Protein AF-A0A0G4J3S8-F1 (afdb_monomer)

Solvent-accessible surface area (backbone atoms only — not comparable to full-atom values): 38611 Å² total; per-residue (Å²): 144,87,77,92,80,89,88,80,72,86,73,74,69,75,92,44,87,45,64,67,56,44,37,72,40,45,43,67,58,49,56,58,24,49,55,41,47,50,54,51,49,28,61,76,70,69,51,82,86,63,86,83,49,73,65,61,55,50,50,51,39,49,56,49,24,50,48,30,34,52,39,9,72,68,69,44,64,47,72,60,50,30,55,37,50,62,43,95,58,62,60,55,44,52,52,47,56,52,59,64,32,68,69,50,48,46,51,53,50,50,42,51,50,49,52,54,54,50,60,60,74,46,60,51,40,69,67,48,20,57,75,72,42,70,56,65,69,56,57,52,51,47,52,54,38,49,53,56,49,48,54,52,53,48,53,51,49,36,46,70,50,61,71,38,44,71,59,56,77,74,49,95,68,81,62,62,90,63,89,52,88,45,71,62,57,52,48,38,53,52,43,50,50,51,55,52,51,29,53,51,35,37,77,74,66,33,39,60,54,56,85,79,51,69,49,64,60,54,47,50,32,56,71,37,69,60,34,40,46,42,54,52,49,51,55,50,26,54,60,78,35,40,68,50,50,48,51,47,55,49,48,31,47,52,51,4,56,51,43,23,74,72,28,29,83,52,18,36,57,94,46,84,59,57,15,15,70,43,63,70,44,11,26,52,38,35,40,44,27,24,69,69,41,76,53,47,62,65,47,42,70,65,39,83,40,76,65,51,52,52,50,53,51,44,41,35,50,49,32,36,58,47,47,46,42,50,35,45,52,52,37,45,55,47,37,52,57,54,48,53,57,49,54,53,39,50,55,45,58,51,40,43,7,46,46,53,20,47,59,57,67,32,82,81,72,80,67,47,35,50,52,66,60,52,50,52,49,53,43,67,74,42,76,87,57,60,69,64,63,56,49,50,48,50,49,56,53,49,55,56,54,52,69,68,49,78,80,65,73,98,60,84,81,77,59,62,36,40,72,68,55,48,46,55,40,51,51,49,68,65,64,68,60,64,59,82,68,79,80,89,46,68,68,35,55,50,51,35,56,69,44,75,68,28,70,64,48,57,53,52,54,48,52,53,36,53,49,48,47,54,55,59,68,43,65,92,77,52,54,72,76,53,46,37,51,45,39,35,50,33,46,51,50,35,53,54,48,40,52,51,51,51,51,49,36,64,47,55,32,62,73,43,42,72,40,27,50,48,62,45,90,54,98,55,24,60,54,52,22,47,36,51,53,49,47,49,51,41,35,48,49,16,41,53,42,30,49,52,40,30,63,76,63,71,64,69,61,50,67,56,91,91,34,54,76,38,51,49,23,31,53,40,56,46,64,48,61,46,52,72,37,73,70,49,28,51,54,50,50,46,52,59,64,37,49,81,76,42,45,37,54,54,50,48,51,54,46,53,49,49,53,51,15,57,54,43,17,68,75,35,42,75,38,51,75,78,47,60,92,89,69,54,58,97,50,51,17,54,28,50,60,41,18,42,52,34,51,51,42,41,58,73,61,57,72,41,64,59,55,40,45,53,51,28,76,67,67,40,74,73,56,44,56,60,53,52,50,43,44,47,53,46,38,54,47,48,46,49,42,50,53,50,51,49,49,56,50,42,52,50,55,60,47,57,55,50,60,53,62,74,73,111

Secondary structure (DSSP, 8-state):
---S-SS-------S--SHHHHHHHHHHHHHHHHHHHHHHHHHHHT-TTS---HHHHHHHHHHHHHHHHHHHHTT--HHHHHHHHTSS-SHHHHHHHHHHSHHHHHHHHHHHHHHHHGGGGS-SSHHHHHHH---HHHHHHHHHHHHHHHHHHHHHHIIIIITTHHHHHH---SS-S-SS--HHHHHHHHHHHHHHHHHHHHHHHS--GGGT---HHHHHHHH-HHHHHHHHHHHHHHHHTHHHHHHHHHHHHHHHHHHHHHHTTTSSSS-STT--SSHHHHHHHHHHHHHH-TTHHHHHTTT--HHHHHHHHHIIIIIIIIIHHHHHHHHHHHHHHHHHHHHHHHHHHHTHHHHHHHHHH-SS-SS-EEHHHHHHHHHHH-TTS-HHHHHHHHHHHHHHHHHHHTTS--S----EE-HHHHHHHHHHHHH----------HHHHHHIIIIISSHHHHHHHHHHHHHHHHHHTTTTTS-HHHHHHHHHHHHHHHHHHHHHHHHHHHHH-HHHHHTHHHH--STTHHHHHHHHHHHHHHHHHHHHHHHHHHHHTTS-SS--TT-HHHHHHHHGGGGGHHHHSHHHHHHHHHHHHHHHHHHHHHHHHHHHHHHHHHHHHHHHTTTGGGSPTT-S-S---SSHHHHHHHHHHHHTTTTHHHHHHHHHHHS-GGGHHHHHHHIIIIIIIIIHHHHHHHHHHHHHHHHHHHHHHT--

Foldseek 3Di:
DPDPDPPDDPPPDLQDQDLVSLLVQLLVLLVVLLVLLVVLVCVVVVPNPDDDDPVVSLVSLLVLLLVLLVCLLLVHQSSLLSLCSNAPDCVLVVLSVVLSHPVNLVVLLVLLVVLLVLQQQAALALVCLQVPAGDPVSLVSNVVSLVSNCVSLVSVCCSLDVSSPVVLVVDPRSNDPVPDDDPLNVLLVVLSVLSVVQSVCSVPRSGGPCLVPVSSLSNSLSSDPLLVVLVVLQVVLCVVLVVLVVVLLVVLLVLLVVCLVVPLVQAQVVHLFLHSVDSLSSSLSLLLCLAPNQCV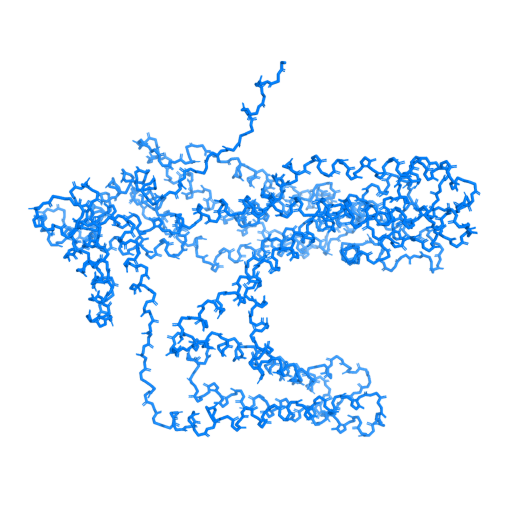CSQCVRHPDPVSVVSSVCSNCCRNCNSLVCSLVSSLVSSVVVVVSVVSSVVSSSCSSLSSSVSSQPPVPPQWHALVSLLVSLCVSPVPDDSVQSCVLSVVLQVVVVVVDVPDDPDDDRDIAGSVSSSSSSVSSVVPQAPADPPPDPVLVVCCVVAVVDVVNLVVVLVVLVVLVVLVVCPPVDDPVSQQVSLLVLQVVLVVLQVVLVVVCVSCPVVCLQVVVNHDDDPCRVLSNVLNVVSCVLSVQLNVLLVVLCVVVVNPSGDDPVSVVSSVSSSSNSVSNQSSDPVSSLLVVLLVVCCVVCVSLVSSLVSVLLSLLSNLSHLFAPQLVPDDPPLRDQQRSNGSVSSSVLLVCVLVVPPLSSVQSSSCVSPHSVSSCSSSVSCVSNNSNSVSSSVSSSVVSSVVSVVVVVVVVVVD

Organism: Plasmodiophora brassicae (NCBI:txid37360)

pLDDT: mean 84.1, std 13.4, range [28.44, 97.12]

Sequence (712 aa):
MTSIRHRRSGQKRVKYRTASDLKVAIQTTIQEARAADWEYQQQVLRQVDHPISSQLFRRHAWDRARRHIVDGAAGLNVPHICLLEKLPTRVPLRVYRLIQRPVVKWALTVTITVHICLSFAKPATLGDLLAGGATTSVVVAEAVCLVIEALFIGARLATKYIAVRSVRLQADLKWDDHRTIQVKDIGLIVVFAVVVVDWIAIVAGNVSIEYYVPCRPFLYVLSNAGTRESVRLFARTVYDTLDASLLYLLMVVVCGCISLAVFRADVNADQLNSSFTNVVRAISSCFVVMSTAENYHEMQYPAVNAFNVVWIAFMVGAGMFIILGIVIGTFQAAFERQRAAVDIHKRVLARAGMVAAFVLLDYDEDGHMSMGDFHHFLRFMRPAIASEDVDAAVGDLDKKSSLSNEAGSGRPPKRFVDVDGFISGAERVLASTIVQQPVRSAWRANARGLFFENPFYLHVWRLLTIGLIGVVALYGVSDEATTRNLDRTCLAFVVVSALEMLVKVAVYAPSQFWNYSRYNIGRWAAEIQFANRYDTIVVGAAFIGSLAGQAMTGFRFHYTDNENNERFYAVLPVVRIVTQTVATRHLIFGTFRVVPVIKDLVVLLLLVMYIYAMVGVQMLAHRFERMLVGAVPPSNFDNLANAFLGLTQLLVSDNWHATMYAAIQVTSWNIALYFMSYMIIVYILLSNLASGVITTVALKYTRGDAHAKTAD

Mean predicted aligned error: 9.93 Å

Radius of gyration: 31.98 Å; Cα contacts (8 Å, |Δi|>4): 719; chains: 1; bounding box: 85×88×86 Å

Structure (mmCIF, N/CA/C/O backbone):
data_AF-A0A0G4J3S8-F1
#
_entry.id   AF-A0A0G4J3S8-F1
#
loop_
_atom_site.group_PDB
_atom_site.id
_atom_site.type_symbol
_atom_site.label_atom_id
_atom_site.label_alt_id
_atom_site.label_comp_id
_atom_site.label_asym_id
_atom_site.label_entity_id
_atom_site.label_seq_id
_atom_site.pdbx_PDB_ins_code
_atom_site.Cartn_x
_atom_site.Cartn_y
_atom_site.Cartn_z
_atom_site.occupancy
_atom_site.B_iso_or_equiv
_atom_site.auth_seq_id
_atom_site.auth_comp_id
_atom_site.auth_asym_id
_atom_site.auth_atom_id
_atom_site.pdbx_PDB_model_num
ATOM 1 N N . MET A 1 1 ? 7.994 48.276 -1.247 1.00 34.81 1 MET A N 1
ATOM 2 C CA . MET A 1 1 ? 6.582 47.847 -1.406 1.00 34.81 1 MET A CA 1
ATOM 3 C C . MET A 1 1 ? 6.483 46.325 -1.279 1.00 34.81 1 MET A C 1
ATOM 5 O O . MET A 1 1 ? 6.103 45.628 -2.207 1.00 34.81 1 MET A O 1
ATOM 9 N N . THR A 1 2 ? 6.867 45.803 -0.117 1.00 31.81 2 THR A N 1
ATOM 10 C CA . THR A 1 2 ? 7.043 44.367 0.164 1.00 31.81 2 THR A CA 1
ATOM 11 C C . T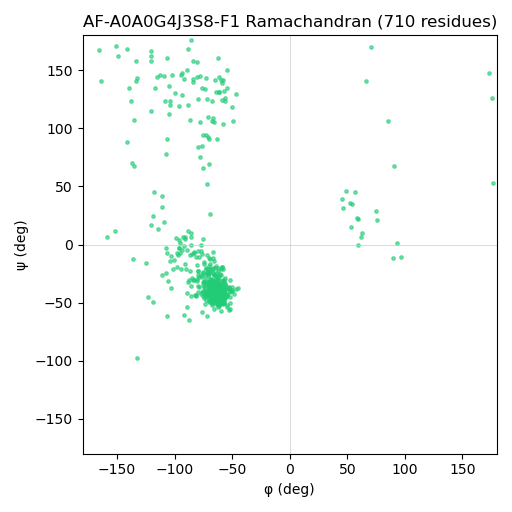HR A 1 2 ? 6.442 44.077 1.533 1.00 31.81 2 THR A C 1
ATOM 13 O O . THR A 1 2 ? 7.112 43.887 2.536 1.00 31.81 2 THR A O 1
ATOM 16 N N . SER A 1 3 ? 5.123 44.150 1.581 1.00 32.78 3 SER A N 1
ATOM 17 C CA . SER A 1 3 ? 4.270 43.694 2.671 1.00 32.78 3 SER A CA 1
ATOM 18 C C . SER A 1 3 ? 2.881 43.636 2.054 1.00 32.78 3 SER A C 1
ATOM 20 O O . SER A 1 3 ? 2.551 44.516 1.268 1.00 32.78 3 SER A O 1
ATOM 22 N N . ILE A 1 4 ? 2.081 42.621 2.381 1.00 36.94 4 ILE A N 1
ATOM 23 C CA . ILE A 1 4 ? 0.780 42.287 1.761 1.00 36.94 4 ILE A CA 1
ATOM 24 C C . ILE A 1 4 ? 0.900 41.309 0.572 1.00 36.94 4 ILE A C 1
ATOM 26 O O . ILE A 1 4 ? 0.577 41.636 -0.563 1.00 36.94 4 ILE A O 1
ATOM 30 N N . ARG A 1 5 ? 1.295 40.052 0.839 1.00 31.38 5 ARG A N 1
ATOM 31 C CA . ARG A 1 5 ? 0.770 38.889 0.073 1.00 31.38 5 ARG A CA 1
ATOM 32 C C . ARG A 1 5 ? 0.864 37.510 0.747 1.00 31.38 5 ARG A C 1
ATOM 34 O O . ARG A 1 5 ? 0.442 36.534 0.144 1.00 31.38 5 ARG A O 1
ATOM 41 N N . HIS A 1 6 ? 1.275 37.407 2.017 1.00 33.06 6 HIS A N 1
ATOM 42 C CA . HIS A 1 6 ? 1.302 36.115 2.735 1.00 33.06 6 HIS A CA 1
ATOM 43 C C . HIS A 1 6 ? 0.030 35.737 3.518 1.00 33.06 6 HIS A C 1
ATOM 45 O O . HIS A 1 6 ? -0.008 34.705 4.180 1.00 33.06 6 HIS A O 1
ATOM 51 N N . ARG A 1 7 ? -1.062 36.505 3.416 1.00 33.84 7 ARG A N 1
ATOM 52 C CA . ARG A 1 7 ? -2.370 36.123 3.983 1.00 33.84 7 ARG A CA 1
ATOM 53 C C . ARG A 1 7 ? -3.339 35.727 2.873 1.00 33.84 7 ARG A C 1
ATOM 55 O O . ARG A 1 7 ? -4.174 36.544 2.510 1.00 33.84 7 ARG A O 1
ATOM 62 N N . ARG A 1 8 ? -3.212 34.508 2.333 1.00 33.56 8 ARG A N 1
ATOM 63 C CA . ARG A 1 8 ? -4.273 33.745 1.622 1.00 33.56 8 ARG A CA 1
ATOM 64 C C . ARG A 1 8 ? -3.721 32.420 1.058 1.00 33.56 8 ARG A C 1
ATOM 66 O O . ARG A 1 8 ? -3.905 32.113 -0.109 1.00 33.56 8 ARG A O 1
ATOM 73 N N . SER A 1 9 ? -3.075 31.592 1.881 1.00 35.28 9 SER A N 1
ATOM 74 C CA . SER A 1 9 ? -3.094 30.144 1.630 1.00 35.28 9 SER A CA 1
ATOM 75 C C . SER A 1 9 ? -4.062 29.531 2.636 1.00 35.28 9 SER A C 1
ATOM 77 O O . SER A 1 9 ? -3.964 29.732 3.847 1.00 35.28 9 SER A O 1
ATOM 79 N N . GLY A 1 10 ? -5.104 28.889 2.1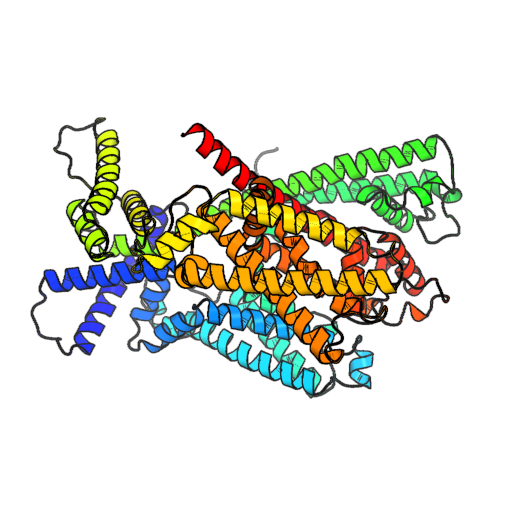18 1.00 34.41 10 GLY A N 1
ATOM 80 C CA . GLY A 1 10 ? -6.197 28.321 2.893 1.00 34.41 10 GLY A CA 1
ATOM 81 C C . GLY A 1 10 ? -5.767 27.095 3.695 1.00 34.41 10 GLY A C 1
ATOM 82 O O . GLY A 1 10 ? -6.242 25.991 3.431 1.00 34.41 10 GLY A O 1
ATOM 83 N N . GLN A 1 11 ? -4.935 27.275 4.724 1.00 36.88 11 GLN A N 1
ATOM 84 C CA . GLN A 1 11 ? -4.936 26.362 5.860 1.00 36.88 11 GLN A CA 1
ATOM 85 C C . GLN A 1 11 ? -6.317 26.482 6.508 1.00 36.88 11 GLN A C 1
ATOM 87 O O . GLN A 1 11 ? -6.548 27.323 7.375 1.00 36.88 11 GLN A O 1
ATOM 92 N N . LYS A 1 12 ? -7.270 25.648 6.070 1.00 41.94 12 LYS A N 1
ATOM 93 C CA . LYS A 1 12 ? -8.452 25.340 6.879 1.00 41.94 12 LYS A CA 1
ATOM 94 C C . LYS A 1 12 ? -7.919 24.974 8.263 1.00 41.94 12 LYS A C 1
ATOM 96 O O . LYS A 1 12 ? -7.288 23.926 8.406 1.00 41.94 12 LYS A O 1
ATOM 101 N N . ARG A 1 13 ? -8.098 25.876 9.237 1.00 46.22 13 ARG A N 1
ATOM 102 C CA . ARG A 1 13 ? -7.726 25.655 10.637 1.00 46.22 13 ARG A CA 1
ATOM 103 C C . ARG A 1 13 ? -8.248 24.276 11.025 1.00 46.22 13 ARG A C 1
ATOM 105 O O . ARG A 1 13 ? -9.406 23.961 10.753 1.00 46.22 13 ARG A O 1
ATOM 112 N N . VAL A 1 14 ? -7.378 23.445 11.598 1.00 53.12 14 VAL A N 1
ATOM 113 C CA . VAL A 1 14 ? -7.788 22.170 12.196 1.00 53.12 14 VAL A CA 1
ATOM 114 C C . VAL A 1 14 ? -8.968 22.474 13.122 1.00 53.12 14 VAL A C 1
ATOM 116 O O . VAL A 1 14 ? -8.823 23.299 14.020 1.00 53.12 14 VAL A O 1
ATOM 119 N N . LYS A 1 15 ? -10.135 21.879 12.832 1.00 63.31 15 LYS A N 1
ATOM 120 C CA . LYS A 1 15 ? -11.436 22.305 13.383 1.00 63.31 15 LYS A CA 1
ATOM 121 C C . LYS A 1 15 ? -11.495 22.191 14.914 1.00 63.31 15 LYS A C 1
ATOM 123 O O . LYS A 1 15 ? -12.150 23.009 15.540 1.00 63.31 15 LYS A O 1
ATOM 128 N N . TYR A 1 16 ? -10.769 21.222 15.483 1.00 73.38 16 TYR A N 1
ATOM 129 C CA . TYR A 1 16 ? -10.660 20.967 16.926 1.00 73.38 16 TYR A CA 1
ATOM 130 C C . TYR A 1 16 ? -9.202 20.658 17.278 1.00 73.38 16 TYR A C 1
ATOM 132 O O . TYR A 1 16 ? -8.624 19.746 16.669 1.00 73.38 16 TYR A O 1
ATOM 140 N N . ARG A 1 17 ? -8.606 21.412 18.212 1.00 75.25 17 ARG A N 1
ATOM 141 C CA . ARG A 1 17 ? -7.221 21.206 18.674 1.00 75.25 17 ARG A CA 1
ATOM 142 C C . ARG A 1 17 ? -7.158 20.574 20.060 1.00 75.25 17 ARG A C 1
ATOM 144 O O . ARG A 1 17 ? -6.226 19.814 20.310 1.00 75.25 17 ARG A O 1
ATOM 151 N N . THR A 1 18 ? -8.135 20.852 20.916 1.00 83.00 18 THR A N 1
ATOM 152 C CA . THR A 1 18 ? -8.210 20.336 22.290 1.00 83.00 18 THR A CA 1
ATOM 153 C C . THR A 1 18 ? -9.481 19.515 22.525 1.00 83.00 18 THR A C 1
ATOM 155 O O . THR A 1 18 ? -10.420 19.535 21.723 1.00 83.00 18 THR A O 1
ATOM 158 N N . ALA A 1 19 ? -9.522 18.772 23.636 1.00 81.19 19 ALA A N 1
ATOM 159 C CA . ALA A 1 19 ? -10.730 18.069 24.065 1.00 81.19 19 ALA A CA 1
ATOM 160 C C . ALA A 1 19 ? -11.847 19.048 24.470 1.00 81.19 19 ALA A C 1
ATOM 162 O O . ALA A 1 19 ? -13.019 18.777 24.211 1.00 81.19 19 ALA A O 1
ATOM 163 N N . SER A 1 20 ? -11.487 20.209 25.026 1.00 83.38 20 SER A N 1
ATOM 164 C CA . SER A 1 20 ? -12.423 21.288 25.354 1.00 83.38 20 SER A CA 1
ATOM 165 C C . SER A 1 20 ? -13.099 21.881 24.111 1.00 83.38 20 SER A C 1
ATOM 167 O O . SER A 1 20 ? -14.324 22.001 24.100 1.00 83.38 20 SER A O 1
ATOM 169 N N . ASP A 1 21 ? -12.348 22.141 23.030 1.00 81.25 21 ASP A N 1
ATOM 170 C CA . ASP A 1 21 ? -12.911 22.583 21.741 1.00 81.25 21 ASP A CA 1
ATOM 171 C C . ASP A 1 21 ? -13.964 21.587 21.230 1.00 81.25 21 ASP A C 1
ATOM 173 O O . ASP A 1 21 ? -15.014 21.964 20.702 1.00 81.25 21 ASP A O 1
ATOM 177 N N . LEU A 1 22 ? -13.668 20.291 21.378 1.00 82.88 22 LEU A N 1
ATOM 178 C CA . LEU A 1 22 ? -14.563 19.223 20.958 1.00 82.88 22 LEU A CA 1
ATOM 179 C C . LEU A 1 22 ? -15.805 19.140 21.856 1.00 82.88 22 LEU A C 1
ATOM 181 O O . LEU A 1 22 ? -16.894 18.977 21.308 1.00 82.88 22 LEU A O 1
ATOM 185 N N . LYS A 1 23 ? -15.663 19.289 23.187 1.00 86.56 23 LYS A N 1
ATOM 186 C CA . LYS A 1 23 ? -16.779 19.308 24.156 1.00 86.56 23 LYS A CA 1
ATOM 187 C C . LYS A 1 23 ? -17.822 20.338 23.736 1.00 86.56 23 LYS A C 1
ATOM 189 O O . LYS A 1 23 ? -18.970 19.971 23.497 1.00 86.56 23 LYS A O 1
ATOM 194 N N . VAL A 1 24 ? -17.397 21.592 23.568 1.00 83.62 24 VAL A N 1
ATOM 195 C CA . VAL A 1 24 ? -18.279 22.716 23.210 1.00 83.62 24 VAL A CA 1
ATOM 196 C C . VAL A 1 24 ? -19.028 22.441 21.908 1.00 83.62 24 VAL A C 1
ATOM 198 O O . VAL A 1 24 ? -20.200 22.785 21.770 1.00 83.62 24 VAL A O 1
ATOM 201 N N . ALA A 1 25 ? -18.372 21.791 20.946 1.00 78.56 25 ALA A N 1
ATOM 202 C CA . ALA A 1 25 ? -18.998 21.477 19.674 1.00 78.56 25 ALA A CA 1
ATOM 203 C C . ALA A 1 25 ? -20.091 20.401 19.801 1.00 78.56 25 ALA A C 1
ATOM 205 O O . ALA A 1 25 ? -21.143 20.555 19.186 1.00 78.56 25 ALA A O 1
ATOM 206 N N . ILE A 1 26 ? -19.862 19.327 20.567 1.00 83.00 26 ILE A N 1
ATOM 207 C CA . ILE A 1 26 ? -20.761 18.155 20.621 1.00 83.00 26 ILE A CA 1
ATOM 208 C C . ILE A 1 26 ? -21.840 18.227 21.707 1.00 83.00 26 ILE A C 1
ATOM 210 O O . ILE A 1 26 ? -22.798 17.454 21.639 1.00 83.00 26 ILE A O 1
ATOM 214 N N . GLN A 1 27 ? -21.691 19.117 22.692 1.00 86.31 27 GLN A N 1
ATOM 215 C CA . GLN A 1 27 ? -22.489 19.147 23.923 1.00 86.31 27 GLN A CA 1
ATOM 216 C C . GLN A 1 27 ? -24.000 19.127 23.667 1.00 86.31 27 GLN A C 1
ATOM 218 O O . GLN A 1 27 ? -24.680 18.193 24.093 1.00 86.31 27 GLN A O 1
ATOM 223 N N . THR A 1 28 ? -24.504 20.074 22.872 1.00 81.75 28 THR A N 1
ATOM 224 C CA . THR A 1 28 ? -25.943 20.200 22.583 1.00 81.75 28 THR A CA 1
ATOM 225 C C . THR A 1 28 ? -26.513 18.951 21.911 1.00 81.75 28 THR A C 1
ATOM 227 O O . THR A 1 28 ? -27.574 18.450 22.273 1.00 81.75 28 THR A O 1
ATOM 230 N N . THR A 1 29 ? -25.766 18.371 20.967 1.00 81.81 29 THR A N 1
ATOM 231 C CA . THR A 1 29 ? -26.203 17.183 20.217 1.00 81.81 29 THR A CA 1
ATOM 232 C C . THR A 1 29 ? -26.341 15.960 21.124 1.00 81.81 29 THR A C 1
ATOM 234 O O . THR A 1 29 ? -27.234 15.135 20.924 1.00 81.81 29 THR A O 1
ATOM 237 N N . ILE A 1 30 ? -25.452 15.826 22.109 1.00 85.50 30 ILE A N 1
ATOM 238 C CA . ILE A 1 30 ? -25.457 14.708 23.058 1.00 85.50 30 ILE A CA 1
ATOM 239 C C . ILE A 1 30 ? -26.580 14.872 24.078 1.00 85.50 30 ILE A C 1
ATOM 241 O O . ILE A 1 30 ? -27.290 13.903 24.345 1.00 85.50 30 ILE A O 1
ATOM 245 N N . GLN A 1 31 ? -26.762 16.081 24.610 1.00 84.00 31 GLN A N 1
ATOM 246 C CA . GLN A 1 31 ? -27.818 16.391 25.574 1.00 84.00 31 GLN A CA 1
ATOM 247 C C . GLN A 1 31 ? -29.208 16.123 24.985 1.00 84.00 31 GLN A C 1
ATOM 249 O O . GLN A 1 31 ? -29.997 15.391 25.576 1.00 84.00 31 GLN A O 1
ATOM 254 N N . GLU A 1 32 ? -29.486 16.600 23.772 1.00 80.88 32 GLU A N 1
ATOM 255 C CA . GLU A 1 32 ? -30.772 16.347 23.110 1.00 80.88 32 GLU A CA 1
ATOM 256 C C . GLU A 1 32 ? -30.997 14.853 22.819 1.00 80.88 32 GLU A C 1
ATOM 258 O O . GLU A 1 32 ? -32.111 14.343 22.918 1.00 80.88 32 GLU A O 1
ATOM 263 N N . ALA A 1 33 ? -29.942 14.116 22.459 1.00 83.62 33 ALA A N 1
ATOM 264 C CA . ALA A 1 33 ? -30.053 12.681 22.208 1.00 83.62 33 ALA A CA 1
ATOM 265 C C . ALA A 1 33 ? -30.262 11.865 23.495 1.00 83.62 33 ALA A C 1
ATOM 267 O O . ALA A 1 33 ? -30.820 10.765 23.432 1.00 83.62 33 ALA A O 1
ATOM 268 N N . ARG A 1 34 ? -29.841 12.386 24.659 1.00 84.38 34 ARG A N 1
ATOM 269 C CA . ARG A 1 34 ? -30.086 11.790 25.984 1.00 84.38 34 ARG A CA 1
ATOM 270 C C . ARG A 1 34 ? -31.576 11.630 26.254 1.00 84.38 34 ARG A C 1
ATOM 272 O O . ARG A 1 34 ? -31.995 10.529 26.600 1.00 84.38 34 ARG A O 1
ATOM 279 N N . ALA A 1 35 ? -32.349 12.695 26.048 1.00 80.31 35 ALA A N 1
ATOM 280 C CA . ALA A 1 35 ? -33.796 12.686 26.250 1.00 80.31 35 ALA A CA 1
ATOM 281 C C . ALA A 1 35 ? -34.488 11.663 25.331 1.00 80.31 35 ALA A C 1
ATOM 283 O O . ALA A 1 35 ? -35.218 10.798 25.809 1.00 80.31 35 ALA A O 1
ATOM 284 N N . ALA A 1 36 ? -34.152 11.670 24.037 1.00 81.19 36 ALA A N 1
ATOM 285 C CA . ALA A 1 36 ? -34.745 10.753 23.060 1.00 81.19 36 ALA A CA 1
ATOM 286 C C . ALA A 1 36 ? -34.455 9.263 23.350 1.00 81.19 36 ALA A C 1
ATOM 288 O O . ALA A 1 36 ? -35.310 8.399 23.146 1.00 81.19 36 ALA A O 1
ATOM 289 N N . ASP A 1 37 ? -33.252 8.922 23.832 1.00 83.50 37 ASP A N 1
ATOM 290 C CA . ASP A 1 37 ? -32.935 7.528 24.191 1.00 83.50 37 ASP A CA 1
ATOM 291 C C . ASP A 1 37 ? -33.659 7.074 25.455 1.00 83.50 37 ASP A C 1
ATOM 293 O O . ASP A 1 37 ? -34.059 5.912 25.537 1.00 83.50 37 ASP A O 1
ATOM 297 N N . TRP A 1 38 ? -33.843 7.983 26.414 1.00 82.94 38 TRP A N 1
ATOM 298 C CA . TRP A 1 38 ? -34.612 7.716 27.621 1.00 82.94 38 TRP A CA 1
ATOM 299 C C . TRP A 1 38 ? -36.080 7.433 27.293 1.00 82.94 38 TRP A C 1
ATOM 301 O O . TRP A 1 38 ? -36.591 6.384 27.678 1.00 82.94 38 TRP A O 1
ATOM 311 N N . GLU A 1 39 ? -36.730 8.308 26.520 1.00 81.69 39 GLU A N 1
ATOM 312 C CA . GLU A 1 39 ? -38.122 8.129 26.080 1.00 81.69 39 GLU A CA 1
ATOM 313 C C . GLU A 1 39 ? -38.323 6.792 25.361 1.00 81.69 39 GLU A C 1
ATOM 315 O O . GLU A 1 39 ? -39.239 6.034 25.679 1.00 81.69 39 GLU A O 1
ATOM 320 N N . TYR A 1 40 ? -37.412 6.448 24.448 1.00 81.31 40 TYR A N 1
ATOM 321 C CA . TYR A 1 40 ? -37.445 5.166 23.751 1.00 81.31 40 TYR A CA 1
ATOM 322 C C . TYR A 1 40 ? -37.319 3.971 24.711 1.00 81.31 40 TYR A C 1
ATOM 324 O O . TYR A 1 40 ? -38.032 2.980 24.557 1.00 81.31 40 TYR A O 1
ATOM 332 N N . GLN A 1 41 ? -36.424 4.029 25.704 1.00 78.62 41 GLN A N 1
ATOM 333 C CA . GLN A 1 41 ? -36.302 2.947 26.685 1.00 78.62 41 GLN A CA 1
ATOM 334 C C . GLN A 1 41 ? -37.566 2.797 27.530 1.00 78.62 41 GLN A C 1
ATOM 336 O O . GLN A 1 41 ? -37.992 1.667 27.761 1.00 78.62 41 GLN A O 1
ATOM 341 N N . GLN A 1 42 ? -38.191 3.904 27.929 1.00 79.81 42 GLN A N 1
ATOM 342 C CA . GLN A 1 42 ? -39.446 3.874 28.680 1.00 79.81 42 GLN A CA 1
ATOM 343 C C . GLN A 1 42 ? -40.596 3.284 27.853 1.00 79.81 42 GLN A C 1
ATOM 345 O O . GLN A 1 42 ? -41.356 2.457 28.358 1.00 79.81 42 GLN A O 1
ATOM 350 N N . GLN A 1 43 ? -40.671 3.615 26.559 1.00 80.00 43 GLN A N 1
ATOM 351 C CA . GLN A 1 43 ? -41.631 3.015 25.625 1.00 80.00 43 GLN A CA 1
ATOM 352 C C . GLN A 1 43 ? -41.411 1.504 25.456 1.00 80.00 43 GLN A C 1
ATOM 354 O O . GLN A 1 43 ? -42.366 0.731 25.507 1.00 80.00 43 GLN A O 1
ATOM 359 N N . VAL A 1 44 ? -40.158 1.061 25.296 1.00 78.62 44 VAL A N 1
ATOM 360 C CA . VAL A 1 44 ? -39.817 -0.369 25.168 1.00 78.62 44 VAL A CA 1
ATOM 361 C C . VAL A 1 44 ? -40.129 -1.142 26.450 1.00 78.62 44 VAL A C 1
ATOM 363 O O . VAL A 1 44 ? -40.626 -2.264 26.380 1.00 78.62 44 VAL A O 1
ATOM 366 N N . LEU A 1 45 ? -39.856 -0.549 27.614 1.00 77.62 45 LEU A N 1
ATOM 367 C CA . LEU A 1 45 ? -40.126 -1.149 28.923 1.00 77.62 45 LEU A CA 1
ATOM 368 C C . LEU A 1 45 ? -41.601 -1.028 29.351 1.00 77.62 45 LEU A C 1
ATOM 370 O O . LEU A 1 45 ? -41.969 -1.614 30.364 1.00 77.62 45 LEU A O 1
ATOM 374 N N . ARG A 1 46 ? -42.446 -0.321 28.581 1.00 72.88 46 ARG A N 1
ATOM 375 C CA . ARG A 1 46 ? -43.853 0.001 28.902 1.00 72.88 46 ARG A CA 1
ATOM 376 C C . ARG A 1 46 ? -44.026 0.691 30.267 1.00 72.88 46 ARG A C 1
ATOM 378 O O . ARG A 1 46 ? -45.016 0.462 30.952 1.00 72.88 46 ARG A O 1
ATOM 385 N N . GLN A 1 47 ? -43.070 1.532 30.663 1.00 67.38 47 GLN A N 1
ATOM 386 C CA . GLN A 1 47 ? -43.020 2.209 31.970 1.00 67.38 47 GLN A CA 1
ATOM 387 C C . GLN A 1 47 ? -43.259 3.727 31.854 1.00 67.38 47 GLN A C 1
ATOM 389 O O . GLN A 1 47 ? -42.583 4.524 32.495 1.00 67.38 47 GLN A O 1
ATOM 394 N N . VAL A 1 48 ? -44.213 4.145 31.018 1.00 60.84 48 VAL A N 1
ATOM 395 C CA . VAL A 1 48 ? -44.413 5.568 30.669 1.00 60.84 48 VAL A CA 1
ATOM 396 C C . VAL A 1 48 ? -44.893 6.422 31.862 1.00 60.84 48 VAL A C 1
ATOM 398 O O . VAL A 1 48 ? -44.575 7.606 31.904 1.00 60.84 48 VAL A O 1
ATOM 401 N N . ASP A 1 49 ? -45.532 5.819 32.875 1.00 61.38 49 ASP A N 1
ATOM 402 C CA . ASP A 1 49 ? -46.237 6.546 33.951 1.00 61.38 49 ASP A CA 1
ATOM 403 C C . ASP A 1 49 ? -45.631 6.392 35.368 1.00 61.38 49 ASP A C 1
ATOM 405 O O . ASP A 1 49 ? -46.268 6.739 36.364 1.00 61.38 49 ASP A O 1
ATOM 409 N N . HIS A 1 50 ? -44.404 5.871 35.512 1.00 64.12 50 HIS A N 1
ATOM 410 C CA . HIS A 1 50 ? -43.764 5.723 36.831 1.00 64.12 50 HIS A CA 1
ATOM 411 C C . HIS A 1 50 ? -42.900 6.939 37.225 1.00 64.12 50 HIS A C 1
ATOM 413 O O . HIS A 1 50 ? -42.179 7.481 36.385 1.00 64.12 50 HIS A O 1
ATOM 419 N N . PRO A 1 51 ? -42.892 7.349 38.513 1.00 67.00 51 PRO A N 1
ATOM 420 C CA . PRO A 1 51 ? -42.042 8.439 38.984 1.00 67.00 51 PRO A CA 1
ATOM 421 C C . PRO A 1 51 ? -40.554 8.112 38.786 1.00 67.00 51 PRO A C 1
ATOM 423 O O . PRO A 1 51 ? -40.067 7.041 39.157 1.00 67.00 51 PRO A O 1
ATOM 426 N N . ILE A 1 52 ? -39.822 9.060 38.196 1.00 68.44 52 ILE A N 1
ATOM 427 C CA . ILE A 1 52 ? -38.415 8.899 37.820 1.00 68.44 52 ILE A CA 1
ATOM 428 C C . ILE A 1 52 ? -37.551 8.875 39.084 1.00 68.44 52 ILE A C 1
ATOM 430 O O . ILE A 1 52 ? -37.347 9.900 39.735 1.00 68.44 52 ILE A O 1
ATOM 434 N N . SER A 1 53 ? -36.985 7.714 39.423 1.00 78.25 53 SER A N 1
ATOM 435 C CA . SER A 1 53 ? -36.000 7.646 40.503 1.00 78.25 53 SER A CA 1
ATOM 436 C C . SER A 1 53 ? -34.647 8.196 40.036 1.00 78.25 53 SER A C 1
ATOM 438 O O . SER A 1 53 ? -34.135 7.858 38.963 1.00 78.25 53 SER A O 1
ATOM 440 N N . SER A 1 54 ? -34.020 9.029 40.873 1.00 78.06 54 SER A N 1
ATOM 441 C CA . SER A 1 54 ? -32.705 9.627 40.586 1.00 78.06 54 SER A CA 1
ATOM 442 C C . SER A 1 54 ? -31.607 8.574 40.381 1.00 78.06 54 SER A C 1
ATOM 444 O O . SER A 1 54 ? -30.624 8.810 39.679 1.00 78.06 54 SER A O 1
ATOM 446 N N . GLN A 1 55 ? -31.769 7.388 40.972 1.00 80.69 55 GLN A N 1
ATOM 447 C CA . GLN A 1 55 ? -30.865 6.255 40.783 1.00 80.69 55 GLN A CA 1
ATOM 448 C C . GLN A 1 55 ? -31.011 5.622 39.394 1.00 80.69 55 GLN A C 1
ATOM 450 O O . GLN A 1 55 ? -30.002 5.319 38.759 1.00 80.69 55 GLN A O 1
ATOM 455 N N . LEU A 1 56 ? -32.240 5.451 38.895 1.00 81.25 56 LEU A N 1
ATOM 456 C CA . LEU A 1 56 ? -32.488 4.835 37.589 1.00 81.25 56 LEU A CA 1
ATOM 457 C C . LEU A 1 56 ? -32.039 5.761 36.451 1.00 81.25 56 LEU A C 1
ATOM 459 O O . LEU A 1 56 ? -31.409 5.303 35.497 1.00 81.25 56 LEU A O 1
ATOM 463 N N . PHE A 1 57 ? -32.236 7.074 36.610 1.00 81.25 57 PHE A N 1
ATOM 464 C CA . PHE A 1 57 ? -31.700 8.077 35.687 1.00 81.25 57 PHE A CA 1
ATOM 465 C C . PHE A 1 57 ? -30.162 8.090 35.646 1.00 81.25 57 PHE A C 1
ATOM 467 O O . PHE A 1 57 ? -29.574 8.064 34.561 1.00 81.25 57 PHE A O 1
ATOM 474 N N . ARG A 1 58 ? -29.494 8.060 36.812 1.00 82.75 58 ARG A N 1
ATOM 475 C CA . ARG A 1 58 ? -28.022 7.967 36.889 1.00 82.75 58 ARG A CA 1
ATOM 476 C C . ARG A 1 58 ? -27.495 6.687 36.252 1.00 82.75 58 ARG A C 1
ATOM 478 O O . ARG A 1 58 ? -26.553 6.738 35.465 1.00 82.75 58 ARG A O 1
ATOM 485 N N . ARG A 1 59 ? -28.137 5.546 36.517 1.00 84.56 59 ARG A N 1
ATOM 486 C CA . ARG A 1 59 ? -27.758 4.258 35.923 1.00 84.56 59 ARG A CA 1
ATOM 487 C C . ARG A 1 59 ? -27.860 4.280 34.398 1.00 84.56 59 ARG A C 1
ATOM 489 O O . ARG A 1 59 ? -26.934 3.836 33.726 1.00 84.56 59 ARG A O 1
ATOM 496 N N . HIS A 1 60 ? -28.930 4.854 33.850 1.00 85.25 60 HIS A N 1
ATOM 497 C CA . HIS A 1 60 ? -29.074 5.024 32.403 1.00 85.25 60 HIS A CA 1
ATOM 498 C C . HIS A 1 60 ? -27.976 5.920 31.809 1.00 85.25 60 HIS A C 1
ATOM 500 O O . HIS A 1 60 ? -27.379 5.571 30.787 1.00 85.25 60 HIS A O 1
ATOM 506 N N . ALA A 1 61 ? -27.673 7.050 32.457 1.00 86.19 61 ALA A N 1
ATOM 507 C CA . ALA A 1 61 ? -26.604 7.950 32.027 1.00 86.19 61 ALA A CA 1
ATOM 508 C C . ALA A 1 61 ? -25.236 7.249 32.024 1.00 86.19 61 ALA A C 1
ATOM 510 O O . ALA A 1 61 ? -24.497 7.351 31.046 1.00 86.19 61 ALA A O 1
ATOM 511 N N . TRP A 1 62 ? -24.933 6.464 33.061 1.00 89.25 62 TRP A N 1
ATOM 512 C CA . TRP A 1 62 ? -23.702 5.676 33.153 1.00 89.25 62 TRP A CA 1
ATOM 513 C C . TRP A 1 62 ? -23.620 4.587 32.080 1.00 89.25 62 TRP A C 1
ATOM 515 O O . TRP A 1 62 ? -22.585 4.434 31.427 1.00 89.25 62 TRP A O 1
ATOM 525 N N . ASP A 1 63 ? -24.711 3.858 31.834 1.00 87.69 63 ASP A N 1
ATOM 526 C CA . ASP A 1 63 ? -24.775 2.850 30.773 1.00 87.69 63 ASP A CA 1
ATOM 527 C C . ASP A 1 63 ? -24.558 3.462 29.386 1.00 87.69 63 ASP A C 1
ATOM 529 O O . ASP A 1 63 ? -23.866 2.892 28.535 1.00 87.69 63 ASP A O 1
ATOM 533 N N . ARG A 1 64 ? -25.122 4.647 29.146 1.00 89.31 64 ARG A N 1
ATOM 534 C CA . ARG A 1 64 ? -24.928 5.396 27.905 1.00 89.31 64 ARG A CA 1
ATOM 535 C C . ARG A 1 64 ? -23.505 5.944 27.771 1.00 89.31 64 ARG A C 1
ATOM 537 O O . ARG A 1 64 ? -22.900 5.772 26.714 1.00 89.31 64 ARG A O 1
ATOM 544 N N . ALA A 1 65 ? -22.944 6.525 28.828 1.00 89.81 65 ALA A N 1
ATOM 545 C CA . ALA A 1 65 ? -21.562 6.998 28.862 1.00 89.81 65 ALA A CA 1
ATOM 546 C C . ALA A 1 65 ? -20.576 5.856 28.560 1.00 89.81 65 ALA A C 1
ATOM 548 O O . ALA A 1 65 ? -19.716 5.985 27.687 1.00 89.81 65 ALA A O 1
ATOM 549 N N . ARG A 1 66 ? -20.778 4.680 29.171 1.00 88.94 66 ARG A N 1
ATOM 550 C CA . ARG A 1 66 ? -20.018 3.461 28.860 1.00 88.94 66 ARG A CA 1
ATOM 551 C C . ARG A 1 66 ? -20.140 3.068 27.385 1.00 88.94 66 ARG A C 1
ATOM 553 O O . ARG A 1 66 ? -19.126 2.770 26.756 1.00 88.94 66 ARG A O 1
ATOM 560 N N . ARG A 1 67 ? -21.352 3.090 26.810 1.00 87.62 67 ARG A N 1
ATOM 561 C CA . ARG A 1 67 ? -21.569 2.813 25.375 1.00 87.62 67 ARG A CA 1
ATOM 562 C C . ARG A 1 67 ? -20.801 3.791 24.485 1.00 87.62 67 ARG A C 1
ATOM 564 O O . ARG A 1 67 ? -20.162 3.338 23.546 1.00 87.62 67 ARG A O 1
ATOM 571 N N . HIS A 1 68 ? -20.802 5.091 24.781 1.00 88.88 68 HIS A N 1
ATOM 572 C CA . HIS A 1 68 ? -20.055 6.082 23.997 1.00 88.88 68 HIS A CA 1
ATOM 573 C C . HIS A 1 68 ? -18.537 5.909 24.095 1.00 88.88 68 HIS A C 1
ATOM 575 O O . HIS A 1 68 ? -17.855 6.070 23.084 1.00 88.88 68 HIS A O 1
ATOM 581 N N . ILE A 1 69 ? -18.005 5.513 25.256 1.00 87.56 69 ILE A N 1
ATOM 582 C CA . ILE A 1 69 ? -16.581 5.168 25.397 1.00 87.56 69 ILE A CA 1
ATOM 583 C C . ILE A 1 69 ? -16.237 3.951 24.532 1.00 87.56 69 ILE A C 1
ATOM 585 O O . ILE A 1 69 ? -15.249 3.983 23.803 1.00 87.56 69 ILE A O 1
ATOM 589 N N . VAL A 1 70 ? -17.064 2.901 24.562 1.00 85.50 70 VAL A N 1
ATOM 590 C CA . VAL A 1 70 ? -16.863 1.693 23.742 1.00 85.50 70 VAL A CA 1
ATOM 591 C C . VAL A 1 70 ? -17.004 1.998 22.247 1.00 85.50 70 VAL A C 1
ATOM 593 O O . VAL A 1 70 ? -16.156 1.588 21.457 1.00 85.50 70 VAL A O 1
ATOM 596 N N . ASP A 1 71 ? -18.034 2.749 21.855 1.00 86.50 71 ASP A N 1
ATOM 597 C CA . ASP A 1 71 ? -18.277 3.157 20.470 1.00 86.50 71 ASP A CA 1
ATOM 598 C C . ASP A 1 71 ? -17.125 4.050 19.960 1.00 86.50 71 ASP A C 1
ATOM 600 O O . ASP A 1 71 ? -16.633 3.855 18.846 1.00 86.50 71 ASP A O 1
ATOM 604 N N . GLY A 1 72 ? -16.625 4.971 20.790 1.00 84.12 72 GLY A N 1
ATOM 605 C CA . GLY A 1 72 ? -15.452 5.797 20.492 1.00 84.12 72 GLY A CA 1
ATOM 606 C C . GLY A 1 72 ? -14.164 4.981 20.360 1.00 84.12 72 GLY A C 1
ATOM 607 O O . GLY A 1 72 ? -13.428 5.159 19.390 1.00 84.12 72 GLY A O 1
ATOM 608 N N . ALA A 1 73 ? -13.928 4.020 21.259 1.00 80.88 73 ALA A N 1
ATOM 609 C CA . ALA A 1 73 ? -12.791 3.099 21.183 1.00 80.88 73 ALA A CA 1
ATOM 610 C C . ALA A 1 73 ? -12.844 2.199 19.934 1.00 80.88 73 ALA A C 1
ATOM 612 O O . ALA A 1 73 ? -11.808 1.848 19.373 1.00 80.88 73 ALA A O 1
ATOM 613 N N . ALA A 1 74 ? -14.047 1.870 19.451 1.00 78.25 74 ALA A N 1
ATOM 614 C CA . ALA A 1 74 ? -14.263 1.176 18.182 1.00 78.25 74 ALA A CA 1
ATOM 615 C C . ALA A 1 74 ? -14.104 2.086 16.941 1.00 78.25 74 ALA A C 1
ATOM 617 O O . ALA A 1 74 ? -14.257 1.621 15.808 1.00 78.25 74 ALA A O 1
ATOM 618 N N . GLY A 1 75 ? -13.802 3.377 17.127 1.00 78.75 75 GLY A N 1
ATOM 619 C CA . GLY A 1 75 ? -13.629 4.357 16.054 1.00 78.75 75 GLY A CA 1
ATOM 620 C C . GLY A 1 75 ? -14.941 4.825 15.419 1.00 78.75 75 GLY A C 1
ATOM 621 O O . GLY A 1 75 ? -14.938 5.279 14.271 1.00 78.75 75 GLY A O 1
ATOM 622 N N . LEU A 1 76 ? -16.071 4.686 16.119 1.00 84.19 76 LEU A N 1
ATOM 623 C CA . LEU A 1 76 ? -17.367 5.167 15.650 1.00 84.19 76 LEU A CA 1
ATOM 624 C C . LEU A 1 76 ? -17.517 6.664 15.905 1.00 84.19 76 LEU A C 1
ATOM 626 O O . LEU A 1 76 ? -17.106 7.196 16.934 1.00 84.19 76 LEU A O 1
ATOM 630 N N . ASN A 1 77 ? -18.177 7.346 14.971 1.00 85.44 77 ASN A N 1
ATOM 631 C CA . ASN A 1 77 ? -18.495 8.755 15.139 1.00 85.44 77 ASN A CA 1
ATOM 632 C C . ASN A 1 77 ? -19.663 8.933 16.129 1.00 85.44 77 ASN A C 1
ATOM 634 O O . ASN A 1 77 ? -20.828 8.827 15.741 1.00 85.44 77 ASN A O 1
ATOM 638 N N . VAL A 1 78 ? -19.340 9.161 17.405 1.00 85.50 78 VAL A N 1
ATOM 639 C CA . VAL A 1 78 ? -20.306 9.188 18.518 1.00 85.50 78 VAL A CA 1
ATOM 640 C C . VAL A 1 78 ? -21.426 10.214 18.330 1.00 85.50 78 VAL A C 1
ATOM 642 O O . VAL A 1 78 ? -22.586 9.833 18.467 1.00 85.50 78 VAL A O 1
ATOM 645 N N . PRO A 1 79 ? -21.174 11.468 17.925 1.00 83.56 79 PRO A N 1
ATOM 646 C CA . PRO A 1 79 ? -22.285 12.404 17.792 1.00 83.56 79 PRO A CA 1
ATOM 647 C C . PRO A 1 79 ? -23.168 12.100 16.565 1.00 83.56 79 PRO A C 1
ATOM 649 O O . PRO A 1 79 ? -24.351 12.424 16.567 1.00 83.56 79 PRO A O 1
ATOM 652 N N . HIS A 1 80 ? -22.669 11.363 15.560 1.00 84.75 80 HIS A N 1
ATOM 653 C CA . HIS A 1 80 ? -23.533 10.812 14.505 1.00 84.75 80 HIS A CA 1
ATOM 654 C C . HIS A 1 80 ? -24.428 9.673 15.017 1.00 84.75 80 HIS A C 1
ATOM 656 O O . HIS A 1 80 ? -25.571 9.557 14.583 1.00 84.75 80 HIS A O 1
ATOM 662 N N . ILE A 1 81 ? -23.944 8.863 15.965 1.00 87.38 81 ILE A N 1
ATOM 663 C CA . ILE A 1 81 ? -24.783 7.879 16.663 1.00 87.38 81 ILE A CA 1
ATOM 664 C C . ILE A 1 81 ? -25.913 8.602 17.394 1.00 87.38 81 ILE A C 1
ATOM 666 O O . ILE A 1 81 ? -27.066 8.255 17.172 1.00 87.38 81 ILE A O 1
ATOM 670 N N . CYS A 1 82 ? -25.607 9.656 18.155 1.00 87.00 82 CYS A N 1
ATOM 671 C CA . CYS A 1 82 ? -26.613 10.466 18.849 1.00 87.00 82 CYS A CA 1
ATOM 672 C C . CYS A 1 82 ? -27.708 10.990 17.903 1.00 87.00 82 CYS A C 1
ATOM 674 O O . CYS A 1 82 ? -28.883 10.979 18.252 1.00 87.00 82 CYS A O 1
ATOM 676 N N . LEU A 1 83 ? -27.351 11.385 16.676 1.00 84.94 83 LEU A N 1
ATOM 677 C CA . LEU A 1 83 ? -28.332 11.794 15.667 1.00 84.94 83 LEU A CA 1
ATOM 678 C C . LEU A 1 83 ? -29.238 10.646 15.195 1.00 84.94 83 LEU A C 1
ATOM 680 O O . LEU A 1 83 ? -30.434 10.847 15.011 1.00 84.94 83 LEU A O 1
ATOM 684 N N . LEU A 1 84 ? -28.682 9.448 14.999 1.00 86.81 84 LEU A N 1
ATOM 685 C CA . LEU A 1 84 ? -29.448 8.258 14.610 1.00 86.81 84 LEU A CA 1
ATOM 686 C C . LEU A 1 84 ? -30.343 7.740 15.745 1.00 86.81 84 LEU A C 1
ATOM 688 O O . LEU A 1 84 ? -31.340 7.074 15.479 1.00 86.81 84 LEU A O 1
ATOM 692 N N . GLU A 1 85 ? -29.995 8.021 17.001 1.00 87.19 85 GLU A N 1
ATOM 693 C CA . GLU A 1 85 ? -30.788 7.638 18.173 1.00 87.19 85 GLU A CA 1
ATOM 694 C C . GLU A 1 85 ? -32.074 8.453 18.327 1.00 87.19 85 GLU A C 1
ATOM 696 O O . GLU A 1 85 ? -33.033 7.937 18.889 1.00 87.19 85 GLU A O 1
ATOM 701 N N . LYS A 1 86 ? -32.118 9.672 17.775 1.00 84.62 86 LYS A N 1
ATOM 702 C CA . LYS A 1 86 ? -33.322 10.518 17.745 1.00 84.62 86 LYS A CA 1
ATOM 703 C C . LYS A 1 86 ? -34.404 10.019 16.780 1.00 84.62 86 LYS A C 1
ATOM 705 O O . LYS A 1 86 ? -35.499 10.567 16.751 1.00 84.62 86 LYS A O 1
ATOM 710 N N . LEU A 1 87 ? -34.102 9.023 15.944 1.00 84.38 87 LEU A N 1
ATOM 711 C CA . LEU A 1 87 ? -35.065 8.469 14.995 1.00 84.38 87 LEU A CA 1
ATOM 712 C C . LEU A 1 87 ? -36.048 7.519 15.696 1.00 84.38 87 LEU A C 1
ATOM 714 O O . LEU A 1 87 ? -35.631 6.751 16.564 1.00 84.38 87 LEU A O 1
ATOM 718 N N . PRO A 1 88 ? -37.322 7.474 15.257 1.00 80.00 88 PRO A N 1
ATOM 719 C CA . PRO A 1 88 ? -38.334 6.607 15.865 1.00 80.00 88 PRO A CA 1
ATOM 720 C C . PRO A 1 88 ? -37.982 5.117 15.727 1.00 80.00 88 PRO A C 1
ATOM 722 O O . PRO A 1 88 ? -38.248 4.314 16.617 1.00 80.00 88 PRO A O 1
ATOM 725 N N . THR A 1 89 ? -37.323 4.730 14.629 1.00 85.12 89 THR A N 1
ATOM 726 C CA . THR A 1 89 ? -36.846 3.357 14.408 1.00 85.12 89 THR A CA 1
ATOM 727 C C . THR A 1 89 ? -35.337 3.252 14.613 1.00 85.12 89 THR A C 1
ATOM 729 O O . THR A 1 89 ? -34.577 4.037 14.047 1.00 85.12 89 THR A O 1
ATOM 732 N N . ARG A 1 90 ? -34.868 2.205 15.305 1.00 85.62 90 ARG A N 1
ATOM 733 C CA . ARG A 1 90 ? -33.426 1.945 15.515 1.00 85.62 90 ARG A CA 1
ATOM 734 C C . ARG A 1 90 ? -32.746 1.154 14.385 1.00 85.62 90 ARG A C 1
ATOM 736 O O . ARG A 1 90 ? -31.573 0.796 14.509 1.00 85.62 90 ARG A O 1
ATOM 743 N N . VAL A 1 91 ? -33.440 0.880 13.277 1.00 88.44 91 VAL A N 1
ATOM 744 C CA . VAL A 1 91 ? -32.883 0.146 12.121 1.00 88.44 91 VAL A CA 1
ATOM 745 C C . VAL A 1 91 ? -31.681 0.874 11.495 1.00 88.44 91 VAL A C 1
ATOM 747 O O . VAL A 1 91 ? -30.632 0.236 11.366 1.00 88.44 91 VAL A O 1
ATOM 750 N N . PRO A 1 92 ? -31.732 2.192 11.201 1.00 89.81 92 PRO A N 1
ATOM 751 C CA . PRO A 1 92 ? -30.587 2.912 10.635 1.00 89.81 92 PRO A CA 1
ATOM 752 C C . PRO A 1 92 ? -29.344 2.873 11.532 1.00 89.81 92 PRO A C 1
ATOM 754 O O . PRO A 1 92 ? -28.224 2.760 11.037 1.00 89.81 92 PRO A O 1
ATOM 757 N N . LEU A 1 93 ? -29.532 2.886 12.856 1.00 89.50 93 LEU A N 1
ATOM 758 C CA . LEU A 1 93 ? -28.445 2.750 13.826 1.00 89.50 93 LEU A CA 1
ATOM 759 C C . LEU A 1 93 ? -27.796 1.357 13.781 1.00 89.50 93 LEU A C 1
ATOM 761 O O . LEU A 1 93 ? -26.569 1.247 13.828 1.00 89.50 93 LEU A O 1
ATOM 765 N N . ARG A 1 94 ? -28.598 0.287 13.667 1.00 90.69 94 ARG A N 1
ATOM 766 C CA . ARG A 1 94 ? -28.084 -1.087 13.518 1.00 90.69 94 ARG A CA 1
ATOM 767 C C . ARG A 1 94 ? -27.294 -1.247 12.220 1.00 90.69 94 ARG A C 1
ATOM 769 O O . ARG A 1 94 ? -26.196 -1.797 12.252 1.00 90.69 94 ARG A O 1
ATOM 776 N N . VAL A 1 95 ? -27.815 -0.714 11.113 1.00 90.75 95 VAL A N 1
ATOM 777 C CA . VAL A 1 95 ? -27.142 -0.724 9.804 1.00 90.75 95 VAL A CA 1
ATOM 778 C C . VAL A 1 95 ? -25.832 0.063 9.860 1.00 90.75 95 VAL A C 1
ATOM 780 O O . VAL A 1 95 ? -24.795 -0.446 9.441 1.00 90.75 95 VAL A O 1
ATOM 783 N N . TYR A 1 96 ? -25.832 1.260 10.456 1.00 90.88 96 TYR A N 1
ATOM 784 C CA . TYR A 1 96 ? -24.614 2.049 10.645 1.00 90.88 96 TYR A CA 1
ATOM 785 C C . TYR A 1 96 ? -23.559 1.279 11.451 1.00 90.88 96 TYR A C 1
ATOM 787 O O . TYR A 1 96 ? -22.415 1.160 11.013 1.00 90.88 96 TYR A O 1
ATOM 795 N N . ARG A 1 97 ? -23.935 0.683 12.591 1.00 90.38 97 ARG A N 1
ATOM 796 C CA . ARG A 1 97 ? -23.014 -0.133 13.400 1.00 90.38 97 ARG A CA 1
ATOM 797 C C . ARG A 1 97 ? -22.486 -1.352 12.640 1.00 90.38 97 ARG A C 1
ATOM 799 O O . ARG A 1 97 ? -21.312 -1.676 12.795 1.00 90.38 97 ARG A O 1
ATOM 806 N N . LEU A 1 98 ? -23.310 -2.003 11.814 1.00 91.12 98 LEU A N 1
ATOM 807 C CA . LEU A 1 98 ? -22.895 -3.132 10.976 1.00 91.12 98 LEU A CA 1
ATOM 808 C C . LEU A 1 98 ? -21.827 -2.712 9.958 1.00 91.12 98 LEU A C 1
ATOM 810 O O . LEU A 1 98 ? -20.758 -3.317 9.922 1.00 91.12 98 LEU A O 1
ATOM 814 N N . ILE A 1 99 ? -22.079 -1.645 9.193 1.00 90.12 99 ILE A N 1
ATOM 815 C CA . ILE A 1 99 ? -21.150 -1.115 8.177 1.00 90.12 99 ILE A CA 1
ATOM 816 C C . ILE A 1 99 ? -19.825 -0.690 8.808 1.00 90.12 99 ILE A C 1
ATOM 818 O O . ILE A 1 99 ? -18.762 -0.801 8.198 1.00 90.12 99 ILE A O 1
ATOM 822 N N . GLN A 1 100 ? -19.869 -0.184 10.041 1.00 88.50 100 GLN A N 1
ATOM 823 C CA . GLN A 1 100 ? -18.670 0.296 10.707 1.00 88.50 100 GLN A CA 1
ATOM 824 C C . GLN A 1 100 ? -17.792 -0.816 11.300 1.00 88.50 100 GLN A C 1
ATOM 826 O O . GLN A 1 100 ? -16.647 -0.527 11.667 1.00 88.50 100 GLN A O 1
ATOM 831 N N . ARG A 1 101 ? -18.273 -2.069 11.363 1.00 90.06 101 ARG A N 1
ATOM 832 C CA . ARG A 1 101 ? -17.476 -3.201 11.855 1.00 90.06 101 ARG A CA 1
ATOM 833 C C . ARG A 1 101 ? -16.202 -3.371 11.017 1.00 90.06 101 ARG A C 1
ATOM 835 O O . ARG A 1 101 ? -16.265 -3.297 9.789 1.00 90.06 101 ARG A O 1
ATOM 842 N N . PRO A 1 102 ? -15.052 -3.668 11.649 1.00 87.62 102 PRO A N 1
ATOM 843 C CA . PRO A 1 102 ? -13.780 -3.790 10.941 1.00 87.62 102 PRO A CA 1
ATOM 844 C C . PRO A 1 102 ? -13.815 -4.890 9.875 1.00 87.62 102 PRO A C 1
ATOM 846 O O . PRO A 1 102 ? -13.327 -4.672 8.774 1.00 87.62 102 PRO A O 1
ATOM 849 N N . VAL A 1 103 ? -14.469 -6.020 10.165 1.00 89.75 103 VAL A N 1
ATOM 850 C CA . VAL A 1 103 ? -14.634 -7.141 9.222 1.00 89.75 103 VAL A CA 1
ATOM 851 C C . VAL A 1 103 ? -15.388 -6.711 7.964 1.00 89.75 103 VAL A C 1
ATOM 853 O O . VAL A 1 103 ? -14.986 -7.050 6.860 1.00 89.75 103 VAL A O 1
ATOM 856 N N . VAL A 1 104 ? -16.446 -5.913 8.119 1.00 90.12 104 VAL A N 1
ATOM 857 C CA . VAL A 1 104 ? -17.278 -5.450 7.001 1.00 90.12 104 VAL A CA 1
ATOM 858 C C . VAL A 1 104 ? -16.525 -4.433 6.140 1.00 90.12 104 VAL A C 1
ATOM 860 O O . VAL A 1 104 ? -16.510 -4.545 4.917 1.00 90.12 104 VAL A O 1
ATOM 863 N N . LYS A 1 105 ? -15.825 -3.478 6.766 1.00 88.88 105 LYS A N 1
ATOM 864 C CA . LYS A 1 105 ? -14.939 -2.545 6.046 1.00 88.88 105 LYS A CA 1
ATOM 865 C C . LYS A 1 105 ? -13.830 -3.274 5.295 1.00 88.88 105 LYS A C 1
ATOM 867 O O . LYS A 1 105 ? -13.489 -2.884 4.180 1.00 88.88 105 LYS A O 1
ATOM 872 N N . TRP A 1 106 ? -13.260 -4.305 5.916 1.00 90.00 106 TRP A N 1
ATOM 873 C CA . TRP A 1 106 ? -12.224 -5.122 5.302 1.00 90.00 106 TRP A CA 1
ATOM 874 C C . TRP A 1 106 ? -12.776 -5.901 4.107 1.00 90.00 106 TRP A C 1
ATOM 876 O O . TRP A 1 106 ? -12.199 -5.804 3.034 1.00 90.00 106 TRP A O 1
ATOM 886 N N . ALA A 1 107 ? -13.941 -6.542 4.238 1.00 91.06 107 ALA A N 1
ATOM 887 C CA . ALA A 1 107 ? -14.610 -7.234 3.136 1.00 91.06 107 ALA A CA 1
ATOM 888 C C . ALA A 1 107 ? -14.898 -6.306 1.942 1.00 91.06 107 ALA A C 1
ATOM 890 O O . ALA A 1 107 ? -14.611 -6.669 0.804 1.00 91.06 107 ALA A O 1
ATOM 891 N N . LEU A 1 108 ? -15.383 -5.082 2.187 1.00 90.94 108 LEU A N 1
ATOM 892 C CA . LEU A 1 108 ? -15.572 -4.087 1.124 1.00 90.94 108 LEU A CA 1
ATOM 893 C C . LEU A 1 108 ? -14.242 -3.695 0.469 1.00 90.94 108 LEU A C 1
ATOM 895 O O . LEU A 1 108 ? -14.158 -3.600 -0.749 1.00 90.94 108 LEU A O 1
ATOM 899 N N . THR A 1 109 ? -13.200 -3.473 1.272 1.00 92.00 109 THR A N 1
ATOM 900 C CA . THR A 1 109 ? -11.868 -3.124 0.756 1.00 92.00 109 THR A CA 1
ATOM 901 C C . THR A 1 109 ? -11.321 -4.248 -0.123 1.00 92.00 109 THR A C 1
ATOM 903 O O . THR A 1 109 ? -10.865 -3.975 -1.225 1.00 92.00 109 THR A O 1
ATOM 906 N N . VAL A 1 110 ? -11.441 -5.503 0.322 1.00 93.31 110 VAL A N 1
ATOM 907 C CA . VAL A 1 110 ? -11.057 -6.694 -0.447 1.00 93.31 110 VAL A CA 1
ATOM 908 C C . VAL A 1 110 ? -11.875 -6.804 -1.730 1.00 93.31 110 VAL A C 1
ATOM 910 O O . VAL A 1 110 ? -11.296 -7.059 -2.775 1.00 93.31 110 VAL A O 1
ATOM 913 N N . THR A 1 111 ? -13.186 -6.553 -1.683 1.00 95.00 111 THR A N 1
ATOM 914 C CA . THR A 1 111 ? -14.052 -6.604 -2.875 1.00 95.00 111 THR A CA 1
ATOM 915 C C . THR A 1 111 ? -13.601 -5.595 -3.931 1.00 95.00 111 THR A C 1
ATOM 917 O O . THR A 1 111 ? -13.424 -5.971 -5.085 1.00 95.00 111 THR A O 1
ATOM 920 N N . ILE A 1 112 ? -13.328 -4.348 -3.530 1.00 94.06 112 ILE A N 1
ATOM 921 C CA . ILE A 1 112 ? -12.827 -3.309 -4.443 1.00 94.06 112 ILE A CA 1
ATOM 922 C C . ILE A 1 112 ? -11.427 -3.675 -4.960 1.00 94.06 112 ILE A C 1
ATOM 924 O O . ILE A 1 112 ? -11.121 -3.454 -6.127 1.00 94.06 112 ILE A O 1
ATOM 928 N N . THR A 1 113 ? -10.561 -4.249 -4.118 1.00 94.44 113 THR A N 1
ATOM 929 C CA . THR A 1 113 ? -9.243 -4.731 -4.556 1.00 94.44 113 THR A CA 1
ATOM 930 C C . THR A 1 113 ? -9.372 -5.846 -5.590 1.00 94.44 113 THR A C 1
ATOM 932 O O . THR A 1 113 ? -8.718 -5.769 -6.622 1.00 94.44 113 THR A O 1
ATOM 935 N N . VAL A 1 114 ? -10.242 -6.834 -5.365 1.00 95.31 114 VAL A N 1
ATOM 936 C CA . VAL A 1 114 ? -10.534 -7.894 -6.342 1.00 95.31 114 VAL A CA 1
ATOM 937 C C . VAL A 1 114 ? -11.062 -7.286 -7.638 1.00 95.31 114 VAL A C 1
ATOM 939 O O . VAL A 1 114 ? -10.584 -7.647 -8.706 1.00 95.31 114 VAL A O 1
ATOM 942 N N . HIS A 1 115 ? -11.962 -6.308 -7.555 1.00 94.62 115 HIS A N 1
ATOM 943 C CA . HIS A 1 115 ? -12.502 -5.610 -8.720 1.00 94.62 115 HIS A CA 1
ATOM 944 C C . HIS A 1 115 ? -11.410 -4.889 -9.537 1.00 94.62 115 HIS A C 1
ATOM 946 O O . HIS A 1 115 ? -11.429 -4.927 -10.764 1.00 94.62 115 HIS A O 1
ATOM 952 N N . ILE A 1 116 ? -10.409 -4.290 -8.882 1.00 94.25 116 ILE A N 1
ATOM 953 C CA . ILE A 1 116 ? -9.220 -3.741 -9.559 1.00 94.25 116 ILE A CA 1
ATOM 954 C C . ILE A 1 116 ? -8.368 -4.867 -10.170 1.00 94.25 116 ILE A C 1
ATOM 956 O O . ILE A 1 116 ? -7.890 -4.742 -11.293 1.00 94.25 116 ILE A O 1
ATOM 960 N N . CYS A 1 117 ? -8.183 -5.982 -9.459 1.00 93.88 117 CYS A N 1
ATOM 961 C CA . CYS A 1 117 ? -7.400 -7.117 -9.949 1.00 93.88 117 CYS A CA 1
ATOM 962 C C . CYS A 1 117 ? -8.029 -7.809 -11.170 1.00 93.88 117 CYS A C 1
ATOM 964 O O . CYS A 1 117 ? -7.294 -8.366 -11.979 1.00 93.88 117 CYS A O 1
ATOM 966 N N . LEU A 1 118 ? -9.353 -7.744 -11.350 1.00 93.31 118 LEU A N 1
ATOM 967 C CA . LEU A 1 118 ? -10.024 -8.281 -12.541 1.00 93.31 118 LEU A CA 1
ATOM 968 C C . LEU A 1 118 ? -9.541 -7.618 -13.840 1.00 93.31 118 LEU A C 1
ATOM 970 O O . LEU A 1 118 ? -9.543 -8.267 -14.884 1.00 93.31 118 LEU A O 1
ATOM 974 N N . SER A 1 119 ? -9.035 -6.382 -13.781 1.00 90.75 119 SER A N 1
ATOM 975 C CA . SER A 1 119 ? -8.461 -5.697 -14.944 1.00 90.75 119 SER A CA 1
ATOM 976 C C . SER A 1 119 ? -7.187 -6.370 -15.476 1.00 90.75 119 SER A C 1
ATOM 978 O O . SER A 1 119 ? -6.870 -6.215 -16.650 1.00 90.75 119 SER A O 1
ATOM 980 N N . PHE A 1 120 ? -6.491 -7.187 -14.672 1.00 91.38 120 PHE A N 1
ATOM 981 C CA . PHE A 1 120 ? -5.349 -7.988 -15.144 1.00 91.38 120 PHE A CA 1
ATOM 982 C C . PHE A 1 120 ? -5.766 -9.148 -16.055 1.00 91.38 120 PHE A C 1
ATOM 984 O O . PHE A 1 120 ? -4.937 -9.658 -16.801 1.00 91.38 120 PHE A O 1
ATOM 991 N N . ALA A 1 121 ? -7.030 -9.571 -15.989 1.00 91.69 121 ALA A N 1
ATOM 992 C CA . ALA A 1 121 ? -7.577 -10.644 -16.816 1.00 91.69 121 ALA A CA 1
ATOM 993 C C . ALA A 1 121 ? -8.281 -10.125 -18.084 1.00 91.69 121 ALA A C 1
ATOM 995 O O . ALA A 1 121 ? -8.841 -10.920 -18.840 1.00 91.69 121 ALA A O 1
ATOM 996 N N . LYS A 1 122 ? -8.294 -8.804 -18.306 1.00 89.56 122 LYS A N 1
ATOM 997 C CA . LYS A 1 122 ? -8.877 -8.185 -19.501 1.00 89.56 122 LYS A CA 1
ATOM 998 C C . LYS A 1 122 ? -7.887 -8.170 -20.672 1.00 89.56 122 LYS A C 1
ATOM 1000 O O . LYS A 1 122 ? -6.676 -8.203 -20.443 1.00 89.56 122 LYS A O 1
ATOM 1005 N N . PRO A 1 123 ? -8.387 -8.066 -21.919 1.00 89.81 123 PRO A N 1
ATOM 1006 C CA . PRO A 1 123 ? -7.548 -7.819 -23.087 1.00 89.81 123 PRO A CA 1
ATOM 1007 C C . PRO A 1 123 ? -6.680 -6.567 -22.917 1.00 89.81 123 PRO A C 1
ATOM 1009 O O . PRO A 1 123 ? -7.069 -5.613 -22.239 1.00 89.81 123 PRO A O 1
ATOM 1012 N N . ALA A 1 124 ? -5.506 -6.561 -23.541 1.00 85.44 124 ALA A N 1
ATOM 1013 C CA . ALA A 1 124 ? -4.510 -5.512 -23.350 1.00 85.44 124 ALA A CA 1
ATOM 1014 C C . ALA A 1 124 ? -4.958 -4.150 -23.884 1.00 85.44 124 ALA A C 1
ATOM 1016 O O . ALA A 1 124 ? -4.774 -3.128 -23.223 1.00 85.44 124 ALA A O 1
ATOM 1017 N N . THR A 1 125 ? -5.575 -4.124 -25.064 1.00 87.50 125 THR A N 1
ATOM 1018 C CA . THR A 1 125 ? -6.010 -2.883 -25.709 1.00 87.50 125 THR A CA 1
ATOM 1019 C C . THR A 1 125 ? -7.514 -2.860 -25.962 1.00 87.50 125 THR A C 1
ATOM 1021 O O . THR A 1 125 ? -8.182 -3.894 -25.995 1.00 87.50 125 THR A O 1
ATOM 1024 N N . LEU A 1 126 ? -8.056 -1.659 -26.193 1.00 87.56 126 LEU A N 1
ATOM 1025 C CA . LEU A 1 126 ? -9.446 -1.499 -26.626 1.00 87.56 126 LEU A CA 1
ATOM 1026 C C . LEU A 1 126 ? -9.709 -2.212 -27.964 1.00 87.56 126 LEU A C 1
ATOM 1028 O O . LEU A 1 126 ? -10.797 -2.738 -28.164 1.00 87.56 126 LEU A O 1
ATOM 1032 N N . GLY A 1 127 ? -8.718 -2.255 -28.863 1.00 85.88 127 GLY A N 1
ATOM 1033 C CA . GLY A 1 127 ? -8.820 -2.995 -30.124 1.00 85.88 127 GLY A CA 1
ATOM 1034 C C . GLY A 1 127 ? -8.974 -4.498 -29.895 1.00 85.88 127 GLY A C 1
ATOM 1035 O O . GLY A 1 127 ? -9.857 -5.116 -30.485 1.00 85.88 127 GLY A O 1
ATOM 1036 N N . ASP A 1 128 ? -8.188 -5.059 -28.973 1.00 87.12 128 ASP A N 1
ATOM 1037 C CA . ASP A 1 128 ? -8.272 -6.476 -28.601 1.00 87.12 128 ASP A CA 1
ATOM 1038 C C . ASP A 1 128 ? -9.615 -6.801 -27.935 1.00 87.12 128 ASP A C 1
ATOM 1040 O O . ASP A 1 128 ? -10.206 -7.848 -28.199 1.00 87.12 128 ASP A O 1
ATOM 1044 N N . LEU A 1 129 ? -10.134 -5.884 -27.110 1.00 89.88 129 LEU A N 1
ATOM 1045 C CA . LEU A 1 129 ? -11.455 -6.023 -26.501 1.00 89.88 129 LEU A CA 1
ATOM 1046 C C . LEU A 1 129 ? -12.572 -5.999 -27.551 1.00 89.88 129 LEU A C 1
ATOM 1048 O O . LEU A 1 129 ? -13.467 -6.839 -27.501 1.00 89.88 129 LEU A O 1
ATOM 1052 N N . LEU A 1 130 ? -12.512 -5.076 -28.511 1.00 90.25 130 LEU A N 1
ATOM 1053 C CA . LEU A 1 130 ? -13.489 -4.983 -29.597 1.00 90.25 130 LEU A CA 1
ATOM 1054 C C . LEU A 1 130 ? -13.480 -6.234 -30.488 1.00 90.25 130 LEU A C 1
ATOM 1056 O O . LEU A 1 130 ? -14.540 -6.659 -30.943 1.00 90.25 130 LEU A O 1
ATOM 1060 N N . ALA A 1 131 ? -12.304 -6.820 -30.727 1.00 89.25 131 ALA A N 1
ATOM 1061 C CA . ALA A 1 131 ? -12.140 -7.985 -31.592 1.00 89.25 131 ALA A CA 1
ATOM 1062 C C . ALA A 1 131 ? -12.480 -9.318 -30.900 1.00 89.25 131 ALA A C 1
ATOM 1064 O O . ALA A 1 131 ? -13.136 -10.167 -31.500 1.00 89.25 131 ALA A O 1
ATOM 1065 N N . GLY A 1 132 ? -12.022 -9.515 -29.659 1.00 86.12 132 GLY A N 1
ATOM 1066 C CA . GLY A 1 132 ? -12.128 -10.788 -28.932 1.00 86.12 132 GLY A CA 1
ATOM 1067 C C . GLY A 1 132 ? -13.205 -10.833 -27.845 1.00 86.12 132 GLY A C 1
ATOM 1068 O O . GLY A 1 132 ? -13.553 -11.916 -27.376 1.00 86.12 132 GLY A O 1
ATOM 1069 N N . GLY A 1 133 ? -13.748 -9.680 -27.448 1.00 88.38 133 GLY A N 1
ATOM 1070 C CA . GLY A 1 133 ? -14.660 -9.554 -26.314 1.00 88.38 133 GLY A CA 1
ATOM 1071 C C . GLY A 1 133 ? -13.980 -9.751 -24.956 1.00 88.38 133 GLY A C 1
ATOM 1072 O O . GLY A 1 133 ? -12.821 -10.155 -24.846 1.00 88.38 133 GLY A O 1
ATOM 1073 N N . ALA A 1 134 ? -14.708 -9.440 -23.882 1.00 86.81 134 ALA A N 1
ATOM 1074 C CA . ALA A 1 134 ? -14.259 -9.745 -22.526 1.00 86.81 134 ALA A CA 1
ATOM 1075 C C . ALA A 1 134 ? -14.613 -11.188 -22.142 1.00 86.81 134 ALA A C 1
ATOM 1077 O O . ALA A 1 134 ? -15.707 -11.676 -22.427 1.00 86.81 134 ALA A O 1
ATOM 1078 N N . THR A 1 135 ? -13.720 -11.851 -21.406 1.00 91.56 135 THR A N 1
ATOM 1079 C CA . THR A 1 135 ? -13.979 -13.178 -20.841 1.00 91.56 135 THR A CA 1
ATOM 1080 C C . THR A 1 135 ? -15.234 -13.155 -19.963 1.00 91.56 135 THR A C 1
ATOM 1082 O O . THR A 1 135 ? -15.319 -12.383 -19.006 1.00 91.56 135 THR A O 1
ATOM 1085 N N . THR A 1 136 ? -16.202 -14.036 -20.233 1.00 90.69 136 THR A N 1
ATOM 1086 C CA . THR A 1 136 ? -17.505 -14.047 -19.540 1.00 90.69 136 THR A CA 1
ATOM 1087 C C . THR A 1 136 ? -17.372 -14.173 -18.020 1.00 90.69 136 THR A C 1
ATOM 1089 O O . THR A 1 136 ? -18.091 -13.503 -17.282 1.00 90.69 136 THR A O 1
ATOM 1092 N N . SER A 1 137 ? -16.425 -14.981 -17.531 1.00 92.94 137 SER A N 1
ATOM 1093 C CA . SER A 1 137 ? -16.173 -15.138 -16.091 1.00 92.94 137 SER A CA 1
ATOM 1094 C C . SER A 1 137 ? -15.721 -13.836 -15.425 1.00 92.94 137 SER A C 1
ATOM 1096 O O . SER A 1 137 ? -16.135 -13.554 -14.302 1.00 92.94 137 SER A O 1
ATOM 1098 N N . VAL A 1 138 ? -14.930 -13.018 -16.126 1.00 93.25 138 VAL A N 1
ATOM 1099 C CA . VAL A 1 138 ? -14.477 -11.705 -15.647 1.00 93.25 138 VAL A CA 1
ATOM 1100 C C . VAL A 1 138 ? -15.664 -10.749 -15.572 1.00 93.25 138 VAL A C 1
ATOM 1102 O O . VAL A 1 138 ? -15.887 -10.146 -14.529 1.00 93.25 138 VAL A O 1
ATOM 1105 N N . VAL A 1 139 ? -16.489 -10.679 -16.620 1.00 93.75 139 VAL A N 1
ATOM 1106 C CA . VAL A 1 139 ? -17.680 -9.808 -16.660 1.00 93.75 139 VAL A CA 1
ATOM 1107 C C . VAL A 1 139 ? -18.685 -10.157 -15.554 1.00 93.75 139 VAL A C 1
ATOM 1109 O O . VAL A 1 139 ? -19.238 -9.261 -14.911 1.00 93.75 139 VAL A O 1
ATOM 1112 N N . VAL A 1 140 ? -18.902 -11.451 -15.297 1.00 95.19 140 VAL A N 1
ATOM 1113 C CA . VAL A 1 140 ? -19.769 -11.925 -14.206 1.00 95.19 140 VAL A CA 1
ATOM 1114 C C . VAL A 1 140 ? -19.170 -11.586 -12.840 1.00 95.19 140 VAL A C 1
ATOM 1116 O O . VAL A 1 140 ? -19.887 -11.105 -11.963 1.00 95.19 140 VAL A O 1
ATOM 1119 N N . ALA A 1 141 ? -17.863 -11.788 -12.651 1.00 95.81 141 ALA A N 1
ATOM 1120 C CA . ALA A 1 141 ? -17.188 -11.420 -11.409 1.00 95.81 141 ALA A CA 1
ATOM 1121 C C . ALA A 1 141 ? -17.271 -9.906 -11.137 1.00 95.81 141 ALA A C 1
ATOM 1123 O O . ALA A 1 141 ? -17.532 -9.503 -10.003 1.00 95.81 141 ALA A O 1
ATOM 1124 N N . GLU A 1 142 ? -17.142 -9.069 -12.171 1.00 95.31 142 GLU A N 1
ATOM 1125 C CA . GLU A 1 142 ? -17.326 -7.617 -12.061 1.00 95.31 142 GLU A CA 1
ATOM 1126 C C . GLU A 1 142 ? -18.751 -7.246 -11.648 1.00 95.31 142 GLU A C 1
ATOM 1128 O O . GLU A 1 142 ? -18.932 -6.415 -10.757 1.00 95.31 142 GLU A O 1
ATOM 1133 N N . ALA A 1 143 ? -19.764 -7.908 -12.213 1.00 96.06 143 ALA A N 1
ATOM 1134 C CA . ALA A 1 143 ? -21.157 -7.693 -11.827 1.00 96.06 143 ALA A CA 1
ATOM 1135 C C . ALA A 1 143 ? -21.386 -7.998 -10.336 1.00 96.06 143 ALA A C 1
ATOM 1137 O O . ALA A 1 143 ? -22.042 -7.231 -9.628 1.00 96.06 143 ALA A O 1
ATOM 1138 N N . VAL A 1 144 ? -20.802 -9.091 -9.831 1.00 96.44 144 VAL A N 1
ATOM 1139 C CA . VAL A 1 144 ? -20.877 -9.464 -8.410 1.00 96.44 144 VAL A CA 1
ATOM 1140 C C . VAL A 1 144 ? -20.196 -8.413 -7.529 1.00 96.44 144 VAL A C 1
ATOM 1142 O O . VAL A 1 144 ? -20.787 -7.977 -6.537 1.00 96.44 144 VAL A O 1
ATOM 1145 N N . CYS A 1 145 ? -18.992 -7.960 -7.898 1.00 96.56 145 CYS A N 1
ATOM 1146 C CA . CYS A 1 145 ? -18.300 -6.874 -7.200 1.00 96.56 145 CYS A CA 1
ATOM 1147 C C . CYS A 1 145 ? -19.154 -5.599 -7.159 1.00 96.56 145 CYS A C 1
ATOM 1149 O O . CYS A 1 145 ? -19.347 -5.030 -6.084 1.00 96.56 145 CYS A O 1
ATOM 1151 N N . LEU A 1 146 ? -19.736 -5.198 -8.293 1.00 96.19 146 LEU A N 1
ATOM 1152 C CA . LEU A 1 146 ? -20.585 -4.011 -8.406 1.00 96.19 146 LEU A CA 1
ATOM 1153 C C . LEU A 1 146 ? -21.837 -4.081 -7.533 1.00 96.19 146 LEU A C 1
ATOM 1155 O O . LEU A 1 146 ? -22.184 -3.089 -6.894 1.00 96.19 146 LEU A O 1
ATOM 1159 N N . VAL A 1 147 ? -22.504 -5.236 -7.455 1.00 96.25 147 VAL A N 1
ATOM 1160 C CA . VAL A 1 147 ? -23.675 -5.417 -6.582 1.00 96.25 147 VAL A CA 1
ATOM 1161 C C . VAL A 1 147 ? -23.282 -5.266 -5.113 1.00 96.25 147 VAL A C 1
ATOM 1163 O O . VAL A 1 147 ? -23.948 -4.550 -4.361 1.00 96.25 147 VAL A O 1
ATOM 1166 N N . ILE A 1 148 ? -22.181 -5.894 -4.695 1.00 94.94 148 ILE A N 1
ATOM 1167 C CA . ILE A 1 148 ? -21.681 -5.789 -3.319 1.00 94.94 148 ILE A CA 1
ATOM 1168 C C . ILE A 1 148 ? -21.314 -4.330 -3.001 1.00 94.94 148 ILE A C 1
ATOM 1170 O O . ILE A 1 148 ? -21.734 -3.788 -1.973 1.00 94.94 148 ILE A O 1
ATOM 1174 N N . GLU A 1 149 ? -20.582 -3.665 -3.893 1.00 94.88 149 GLU A N 1
ATOM 1175 C CA . GLU A 1 149 ? -20.204 -2.257 -3.766 1.00 94.88 149 GLU A CA 1
ATOM 1176 C C . GLU A 1 149 ? -21.433 -1.336 -3.703 1.00 94.88 149 GLU A C 1
ATOM 1178 O O . GLU A 1 149 ? -21.494 -0.475 -2.819 1.00 94.88 149 GLU A O 1
ATOM 1183 N N . ALA A 1 150 ? -22.442 -1.554 -4.555 1.00 95.00 150 ALA A N 1
ATOM 1184 C CA . ALA A 1 150 ? -23.696 -0.802 -4.567 1.00 95.00 150 ALA A CA 1
ATOM 1185 C C . ALA A 1 150 ? -24.431 -0.904 -3.227 1.00 95.00 150 ALA A C 1
ATOM 1187 O O . ALA A 1 150 ? -24.847 0.114 -2.666 1.00 95.00 150 ALA A O 1
ATOM 1188 N N . LEU A 1 151 ? -24.557 -2.119 -2.682 1.00 93.62 151 LEU A N 1
ATOM 1189 C CA . LEU A 1 151 ? -25.217 -2.356 -1.398 1.00 93.62 151 LEU A CA 1
ATOM 1190 C C . LEU A 1 151 ? -24.496 -1.624 -0.262 1.00 93.62 151 LEU A C 1
ATOM 1192 O O . LEU A 1 151 ? -25.132 -0.941 0.546 1.00 93.62 151 LEU A O 1
ATOM 1196 N N . PHE A 1 152 ? -23.164 -1.705 -0.210 1.00 91.94 152 PHE A N 1
ATOM 1197 C CA . PHE A 1 152 ? -22.381 -1.050 0.836 1.00 91.94 152 PHE A CA 1
ATOM 1198 C C . PHE A 1 152 ? -22.372 0.473 0.721 1.00 91.94 152 PHE A C 1
ATOM 1200 O O . PHE A 1 152 ? -22.589 1.170 1.720 1.00 91.94 152 PHE A O 1
ATOM 1207 N N . ILE A 1 153 ? -22.116 1.004 -0.476 1.00 91.19 153 ILE A N 1
ATOM 1208 C CA . ILE A 1 153 ? -22.087 2.447 -0.732 1.00 91.19 153 ILE A CA 1
ATOM 1209 C C . ILE A 1 153 ? -23.483 3.032 -0.509 1.00 91.19 153 ILE A C 1
ATOM 1211 O O . ILE A 1 153 ? -23.616 4.032 0.201 1.00 91.19 153 ILE A O 1
ATOM 1215 N N . GLY A 1 154 ? -24.524 2.368 -1.015 1.00 92.38 154 GLY A N 1
ATOM 1216 C CA . GLY A 1 154 ? -25.921 2.744 -0.820 1.00 92.38 154 GLY A CA 1
ATOM 1217 C C . GLY A 1 154 ? -26.305 2.788 0.657 1.00 92.38 154 GLY A C 1
ATOM 1218 O O . GLY A 1 154 ? -26.767 3.822 1.140 1.00 92.38 154 GLY A O 1
ATOM 1219 N N . ALA A 1 155 ? -26.029 1.728 1.422 1.00 91.75 155 ALA A N 1
ATOM 1220 C CA . ALA A 1 155 ? -26.337 1.688 2.853 1.00 91.75 155 ALA A CA 1
ATOM 1221 C C . ALA A 1 155 ? -25.548 2.743 3.658 1.00 91.75 155 ALA A C 1
ATOM 1223 O O . ALA A 1 155 ? -26.081 3.377 4.579 1.00 91.75 155 ALA A O 1
ATOM 1224 N N . ARG A 1 156 ? -24.286 3.002 3.290 1.00 90.00 156 ARG A N 1
ATOM 1225 C CA . ARG A 1 156 ? -23.465 4.067 3.889 1.00 90.00 156 ARG A CA 1
ATOM 1226 C C . ARG A 1 156 ? -24.040 5.459 3.614 1.00 90.00 156 ARG A C 1
ATOM 1228 O O . ARG A 1 156 ? -24.091 6.283 4.526 1.00 90.00 156 ARG A O 1
ATOM 1235 N N . LEU A 1 157 ? -24.444 5.751 2.380 1.00 90.25 157 LEU A N 1
ATOM 1236 C CA . LEU A 1 157 ? -25.031 7.045 2.018 1.00 90.25 157 LEU A CA 1
ATOM 1237 C C . LEU A 1 157 ? -26.421 7.221 2.642 1.00 90.25 157 LEU A C 1
ATOM 1239 O O . LEU A 1 157 ? -26.726 8.299 3.156 1.00 90.25 157 LEU A O 1
ATOM 1243 N N . ALA A 1 158 ? -27.220 6.153 2.682 1.00 90.38 158 ALA A N 1
ATOM 1244 C CA . ALA A 1 158 ? -28.545 6.155 3.286 1.00 90.38 158 ALA A CA 1
ATOM 1245 C C . ALA A 1 158 ? -28.485 6.476 4.784 1.00 90.38 158 ALA A C 1
ATOM 1247 O O . ALA A 1 158 ? -29.155 7.401 5.237 1.00 90.38 158 ALA A O 1
ATOM 1248 N N . THR A 1 159 ? -27.630 5.787 5.546 1.00 88.38 159 THR A N 1
ATOM 1249 C CA . THR A 1 159 ? -27.449 6.059 6.986 1.00 88.38 159 THR A CA 1
ATOM 1250 C C . THR A 1 159 ? -26.886 7.457 7.254 1.00 88.38 159 THR A C 1
ATOM 1252 O O . THR A 1 159 ? -27.294 8.110 8.211 1.00 88.38 159 THR A O 1
ATOM 1255 N N . LYS A 1 160 ? -25.994 7.962 6.392 1.00 85.88 160 LYS A N 1
ATOM 1256 C CA . LYS A 1 160 ? -25.335 9.261 6.588 1.00 85.88 160 LYS A CA 1
ATOM 1257 C C . LYS A 1 160 ? -26.196 10.478 6.220 1.00 85.88 160 LYS A C 1
ATOM 1259 O O . LYS A 1 160 ? -26.056 11.527 6.862 1.00 85.88 160 LYS A O 1
ATOM 1264 N N . TYR A 1 161 ? -27.017 10.376 5.173 1.00 86.12 161 TYR A N 1
ATOM 1265 C CA . TYR A 1 161 ? -27.752 11.509 4.592 1.00 86.12 161 TYR A CA 1
ATOM 1266 C C . TYR A 1 161 ? -29.266 11.343 4.643 1.00 86.12 161 TYR A C 1
ATOM 1268 O O . TYR A 1 161 ? -29.949 12.259 5.090 1.00 86.12 161 TYR A O 1
ATOM 1276 N N . ILE A 1 162 ? -29.788 10.197 4.203 1.00 85.62 162 ILE A N 1
ATOM 1277 C CA . ILE A 1 162 ? -31.234 9.983 4.057 1.00 85.62 162 ILE A CA 1
ATOM 1278 C C . ILE A 1 162 ? -31.885 9.803 5.430 1.00 85.62 162 ILE A C 1
ATOM 1280 O O . ILE A 1 162 ? -32.821 10.523 5.765 1.00 85.62 162 ILE A O 1
ATOM 1284 N N . ALA A 1 163 ? -31.347 8.900 6.254 1.00 84.56 163 ALA A N 1
ATOM 1285 C CA . ALA A 1 163 ? -31.926 8.537 7.545 1.00 84.56 163 ALA A CA 1
ATOM 1286 C C . ALA A 1 163 ? -31.996 9.718 8.523 1.00 84.56 163 ALA A C 1
ATOM 1288 O O . ALA A 1 163 ? -32.954 9.837 9.271 1.00 84.56 163 ALA A O 1
ATOM 1289 N N . VAL A 1 164 ? -31.000 10.607 8.504 1.00 80.56 164 VAL A N 1
ATOM 1290 C CA . VAL A 1 164 ? -30.887 11.732 9.452 1.00 80.56 164 VAL A CA 1
ATOM 1291 C C . VAL A 1 164 ? -31.456 13.035 8.867 1.00 80.56 164 VAL A C 1
ATOM 1293 O O . VAL A 1 164 ? -31.370 14.089 9.492 1.00 80.56 164 VAL A O 1
ATOM 1296 N N . ARG A 1 165 ? -32.046 13.003 7.661 1.00 82.75 165 ARG A N 1
ATOM 1297 C CA . ARG A 1 165 ? -32.524 14.211 6.968 1.00 82.75 165 ARG A CA 1
ATOM 1298 C C . ARG A 1 165 ? -33.559 14.982 7.788 1.00 82.75 165 ARG A C 1
ATOM 1300 O O . ARG A 1 165 ? -33.432 16.196 7.910 1.00 82.75 165 ARG A O 1
ATOM 1307 N N . SER A 1 166 ? -34.548 14.287 8.350 1.00 75.12 166 SER A N 1
ATOM 1308 C CA . SER A 1 166 ? -35.617 14.895 9.157 1.00 75.12 166 SER A CA 1
ATOM 1309 C C . SER A 1 166 ? -35.073 15.550 10.428 1.00 75.12 166 SER A C 1
ATOM 1311 O O . SER A 1 166 ? -35.374 16.705 10.699 1.00 75.12 166 SER A O 1
ATOM 1313 N N . VAL A 1 167 ? -34.190 14.850 11.145 1.00 75.69 167 VAL A N 1
ATOM 1314 C CA . VAL A 1 167 ? -33.557 15.334 12.384 1.00 75.69 167 VAL A CA 1
ATOM 1315 C C . VAL A 1 167 ? -32.647 16.539 12.120 1.00 75.69 167 VAL A C 1
ATOM 1317 O O . VAL A 1 167 ? -32.617 17.481 12.908 1.00 75.69 167 VAL A O 1
ATOM 1320 N N . ARG A 1 168 ? -31.917 16.553 10.996 1.00 73.00 168 ARG A N 1
ATOM 1321 C CA . ARG A 1 168 ? -31.036 17.676 10.623 1.00 73.00 168 ARG A CA 1
ATOM 1322 C C . ARG A 1 168 ? -31.787 18.965 10.312 1.00 73.00 168 ARG A C 1
ATOM 1324 O O . ARG A 1 168 ? -31.235 20.029 10.553 1.00 73.00 168 ARG A O 1
ATOM 1331 N N . LEU A 1 169 ? -32.994 18.876 9.756 1.00 70.75 169 LEU A N 1
ATOM 1332 C CA . LEU A 1 169 ? -33.808 20.056 9.451 1.00 70.75 169 LEU A CA 1
ATOM 1333 C C . LEU A 1 169 ? -34.314 20.756 10.721 1.00 70.75 169 LEU A C 1
ATOM 1335 O O . LEU A 1 169 ? -34.647 21.933 10.663 1.00 70.75 169 LEU A O 1
ATOM 1339 N N . GLN A 1 170 ? -34.352 20.041 11.848 1.00 66.81 170 GLN A N 1
ATOM 1340 C CA . GLN A 1 170 ? -34.886 20.529 13.121 1.00 66.81 170 GLN A CA 1
ATOM 1341 C C . GLN A 1 170 ? -33.798 20.956 14.121 1.00 66.81 170 GLN A C 1
ATOM 1343 O O . GLN A 1 170 ? -34.089 21.717 15.036 1.00 66.81 170 GLN A O 1
ATOM 1348 N N . ALA A 1 171 ? -32.555 20.482 13.972 1.00 61.28 171 ALA A N 1
ATOM 1349 C CA . ALA A 1 171 ? -31.487 20.693 14.952 1.00 61.28 171 ALA A CA 1
ATOM 1350 C C . ALA A 1 171 ? -30.527 21.839 14.568 1.00 61.28 171 ALA A C 1
ATOM 1352 O O . ALA A 1 171 ? -29.950 21.831 13.475 1.00 61.28 171 ALA A O 1
ATOM 1353 N N . ASP A 1 172 ? -30.255 22.769 15.496 1.00 61.38 172 ASP A N 1
ATOM 1354 C CA . ASP A 1 172 ? -29.214 23.797 15.330 1.00 61.38 172 ASP A CA 1
ATOM 1355 C C . ASP A 1 172 ? -27.810 23.216 15.585 1.00 61.38 172 ASP A C 1
ATOM 1357 O O . ASP A 1 172 ? -27.176 23.357 16.634 1.00 61.38 172 ASP A O 1
ATOM 1361 N N . LEU A 1 173 ? -27.334 22.453 14.602 1.00 62.06 173 LEU A N 1
ATOM 1362 C CA . LEU A 1 173 ? -26.086 21.705 14.699 1.00 62.06 173 LEU A CA 1
ATOM 1363 C C . LEU A 1 173 ? -24.862 22.610 14.491 1.00 62.06 173 LEU A C 1
ATOM 1365 O O . LEU A 1 173 ? -24.512 22.928 13.352 1.00 62.06 173 LEU A O 1
ATOM 1369 N N . LYS A 1 174 ? -24.149 22.935 15.579 1.00 60.88 174 LYS A N 1
ATOM 1370 C CA . LYS A 1 174 ? -22.807 23.563 15.546 1.00 60.88 174 LYS A CA 1
ATOM 1371 C C . LYS A 1 174 ? -21.696 22.592 15.127 1.00 60.88 174 LYS A C 1
ATOM 1373 O O . LYS A 1 174 ? -20.673 22.998 14.576 1.00 60.88 174 LYS A O 1
ATOM 1378 N N . TRP A 1 175 ? -21.891 21.298 15.374 1.00 56.59 175 TRP A N 1
ATOM 1379 C CA . TRP A 1 175 ? -20.881 20.260 15.154 1.00 56.59 175 TRP A CA 1
ATOM 1380 C C . TRP A 1 175 ? -20.774 19.766 13.700 1.00 56.59 175 TRP A C 1
ATOM 1382 O O . TRP A 1 175 ? -19.814 19.074 13.357 1.00 56.59 175 TRP A O 1
ATOM 1392 N N . ASP A 1 176 ? -21.703 20.118 12.804 1.00 54.09 176 ASP A N 1
ATOM 1393 C CA . ASP A 1 176 ? -21.865 19.326 11.581 1.00 54.09 176 ASP A CA 1
ATOM 1394 C C . ASP A 1 176 ? -21.117 19.872 10.34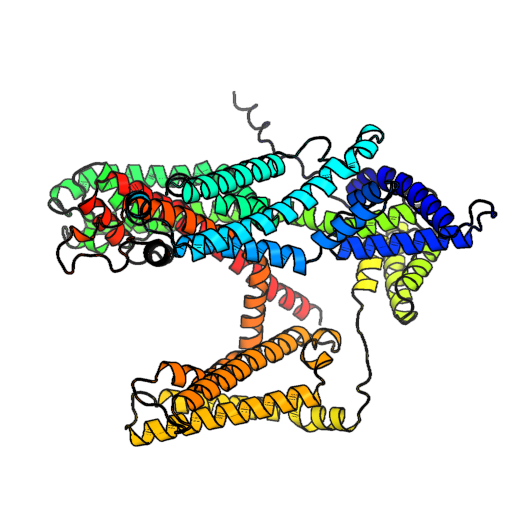4 1.00 54.09 176 ASP A C 1
ATOM 1396 O O . ASP A 1 176 ? -21.381 20.956 9.832 1.00 54.09 176 ASP A O 1
ATOM 1400 N N . ASP A 1 177 ? -20.191 19.058 9.824 1.00 54.22 177 ASP A N 1
ATOM 1401 C CA . ASP A 1 177 ? -19.556 19.183 8.498 1.00 54.22 177 ASP A CA 1
ATOM 1402 C C . ASP A 1 177 ? -20.418 18.503 7.399 1.00 54.22 177 ASP A C 1
ATOM 1404 O O . ASP A 1 177 ? -19.951 18.277 6.277 1.00 54.22 177 ASP A O 1
ATOM 1408 N N . HIS A 1 178 ? -21.652 18.095 7.739 1.00 54.16 178 HIS A N 1
ATOM 1409 C CA . HIS A 1 178 ? -22.560 17.287 6.912 1.00 54.16 178 HIS A CA 1
ATOM 1410 C C . HIS A 1 178 ? -23.910 17.953 6.580 1.00 54.16 178 HIS A C 1
ATOM 1412 O O . HIS A 1 178 ? -24.820 17.254 6.127 1.00 54.16 178 HIS A O 1
ATOM 1418 N N . ARG A 1 179 ? -24.057 19.282 6.742 1.00 55.50 179 ARG A N 1
ATOM 1419 C CA . ARG A 1 179 ? -25.259 20.013 6.266 1.00 55.50 179 ARG A CA 1
ATOM 1420 C C . ARG A 1 179 ? -25.497 19.817 4.761 1.00 55.50 179 ARG A C 1
ATOM 1422 O O . ARG A 1 179 ? -26.640 19.783 4.322 1.00 55.50 179 ARG A O 1
ATOM 1429 N N . THR A 1 180 ? -24.431 19.618 3.988 1.00 66.94 180 THR A N 1
ATOM 1430 C CA . THR A 1 180 ? -24.473 19.310 2.555 1.00 66.94 180 THR A CA 1
ATOM 1431 C C . THR A 1 180 ? -23.807 17.968 2.254 1.00 66.94 180 THR A C 1
ATOM 1433 O O . THR A 1 180 ? -22.995 17.448 3.034 1.00 66.94 180 THR A O 1
ATOM 1436 N N . ILE A 1 181 ? -24.162 17.373 1.110 1.00 77.00 181 ILE A N 1
ATOM 1437 C CA . ILE A 1 181 ? -23.445 16.203 0.596 1.00 77.00 181 ILE A CA 1
ATOM 1438 C C . ILE A 1 181 ? -21.988 16.623 0.393 1.00 77.00 181 ILE A C 1
ATOM 1440 O O . ILE A 1 181 ? -21.695 17.626 -0.254 1.00 77.00 181 ILE A O 1
ATOM 1444 N N . GLN A 1 182 ? -21.063 15.887 1.008 1.00 81.69 182 GLN A N 1
ATOM 1445 C CA . GLN A 1 182 ? -19.657 16.264 0.968 1.00 81.69 182 GLN A CA 1
ATOM 1446 C C . GLN A 1 182 ? -19.107 15.978 -0.428 1.00 81.69 182 GLN A C 1
ATOM 1448 O O . GLN A 1 182 ? -19.420 14.941 -1.006 1.00 81.69 182 GLN A O 1
ATOM 1453 N N . VAL A 1 183 ? -18.209 16.833 -0.927 1.00 85.44 183 VAL A N 1
ATOM 1454 C CA . VAL A 1 183 ? -17.583 16.679 -2.257 1.00 85.44 183 VAL A CA 1
ATOM 1455 C C . VAL A 1 183 ? -17.001 15.276 -2.469 1.00 85.44 183 VAL A C 1
ATOM 1457 O O . VAL A 1 183 ? -17.122 14.713 -3.548 1.00 85.44 183 VAL A O 1
ATOM 1460 N N . LYS A 1 184 ? -16.434 14.658 -1.423 1.00 85.56 184 LYS A N 1
ATOM 1461 C CA . LYS A 1 184 ? -15.913 13.281 -1.497 1.00 85.56 184 LYS A CA 1
ATOM 1462 C C . LYS A 1 184 ? -16.996 12.223 -1.749 1.00 85.56 184 LYS A C 1
ATOM 1464 O O . LYS A 1 184 ? -16.707 11.210 -2.365 1.00 85.56 184 LYS A O 1
ATOM 1469 N N . ASP A 1 185 ? -18.199 12.423 -1.215 1.00 89.12 185 ASP A N 1
ATOM 1470 C CA . ASP A 1 185 ? -19.299 11.470 -1.347 1.00 89.12 185 ASP A CA 1
ATOM 1471 C C . ASP A 1 185 ? -20.026 11.709 -2.682 1.00 89.12 185 ASP A C 1
ATOM 1473 O O . ASP A 1 185 ? -20.442 10.745 -3.309 1.00 89.12 185 ASP A O 1
ATOM 1477 N N . ILE A 1 186 ? -20.064 12.956 -3.181 1.00 90.94 186 ILE A N 1
ATOM 1478 C CA . ILE A 1 186 ? -20.448 13.262 -4.574 1.00 90.94 186 ILE A CA 1
ATOM 1479 C C . ILE A 1 186 ? -19.485 12.570 -5.541 1.00 90.94 186 ILE A C 1
ATOM 1481 O O . ILE A 1 186 ? -19.921 11.832 -6.416 1.00 90.94 186 ILE A O 1
ATOM 1485 N N . GLY A 1 187 ? -18.175 12.745 -5.341 1.00 91.38 187 GLY A N 1
ATOM 1486 C CA . GLY A 1 187 ? -17.159 12.066 -6.141 1.00 91.38 187 GLY A CA 1
ATOM 1487 C C . GLY A 1 187 ? -17.309 10.545 -6.097 1.00 91.38 187 GLY A C 1
ATOM 1488 O O . GLY A 1 187 ? -17.166 9.901 -7.126 1.00 91.38 187 GLY A O 1
ATOM 1489 N N . LEU A 1 188 ? -17.651 9.969 -4.936 1.00 92.81 188 LEU A N 1
ATOM 1490 C CA . LEU A 1 188 ? -17.877 8.526 -4.803 1.00 92.81 188 LEU A CA 1
ATOM 1491 C C . LEU A 1 188 ? -19.059 8.061 -5.661 1.00 92.81 188 LEU A C 1
ATOM 1493 O O . LEU A 1 188 ? -18.938 7.051 -6.343 1.00 92.81 188 LEU A O 1
ATOM 1497 N N . ILE A 1 189 ? -20.172 8.800 -5.642 1.00 93.19 189 ILE A N 1
ATOM 1498 C CA . ILE A 1 189 ? -21.362 8.495 -6.449 1.00 93.19 189 ILE A CA 1
ATOM 1499 C C . ILE A 1 189 ? -21.041 8.606 -7.940 1.00 93.19 189 ILE A C 1
ATOM 1501 O O . ILE A 1 189 ? -21.381 7.705 -8.697 1.00 93.19 189 ILE A O 1
ATOM 1505 N N . VAL A 1 190 ? -20.367 9.683 -8.355 1.00 94.44 190 VAL A N 1
ATOM 1506 C CA . VAL A 1 190 ? -20.013 9.915 -9.764 1.00 94.44 190 VAL A CA 1
ATOM 1507 C C . VAL A 1 190 ? -19.065 8.833 -10.273 1.00 94.44 190 VAL A C 1
ATOM 1509 O O . VAL A 1 190 ? -19.334 8.234 -11.307 1.00 94.44 190 VAL A O 1
ATOM 1512 N N . VAL A 1 191 ? -17.991 8.534 -9.536 1.00 95.12 191 VAL A N 1
ATOM 1513 C CA . VAL A 1 191 ? -17.042 7.478 -9.918 1.00 95.12 191 VAL A CA 1
ATOM 1514 C C . VAL A 1 191 ? -17.742 6.125 -9.980 1.00 95.12 191 VAL A C 1
ATOM 1516 O O . VAL A 1 191 ? -17.563 5.405 -10.953 1.00 95.12 191 VAL A O 1
ATOM 1519 N N . PHE A 1 192 ? -18.572 5.791 -8.989 1.00 95.31 192 PHE A N 1
ATOM 1520 C CA . PHE A 1 192 ? -19.324 4.539 -9.002 1.00 95.31 192 PHE A CA 1
ATOM 1521 C C . PHE A 1 192 ? -20.271 4.451 -10.208 1.00 95.31 192 PHE A C 1
ATOM 1523 O O . PHE A 1 192 ? -20.300 3.428 -10.884 1.00 95.31 192 PHE A O 1
ATOM 1530 N N . ALA A 1 193 ? -20.985 5.532 -10.534 1.00 95.19 193 ALA A N 1
ATOM 1531 C CA . ALA A 1 193 ? -21.850 5.586 -11.709 1.00 95.19 193 ALA A CA 1
ATOM 1532 C C . ALA A 1 193 ? -21.066 5.375 -13.013 1.00 95.19 193 ALA A C 1
ATOM 1534 O O . ALA A 1 193 ? -21.512 4.615 -13.864 1.00 95.19 193 ALA A O 1
ATOM 1535 N N . VAL A 1 194 ? -19.881 5.981 -13.149 1.00 95.19 194 VAL A N 1
ATOM 1536 C CA . VAL A 1 194 ? -19.009 5.764 -14.316 1.00 95.19 194 VAL A CA 1
ATOM 1537 C C . VAL A 1 194 ? -18.558 4.306 -14.411 1.00 95.19 194 VAL A C 1
ATOM 1539 O O . VAL A 1 194 ? -18.595 3.752 -15.500 1.00 95.19 194 VAL A O 1
ATOM 1542 N N . VAL A 1 195 ? -18.195 3.656 -13.298 1.00 95.12 195 VAL A N 1
ATOM 1543 C CA . VAL A 1 195 ? -17.805 2.229 -13.305 1.00 95.12 195 VAL A CA 1
ATOM 1544 C C . VAL A 1 195 ? -18.990 1.321 -13.668 1.00 95.12 195 VAL A C 1
ATOM 1546 O O . VAL A 1 195 ? -18.816 0.351 -14.397 1.00 95.12 195 VAL A O 1
ATOM 1549 N N . VAL A 1 196 ? -20.210 1.643 -13.224 1.00 95.75 196 VAL A N 1
ATOM 1550 C CA . VAL A 1 196 ? -21.420 0.909 -13.637 1.00 95.75 196 VAL A CA 1
ATOM 1551 C C . VAL A 1 196 ? -21.689 1.089 -15.133 1.00 95.75 196 VAL A C 1
ATOM 1553 O O . VAL A 1 196 ? -21.968 0.112 -15.822 1.00 95.75 196 VAL A O 1
ATOM 1556 N N . VAL A 1 197 ? -21.584 2.318 -15.650 1.00 95.38 197 VAL A N 1
ATOM 1557 C CA . VAL A 1 197 ? -21.743 2.605 -17.086 1.00 95.38 197 VAL A CA 1
ATOM 1558 C C . VAL A 1 197 ? -20.674 1.891 -17.915 1.00 95.38 197 VAL A C 1
ATOM 1560 O O . VAL A 1 197 ? -20.996 1.339 -18.960 1.00 95.38 197 VAL A O 1
ATOM 1563 N N . ASP A 1 198 ? -19.432 1.857 -17.435 1.00 94.06 198 ASP A N 1
ATOM 1564 C CA . ASP A 1 198 ? -18.329 1.121 -18.054 1.00 94.06 198 ASP A CA 1
ATOM 1565 C C . ASP A 1 198 ? -18.631 -0.383 -18.149 1.00 94.06 198 ASP A C 1
ATOM 1567 O O . ASP A 1 198 ? -18.516 -0.963 -19.224 1.00 94.06 198 ASP A O 1
ATOM 1571 N N . TRP A 1 199 ? -19.121 -1.005 -17.071 1.00 95.06 199 TRP A N 1
ATOM 1572 C CA . TRP A 1 199 ? -19.535 -2.413 -17.102 1.00 95.06 199 TRP A CA 1
ATOM 1573 C C . TRP A 1 199 ? -20.682 -2.665 -18.093 1.00 95.06 199 TRP A C 1
ATOM 1575 O O . TRP A 1 199 ? -20.634 -3.626 -18.860 1.00 95.06 199 TRP A O 1
ATOM 1585 N N . ILE A 1 200 ? -21.685 -1.778 -18.141 1.00 94.94 200 ILE A N 1
ATOM 1586 C CA . ILE A 1 200 ? -22.776 -1.866 -19.127 1.00 94.94 200 ILE A CA 1
ATOM 1587 C C . ILE A 1 200 ? -22.223 -1.762 -20.556 1.00 94.94 200 ILE A C 1
ATOM 1589 O O . ILE A 1 200 ? -22.646 -2.522 -21.423 1.00 94.94 200 ILE A O 1
ATOM 1593 N N . ALA A 1 201 ? -21.273 -0.858 -20.808 1.00 93.56 201 ALA A N 1
ATOM 1594 C CA . ALA A 1 201 ? -20.651 -0.688 -22.121 1.00 93.56 201 ALA A CA 1
ATOM 1595 C C . ALA A 1 201 ? -19.860 -1.933 -22.563 1.00 93.56 201 ALA A C 1
ATOM 1597 O O . ALA A 1 201 ? -19.926 -2.312 -23.736 1.00 93.56 201 ALA A O 1
ATOM 1598 N N . ILE A 1 202 ? -19.190 -2.615 -21.625 1.00 92.81 202 ILE A N 1
ATOM 1599 C CA . ILE A 1 202 ? -18.497 -3.881 -21.895 1.00 92.81 202 ILE A CA 1
ATOM 1600 C C . ILE A 1 202 ? -19.509 -4.945 -22.319 1.00 92.81 202 ILE A C 1
ATOM 1602 O O . ILE A 1 202 ? -19.332 -5.569 -23.361 1.00 92.81 202 ILE A O 1
ATOM 1606 N N . VAL A 1 203 ? -20.592 -5.117 -21.553 1.00 92.88 203 VAL A N 1
ATOM 1607 C CA . VAL A 1 203 ? -21.629 -6.125 -21.837 1.00 92.88 203 VAL A CA 1
ATOM 1608 C C . VAL A 1 203 ? -22.358 -5.843 -23.153 1.00 92.88 203 VAL A C 1
ATOM 1610 O O . VAL A 1 203 ? -22.674 -6.772 -23.891 1.00 92.88 203 VAL A O 1
ATOM 1613 N N . ALA A 1 204 ? -22.655 -4.575 -23.439 1.00 92.81 204 ALA A N 1
ATOM 1614 C CA . ALA A 1 204 ? -23.487 -4.193 -24.575 1.00 92.81 204 ALA A CA 1
ATOM 1615 C C . ALA A 1 204 ? -22.720 -4.113 -25.902 1.00 92.81 204 ALA A C 1
ATOM 1617 O O . ALA A 1 204 ? -23.318 -4.321 -26.955 1.00 92.81 204 ALA A O 1
ATOM 1618 N N . GLY A 1 205 ? -21.429 -3.775 -25.871 1.00 89.75 205 GLY A N 1
ATOM 1619 C CA . GLY A 1 205 ? -20.697 -3.447 -27.094 1.00 89.75 205 GLY A CA 1
ATOM 1620 C C . GLY A 1 205 ? -19.200 -3.719 -27.069 1.00 89.75 205 GLY A C 1
ATOM 1621 O O . GLY A 1 205 ? -18.522 -3.245 -27.973 1.00 89.75 205 GLY A O 1
ATOM 1622 N N . ASN A 1 206 ? -18.669 -4.439 -26.071 1.00 91.50 206 ASN A N 1
ATOM 1623 C CA . ASN A 1 206 ? -17.228 -4.687 -25.927 1.00 91.50 206 ASN A CA 1
ATOM 1624 C C . ASN A 1 206 ? -16.386 -3.393 -25.963 1.00 91.50 206 ASN A C 1
ATOM 1626 O O . ASN A 1 206 ? -15.272 -3.362 -26.482 1.00 91.50 206 ASN A O 1
ATOM 1630 N N . VAL A 1 207 ? -16.922 -2.305 -25.405 1.00 91.06 207 VAL A N 1
ATOM 1631 C CA . VAL A 1 207 ? -16.222 -1.023 -25.251 1.00 91.06 207 VAL A CA 1
ATOM 1632 C C . VAL A 1 207 ? -16.048 -0.744 -23.767 1.00 91.06 207 VAL A C 1
ATOM 1634 O O . VAL A 1 207 ? -16.930 -1.046 -22.971 1.00 91.06 207 VAL A O 1
ATOM 1637 N N . SER A 1 208 ? -14.928 -0.133 -23.386 1.00 90.50 208 SER A N 1
ATOM 1638 C CA . SER A 1 208 ? -14.691 0.265 -22.001 1.00 90.50 208 SER A CA 1
ATOM 1639 C C . SER A 1 208 ? -14.032 1.641 -21.908 1.00 90.50 208 SER A C 1
ATOM 1641 O O . SER A 1 208 ? -13.075 1.955 -22.616 1.00 90.50 208 SER A O 1
ATOM 1643 N N . ILE A 1 209 ? -14.560 2.459 -20.999 1.00 87.88 209 ILE A N 1
ATOM 1644 C CA . ILE A 1 209 ? -14.050 3.772 -20.593 1.00 87.88 209 ILE A CA 1
ATOM 1645 C C . ILE A 1 209 ? -12.746 3.615 -19.792 1.00 87.88 209 ILE A C 1
ATOM 1647 O O . ILE A 1 209 ? -11.918 4.528 -19.766 1.00 87.88 209 ILE A O 1
ATOM 1651 N N . GLU A 1 210 ? -12.527 2.451 -19.171 1.00 87.12 210 GLU A N 1
ATOM 1652 C CA . GLU A 1 210 ? -11.333 2.146 -18.375 1.00 87.12 210 GLU A CA 1
ATOM 1653 C C . GLU A 1 210 ? -10.029 2.309 -19.179 1.00 87.12 210 GLU A C 1
ATOM 1655 O O . GLU A 1 210 ? -9.020 2.752 -18.624 1.00 87.12 210 GLU A O 1
ATOM 1660 N N . TYR A 1 211 ? -10.068 2.051 -20.495 1.00 86.00 211 TYR A N 1
ATOM 1661 C CA . TYR A 1 211 ? -8.942 2.256 -21.422 1.00 86.00 211 TYR A CA 1
ATOM 1662 C C . TYR A 1 211 ? -8.680 3.727 -21.780 1.00 86.00 211 TYR A C 1
ATOM 1664 O O . TYR A 1 211 ? -7.832 4.016 -22.612 1.00 86.00 211 TYR A O 1
ATOM 1672 N N . TYR A 1 212 ? -9.388 4.671 -21.172 1.00 87.06 212 TYR A N 1
ATOM 1673 C CA . TYR A 1 212 ? -9.093 6.099 -21.288 1.00 87.06 212 TYR A CA 1
ATOM 1674 C C . TYR A 1 212 ? -8.858 6.706 -19.912 1.00 87.06 212 TYR A C 1
ATOM 1676 O O . TYR A 1 212 ? -7.906 7.457 -19.703 1.00 87.06 212 TYR A O 1
ATOM 1684 N N . VAL A 1 213 ? -9.724 6.369 -18.954 1.00 88.50 213 VAL A N 1
ATOM 1685 C CA . VAL A 1 213 ? -9.641 6.860 -17.581 1.00 88.50 213 VAL A CA 1
ATOM 1686 C C . VAL A 1 213 ? -9.860 5.689 -16.620 1.00 88.50 213 VAL A C 1
ATOM 1688 O O . VAL A 1 213 ? -10.997 5.243 -16.451 1.00 88.50 213 VAL A O 1
ATOM 1691 N N . PRO A 1 214 ? -8.813 5.197 -15.929 1.00 89.81 214 PRO A N 1
ATOM 1692 C CA . PRO A 1 214 ? -8.965 4.121 -14.956 1.00 89.81 214 PRO A CA 1
ATOM 1693 C C . PRO A 1 214 ? -9.694 4.638 -13.705 1.00 89.81 214 PRO A C 1
ATOM 1695 O O . PRO A 1 214 ? -9.083 5.163 -12.773 1.00 89.81 214 PRO A O 1
ATOM 1698 N N . CYS A 1 215 ? -11.024 4.505 -13.669 1.00 89.94 215 CYS A N 1
ATOM 1699 C CA . CYS A 1 215 ? -11.865 5.035 -12.589 1.00 89.94 215 CYS A CA 1
ATOM 1700 C C . CYS A 1 215 ? -11.828 4.200 -11.289 1.00 89.94 215 CYS A C 1
ATOM 1702 O O . CYS A 1 215 ? -12.033 4.744 -10.199 1.00 89.94 215 CYS A O 1
ATOM 1704 N N . ARG A 1 216 ? -11.533 2.893 -11.367 1.00 90.31 216 ARG A N 1
ATOM 1705 C CA . ARG A 1 216 ? -11.568 1.953 -10.221 1.00 90.31 216 ARG A CA 1
ATOM 1706 C C . ARG A 1 216 ? -10.606 2.321 -9.072 1.00 90.31 216 ARG A C 1
ATOM 1708 O O . ARG A 1 216 ? -11.046 2.315 -7.920 1.00 90.31 216 ARG A O 1
ATOM 1715 N N . PRO A 1 217 ? -9.346 2.741 -9.317 1.00 93.38 217 PRO A N 1
ATOM 1716 C CA . PRO A 1 217 ? -8.469 3.274 -8.269 1.00 93.38 217 PRO A CA 1
ATOM 1717 C C . PRO A 1 217 ? -9.100 4.409 -7.453 1.00 93.38 217 PRO A C 1
ATOM 1719 O O . PRO A 1 217 ? -8.952 4.464 -6.230 1.00 93.38 217 PRO A O 1
ATOM 1722 N N . PHE A 1 218 ? -9.858 5.299 -8.100 1.00 93.50 218 PHE A N 1
ATOM 1723 C CA . PHE A 1 218 ? -10.524 6.403 -7.411 1.00 93.50 218 PHE A CA 1
ATOM 1724 C C . PHE A 1 218 ? -11.664 5.915 -6.515 1.00 93.50 218 PHE A C 1
ATOM 1726 O O . PHE A 1 218 ? -11.864 6.482 -5.440 1.00 93.50 218 PHE A O 1
ATOM 1733 N N . LEU A 1 219 ? -12.359 4.834 -6.888 1.00 92.81 219 LEU A N 1
ATOM 1734 C CA . LEU A 1 219 ? -13.359 4.193 -6.031 1.00 92.81 219 LEU A CA 1
ATOM 1735 C C . LEU A 1 219 ? -12.721 3.706 -4.721 1.00 92.81 219 LEU A C 1
ATOM 1737 O O . LEU A 1 219 ? -13.231 3.999 -3.634 1.00 92.81 219 LEU A O 1
ATOM 1741 N N . TYR A 1 220 ? -11.556 3.055 -4.810 1.00 94.75 220 TYR A N 1
ATOM 1742 C CA . TYR A 1 220 ? -10.788 2.623 -3.641 1.00 94.75 220 TYR A CA 1
ATOM 1743 C C . TYR A 1 220 ? -10.391 3.814 -2.755 1.00 94.75 220 TYR A C 1
ATOM 1745 O O . TYR A 1 220 ? -10.650 3.814 -1.545 1.00 94.75 220 TYR A O 1
ATOM 1753 N N . VAL A 1 221 ? -9.818 4.866 -3.353 1.00 94.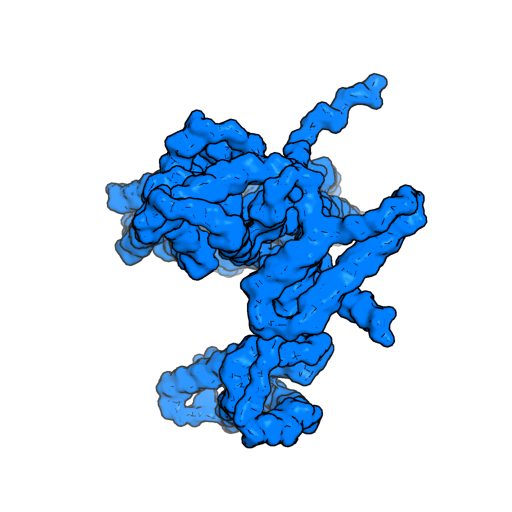62 221 VAL A N 1
ATOM 1754 C CA . VAL A 1 221 ? -9.410 6.090 -2.641 1.00 94.62 221 VAL A CA 1
ATOM 1755 C C . VAL A 1 221 ? -10.602 6.752 -1.950 1.00 94.62 221 VAL A C 1
ATOM 1757 O O . VAL A 1 221 ? -10.505 7.171 -0.800 1.00 94.62 221 VAL A O 1
ATOM 1760 N N . LEU A 1 222 ? -11.749 6.867 -2.614 1.00 92.31 222 LEU A N 1
ATOM 1761 C CA . LEU A 1 222 ? -12.918 7.549 -2.058 1.00 92.31 222 LEU A CA 1
ATOM 1762 C C . LEU A 1 222 ? -13.614 6.717 -0.974 1.00 92.31 222 LEU A C 1
ATOM 1764 O O . LEU A 1 222 ? -14.122 7.285 0.005 1.00 92.31 222 LEU A O 1
ATOM 1768 N N . SER A 1 223 ? -13.569 5.389 -1.087 1.00 89.56 223 SER A N 1
ATOM 1769 C CA . SER A 1 223 ? -14.094 4.466 -0.082 1.00 89.56 223 SER A CA 1
ATOM 1770 C C . SER A 1 223 ? -13.241 4.469 1.194 1.00 89.56 223 SER A C 1
ATOM 1772 O O . SER A 1 223 ? -13.781 4.685 2.290 1.00 89.56 223 SER A O 1
ATOM 1774 N N . ASN A 1 224 ? -11.913 4.347 1.065 1.00 91.00 224 ASN A N 1
ATOM 1775 C CA . ASN A 1 224 ? -10.987 4.206 2.189 1.00 91.00 224 ASN A CA 1
ATOM 1776 C C . ASN A 1 224 ? -10.495 5.559 2.734 1.00 91.00 224 ASN A C 1
ATOM 1778 O O . ASN A 1 224 ? -9.869 6.367 2.050 1.00 91.00 224 ASN A O 1
ATOM 1782 N N . ALA A 1 225 ? -10.765 5.822 4.016 1.00 86.31 225 ALA A N 1
ATOM 1783 C CA . ALA A 1 225 ? -10.408 7.094 4.634 1.00 86.31 225 ALA A CA 1
ATOM 1784 C C . ALA A 1 225 ? -8.897 7.322 4.769 1.00 86.31 225 ALA A C 1
ATOM 1786 O O . ALA A 1 225 ? -8.478 8.468 4.611 1.00 86.31 225 ALA A O 1
ATOM 1787 N N . GLY A 1 226 ? -8.117 6.267 5.031 1.00 88.88 226 GLY A N 1
ATOM 1788 C CA . GLY A 1 226 ? -6.666 6.359 5.197 1.00 88.88 226 GLY A CA 1
ATOM 1789 C C . GLY A 1 226 ? -5.976 6.727 3.888 1.00 88.88 226 GLY A C 1
ATOM 1790 O O . GLY A 1 226 ? -5.289 7.740 3.813 1.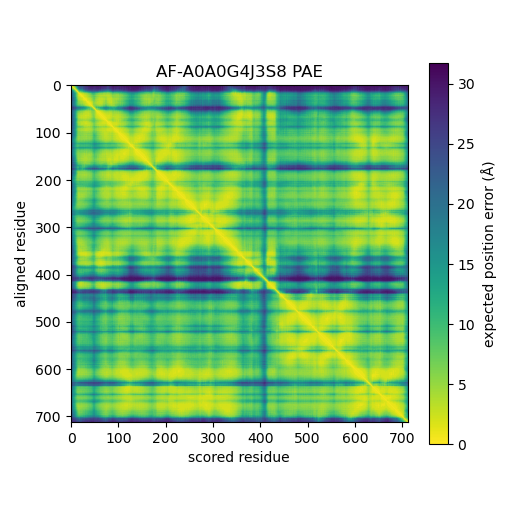00 88.88 226 GLY A O 1
ATOM 1791 N N . THR A 1 227 ? -6.262 5.990 2.813 1.00 91.69 227 THR A N 1
ATOM 1792 C CA . THR A 1 227 ? -5.700 6.264 1.480 1.00 91.69 227 THR A CA 1
ATOM 1793 C C . THR A 1 227 ? -6.104 7.639 0.947 1.00 91.69 227 THR A C 1
ATOM 1795 O O . THR A 1 227 ? -5.259 8.371 0.437 1.00 91.69 227 THR A O 1
ATOM 1798 N N . ARG A 1 228 ? -7.366 8.061 1.128 1.00 92.06 228 ARG A N 1
ATOM 1799 C CA . ARG A 1 228 ? -7.809 9.422 0.761 1.00 92.06 228 ARG A CA 1
ATOM 1800 C C . ARG A 1 228 ? -7.010 10.513 1.458 1.00 92.06 228 ARG A C 1
ATOM 1802 O O . ARG A 1 228 ? -6.782 11.584 0.899 1.00 92.06 228 ARG A O 1
ATOM 1809 N N . GLU A 1 229 ? -6.675 10.281 2.718 1.00 90.50 229 GLU A N 1
ATOM 1810 C CA . GLU A 1 229 ? -5.873 11.208 3.493 1.00 90.50 229 GLU A CA 1
ATOM 1811 C C . GLU A 1 229 ? -4.430 11.234 2.998 1.00 90.50 229 GLU A C 1
ATOM 1813 O O . GLU A 1 229 ? -3.916 12.329 2.797 1.00 90.50 229 GLU A O 1
ATOM 1818 N N . SER A 1 230 ? -3.834 10.076 2.696 1.00 92.12 230 SER A N 1
ATOM 1819 C CA . SER A 1 230 ? -2.511 9.986 2.067 1.00 92.12 230 SER A CA 1
ATOM 1820 C C . SER A 1 230 ? -2.451 10.743 0.740 1.00 92.12 230 SER A C 1
ATOM 1822 O O . SER A 1 230 ? -1.542 11.543 0.556 1.00 92.12 230 SER A O 1
ATOM 1824 N N . VAL A 1 231 ? -3.448 10.581 -0.143 1.00 93.69 231 VAL A N 1
ATOM 1825 C CA . VAL A 1 231 ? -3.543 11.339 -1.409 1.00 93.69 231 VAL A CA 1
ATOM 1826 C C . VAL A 1 231 ? -3.583 12.841 -1.142 1.00 93.69 231 VAL A C 1
ATOM 1828 O O . VAL A 1 231 ? -2.876 13.616 -1.779 1.00 93.69 231 VAL A O 1
ATOM 1831 N N . ARG A 1 232 ? -4.410 13.272 -0.181 1.00 92.19 232 ARG A N 1
ATOM 1832 C CA . ARG A 1 232 ? -4.553 14.693 0.151 1.00 92.19 232 ARG A CA 1
ATOM 1833 C C . ARG A 1 232 ? -3.273 15.274 0.744 1.00 92.19 232 ARG A C 1
ATOM 1835 O O . ARG A 1 232 ? -2.943 16.410 0.420 1.00 92.19 232 ARG A O 1
ATOM 1842 N N . LEU A 1 233 ? -2.619 14.540 1.640 1.00 92.25 233 LEU A N 1
ATOM 1843 C CA . LEU A 1 233 ? -1.344 14.930 2.235 1.00 92.25 233 LEU A CA 1
ATOM 1844 C C . LEU A 1 233 ? -0.289 15.047 1.141 1.00 92.25 233 LEU A C 1
ATOM 1846 O O . LEU A 1 233 ? 0.263 16.122 0.974 1.00 92.25 233 LEU A O 1
ATOM 1850 N N . PHE A 1 234 ? -0.121 14.010 0.321 1.00 93.81 234 PHE A N 1
ATOM 1851 C CA . PHE A 1 234 ? 0.819 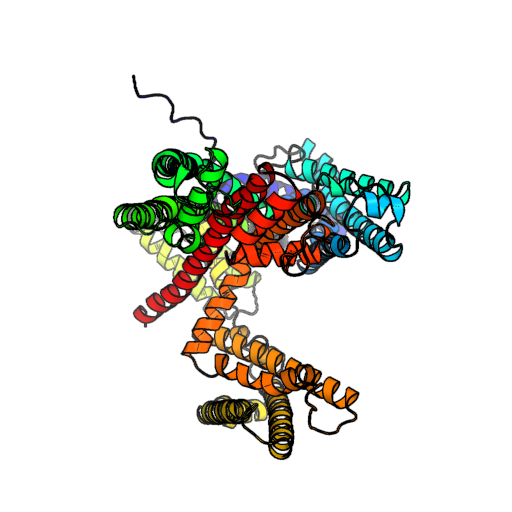14.011 -0.796 1.00 93.81 234 PHE A CA 1
ATOM 1852 C C . PHE A 1 234 ? 0.596 15.199 -1.742 1.00 93.81 234 PHE A C 1
ATOM 1854 O O . PHE A 1 234 ? 1.515 15.978 -1.965 1.00 93.81 234 PHE A O 1
ATOM 1861 N N . ALA A 1 235 ? -0.632 15.414 -2.228 1.00 93.62 235 ALA A N 1
ATOM 1862 C CA . ALA A 1 235 ? -0.939 16.514 -3.146 1.00 93.62 235 ALA A CA 1
ATOM 1863 C C . ALA A 1 235 ? -0.665 17.898 -2.534 1.00 93.62 235 ALA A C 1
ATOM 1865 O O . ALA A 1 235 ? -0.172 18.799 -3.210 1.00 93.62 235 ALA A O 1
ATOM 1866 N N . ARG A 1 236 ? -0.963 18.077 -1.242 1.00 93.44 236 ARG A N 1
ATOM 1867 C CA . ARG A 1 236 ? -0.634 19.316 -0.529 1.00 93.44 236 ARG A CA 1
ATOM 1868 C C . ARG A 1 236 ? 0.863 19.471 -0.315 1.00 93.44 236 ARG A C 1
ATOM 1870 O O . ARG A 1 236 ? 1.342 20.592 -0.362 1.00 93.44 236 ARG A O 1
ATOM 1877 N N . THR A 1 237 ? 1.590 18.391 -0.048 1.00 93.81 237 THR A N 1
ATOM 1878 C CA . THR A 1 237 ? 3.050 18.428 0.072 1.00 93.81 237 THR A CA 1
ATOM 1879 C C . THR A 1 237 ? 3.680 18.834 -1.255 1.00 93.81 237 THR A C 1
ATOM 1881 O O . THR A 1 237 ? 4.465 19.768 -1.257 1.00 93.81 237 THR A O 1
ATOM 1884 N N . VAL A 1 238 ? 3.262 18.227 -2.375 1.00 92.56 238 VAL A N 1
ATOM 1885 C CA . VAL A 1 238 ? 3.720 18.605 -3.726 1.00 92.56 238 VAL A CA 1
ATOM 1886 C C . VAL A 1 238 ? 3.493 20.092 -3.988 1.00 92.56 238 VAL A C 1
ATOM 1888 O O . VAL A 1 238 ? 4.384 20.768 -4.491 1.00 92.56 238 VAL A O 1
ATOM 1891 N N . TYR A 1 239 ? 2.319 20.610 -3.620 1.00 94.06 239 TYR A N 1
ATOM 1892 C CA . TYR A 1 239 ? 2.009 22.030 -3.765 1.00 94.06 239 TYR A CA 1
ATOM 1893 C C . TYR A 1 239 ? 2.908 22.920 -2.893 1.00 94.06 239 TYR A C 1
ATOM 1895 O O . TYR A 1 239 ? 3.446 23.911 -3.378 1.00 94.06 239 TYR A O 1
ATOM 1903 N N . ASP A 1 240 ? 3.100 22.563 -1.621 1.00 92.50 240 ASP A N 1
ATOM 1904 C CA . ASP A 1 240 ? 3.928 23.332 -0.686 1.00 92.50 240 ASP A CA 1
ATOM 1905 C C . ASP A 1 240 ? 5.423 23.315 -1.066 1.00 92.50 240 ASP A C 1
ATOM 1907 O O . ASP A 1 240 ? 6.157 24.224 -0.687 1.00 92.50 240 ASP A O 1
ATOM 1911 N N . THR A 1 241 ? 5.886 22.300 -1.802 1.00 93.94 241 THR A N 1
ATOM 1912 C CA . THR A 1 241 ? 7.292 22.136 -2.224 1.00 93.94 241 THR A CA 1
ATOM 1913 C C . THR A 1 241 ? 7.498 22.357 -3.722 1.00 93.94 241 THR A C 1
ATOM 1915 O O . THR A 1 241 ? 8.490 21.893 -4.300 1.00 93.94 241 THR A O 1
ATOM 1918 N N . LEU A 1 242 ? 6.551 23.034 -4.370 1.00 93.31 242 LEU A N 1
ATOM 1919 C CA . LEU A 1 242 ? 6.581 23.269 -5.807 1.00 93.31 242 LEU A CA 1
ATOM 1920 C C . LEU A 1 242 ? 7.816 24.090 -6.204 1.00 93.31 242 LEU A C 1
ATOM 1922 O O . LEU A 1 242 ? 8.467 23.745 -7.182 1.00 93.31 242 LEU A O 1
ATOM 1926 N N . ASP A 1 243 ? 8.213 25.073 -5.394 1.00 93.75 243 ASP A N 1
ATOM 1927 C CA . ASP A 1 243 ? 9.394 25.911 -5.646 1.00 93.75 243 ASP A CA 1
ATOM 1928 C C . ASP A 1 243 ? 10.694 25.090 -5.735 1.00 93.75 243 ASP A C 1
ATOM 1930 O O . ASP A 1 243 ? 11.490 25.273 -6.655 1.00 93.75 243 ASP A O 1
ATOM 1934 N N . ALA A 1 244 ? 10.893 24.130 -4.823 1.00 92.00 244 ALA A N 1
ATOM 1935 C CA . ALA A 1 244 ? 12.063 23.247 -4.841 1.00 92.00 244 ALA A CA 1
ATOM 1936 C C . ALA A 1 244 ? 12.031 22.289 -6.044 1.00 92.00 244 ALA A C 1
ATOM 1938 O O . ALA A 1 244 ? 13.046 22.073 -6.704 1.00 92.00 244 ALA A O 1
ATOM 1939 N N . SER A 1 245 ? 10.850 21.751 -6.361 1.00 90.06 245 SER A N 1
ATOM 1940 C CA . SER A 1 245 ? 10.667 20.843 -7.502 1.00 90.06 245 SER A CA 1
ATOM 1941 C C . SER A 1 245 ? 10.903 21.564 -8.836 1.00 90.06 245 SER A C 1
ATOM 1943 O O . SER A 1 245 ? 11.544 21.022 -9.734 1.00 90.06 245 SER A O 1
ATOM 1945 N N . LEU A 1 246 ? 10.441 22.814 -8.952 1.00 92.69 246 LEU A N 1
ATOM 1946 C CA . LEU A 1 246 ? 10.694 23.669 -10.109 1.00 92.69 246 LEU A CA 1
ATOM 1947 C C . LEU A 1 246 ? 12.173 24.027 -10.248 1.00 92.69 246 LEU A C 1
ATOM 1949 O O . LEU A 1 246 ? 12.675 24.023 -11.367 1.00 92.69 246 LEU A O 1
ATOM 1953 N N . LEU A 1 247 ? 12.876 24.302 -9.144 1.00 92.50 247 LEU A N 1
ATOM 1954 C CA . LEU A 1 247 ? 14.317 24.561 -9.175 1.00 92.50 247 LEU A CA 1
ATOM 1955 C C . LEU A 1 247 ? 15.088 23.376 -9.772 1.00 92.50 247 LEU A C 1
ATOM 1957 O O . LEU A 1 247 ? 15.975 23.577 -10.599 1.00 92.50 247 LEU A O 1
ATOM 1961 N N . TYR A 1 248 ? 14.729 22.148 -9.393 1.00 93.56 248 TYR A N 1
ATOM 1962 C CA . TYR A 1 248 ? 15.340 20.946 -9.956 1.00 93.56 248 TYR A CA 1
ATOM 1963 C C . TYR A 1 248 ? 15.081 20.812 -11.460 1.00 93.56 248 TYR A C 1
ATOM 1965 O O . TYR A 1 248 ? 16.028 20.652 -12.229 1.00 93.56 248 TYR A O 1
ATOM 1973 N N . LEU A 1 249 ? 13.825 20.955 -11.895 1.00 93.50 249 LEU A N 1
ATOM 1974 C CA . LEU A 1 249 ? 13.476 20.902 -13.318 1.00 93.50 249 LEU A CA 1
ATOM 1975 C C . LEU A 1 249 ? 14.179 22.002 -14.122 1.00 93.50 249 LEU A C 1
ATOM 1977 O O . LEU A 1 249 ? 14.672 21.745 -15.218 1.00 93.50 249 LEU A O 1
ATOM 1981 N N . LEU A 1 250 ? 14.278 23.211 -13.567 1.00 95.12 250 LEU A N 1
ATOM 1982 C CA . LEU A 1 250 ? 15.014 24.310 -14.180 1.00 95.12 250 LEU A CA 1
ATOM 1983 C C . LEU A 1 250 ? 16.499 23.967 -14.326 1.00 95.12 250 LEU A C 1
ATOM 1985 O O . LEU A 1 250 ? 17.065 24.203 -15.390 1.00 95.12 250 LEU A O 1
ATOM 1989 N N . MET A 1 251 ? 17.123 23.382 -13.299 1.00 94.62 251 MET A N 1
ATOM 1990 C CA . MET A 1 251 ? 18.530 22.996 -13.388 1.00 94.62 251 MET A CA 1
ATOM 1991 C C . MET A 1 251 ? 18.754 21.912 -14.445 1.00 94.62 251 MET A C 1
ATOM 1993 O O . MET A 1 251 ? 19.710 22.007 -15.205 1.00 94.62 251 MET A O 1
ATOM 1997 N N . VAL A 1 252 ? 17.855 20.931 -14.558 1.00 95.50 252 VAL A N 1
ATOM 1998 C CA . VAL A 1 252 ? 17.914 19.920 -15.627 1.00 95.50 252 VAL A CA 1
ATOM 1999 C C . VAL A 1 252 ? 17.868 20.576 -17.010 1.00 95.50 252 VAL A C 1
ATOM 2001 O O . VAL A 1 252 ? 18.642 20.204 -17.891 1.00 95.50 252 VAL A O 1
ATOM 2004 N N . VAL A 1 253 ? 17.017 21.590 -17.204 1.00 95.69 253 VAL A N 1
ATOM 2005 C CA . VAL A 1 253 ? 16.948 22.341 -18.469 1.00 95.69 253 VAL A CA 1
ATOM 2006 C C . VAL A 1 253 ? 18.240 23.116 -18.732 1.00 95.69 253 VAL A C 1
ATOM 2008 O O . VAL A 1 253 ? 18.779 23.043 -19.835 1.00 95.69 253 VAL A O 1
ATOM 2011 N N . VAL A 1 254 ? 18.768 23.825 -17.731 1.00 95.44 254 VAL A N 1
ATOM 2012 C CA . VAL A 1 254 ? 20.021 24.591 -17.850 1.00 95.44 254 VAL A CA 1
ATOM 2013 C C . VAL A 1 254 ? 21.195 23.667 -18.179 1.00 95.44 254 VAL A C 1
ATOM 2015 O O . VAL A 1 254 ? 21.916 23.914 -19.148 1.00 95.44 254 VAL A O 1
ATOM 2018 N N . CYS A 1 255 ? 21.355 22.572 -17.434 1.00 94.81 255 CYS A N 1
ATOM 2019 C CA . CYS A 1 255 ? 22.370 21.557 -17.700 1.00 94.81 255 CYS A CA 1
ATOM 2020 C C . CYS A 1 255 ? 22.177 20.910 -19.075 1.00 94.81 255 CYS A C 1
ATOM 2022 O O . CYS A 1 255 ? 23.170 20.675 -19.758 1.00 94.81 255 CYS A O 1
ATOM 2024 N N . GLY A 1 256 ? 20.936 20.687 -19.517 1.00 95.38 256 GLY A N 1
ATOM 2025 C CA . GLY A 1 256 ? 20.616 20.203 -20.860 1.00 95.38 256 GLY A CA 1
ATOM 2026 C C . GLY A 1 256 ? 21.088 21.154 -21.960 1.00 95.38 256 GLY A C 1
ATOM 2027 O O . GLY A 1 256 ? 21.739 20.722 -22.906 1.00 95.38 256 GLY A O 1
ATOM 2028 N N . CYS A 1 257 ? 20.832 22.456 -21.824 1.00 95.25 257 CYS A N 1
ATOM 2029 C CA . CYS A 1 257 ? 21.280 23.465 -22.787 1.00 95.25 257 CYS A CA 1
ATOM 2030 C C . CYS A 1 257 ? 22.810 23.593 -22.841 1.00 95.25 257 CYS A C 1
ATOM 2032 O O . CYS A 1 257 ? 23.377 23.697 -23.928 1.00 95.25 257 CYS A O 1
ATOM 2034 N N . ILE A 1 258 ? 23.484 23.558 -21.687 1.00 93.81 258 ILE A N 1
ATOM 2035 C CA . ILE A 1 258 ? 24.953 23.590 -21.632 1.00 93.81 258 ILE A CA 1
ATOM 2036 C C . ILE A 1 258 ? 25.526 22.303 -22.235 1.00 93.81 258 ILE A C 1
ATOM 2038 O O . ILE A 1 258 ? 26.398 22.365 -23.096 1.00 93.81 258 ILE A O 1
ATOM 2042 N N . SER A 1 259 ? 25.000 21.139 -21.852 1.00 92.56 259 SER A N 1
ATOM 2043 C CA . SER A 1 259 ? 25.475 19.842 -22.350 1.00 92.56 259 SER A CA 1
ATOM 2044 C C . SER A 1 259 ? 25.210 19.662 -23.840 1.00 92.56 259 SER A C 1
ATOM 2046 O O . SER A 1 259 ? 26.012 19.040 -24.519 1.00 92.56 259 SER A O 1
ATOM 2048 N N . LEU A 1 260 ? 24.142 20.254 -24.381 1.00 93.88 260 LEU A N 1
ATOM 2049 C CA . LEU A 1 260 ? 23.950 20.368 -25.824 1.00 93.88 260 LEU A CA 1
ATOM 2050 C C . LEU A 1 260 ? 25.127 21.114 -26.466 1.00 93.88 260 LEU A C 1
ATOM 2052 O O . LEU A 1 260 ? 25.699 20.622 -27.426 1.00 93.88 260 LEU A O 1
ATOM 2056 N N . ALA A 1 261 ? 25.532 22.271 -25.943 1.00 90.75 261 ALA A N 1
ATOM 2057 C CA . ALA A 1 261 ? 26.658 23.013 -26.514 1.00 90.75 261 ALA A CA 1
ATOM 2058 C C . ALA A 1 261 ? 27.992 22.248 -26.419 1.00 90.75 261 ALA A C 1
ATOM 2060 O O . ALA A 1 261 ? 28.815 22.362 -27.322 1.00 90.75 261 ALA A O 1
ATOM 2061 N N . VAL A 1 262 ? 28.187 21.464 -25.354 1.00 88.44 262 VAL A N 1
ATOM 2062 C CA . VAL A 1 262 ? 29.429 20.714 -25.104 1.00 88.44 262 VAL A CA 1
ATOM 2063 C C . VAL A 1 262 ? 29.488 19.394 -25.882 1.00 88.44 262 VAL A C 1
ATOM 2065 O O . VAL A 1 262 ? 30.525 19.076 -26.442 1.00 88.44 262 VAL A O 1
ATOM 2068 N N . PHE A 1 263 ? 28.402 18.618 -25.925 1.00 89.81 263 PHE A N 1
ATOM 2069 C CA . PHE A 1 263 ? 28.418 17.216 -26.369 1.00 89.81 263 PHE A CA 1
ATOM 2070 C C . PHE A 1 263 ? 27.777 16.955 -27.733 1.00 89.81 263 PHE A C 1
ATOM 2072 O O . PHE A 1 263 ? 27.796 15.815 -28.194 1.00 89.81 263 PHE A O 1
ATOM 2079 N N . ARG A 1 264 ? 27.199 17.971 -28.389 1.00 88.62 264 ARG A N 1
ATOM 2080 C CA . ARG A 1 264 ? 26.378 17.799 -29.604 1.00 88.62 264 ARG A CA 1
ATOM 2081 C C . ARG A 1 264 ? 27.013 16.953 -30.704 1.00 88.62 264 ARG A C 1
ATOM 2083 O O . ARG A 1 264 ? 26.280 16.232 -31.375 1.00 88.62 264 ARG A O 1
ATOM 2090 N N . ALA A 1 265 ? 28.317 17.103 -30.924 1.00 84.31 265 ALA A N 1
ATOM 2091 C CA . ALA A 1 265 ? 29.044 16.403 -31.981 1.00 84.31 265 ALA A CA 1
ATOM 2092 C C . ALA A 1 265 ? 29.774 15.142 -31.488 1.00 84.31 265 ALA A C 1
ATOM 2094 O O . ALA A 1 265 ? 30.078 14.275 -32.299 1.00 84.31 265 ALA A O 1
ATOM 2095 N N . ASP A 1 266 ? 30.017 15.029 -30.180 1.00 81.81 266 ASP A N 1
ATOM 2096 C CA . ASP A 1 266 ? 30.950 14.041 -29.631 1.00 81.81 266 ASP A CA 1
ATOM 2097 C C . ASP A 1 266 ? 30.236 12.838 -28.999 1.00 81.81 266 ASP A C 1
ATOM 2099 O O . ASP A 1 266 ? 30.698 11.705 -29.110 1.00 81.81 266 ASP A O 1
ATOM 2103 N N . VAL A 1 267 ? 29.098 13.057 -28.328 1.00 83.12 267 VAL A N 1
ATOM 2104 C CA . VAL A 1 267 ? 28.409 12.005 -27.562 1.00 83.12 267 VAL A CA 1
ATOM 2105 C C . VAL A 1 267 ? 27.172 11.528 -28.309 1.00 83.12 267 VAL A C 1
ATOM 2107 O O . VAL A 1 267 ? 26.179 12.255 -28.420 1.00 83.12 267 VAL A O 1
ATOM 2110 N N . ASN A 1 268 ? 27.216 10.273 -28.768 1.00 80.25 268 ASN A N 1
ATOM 2111 C CA . ASN A 1 268 ? 26.075 9.545 -29.332 1.00 80.25 268 ASN A CA 1
ATOM 2112 C C . ASN A 1 268 ? 25.318 10.358 -30.401 1.00 80.25 268 ASN A C 1
ATOM 2114 O O . ASN A 1 268 ? 24.086 10.448 -30.388 1.00 80.25 268 ASN A O 1
ATOM 2118 N N . ALA A 1 269 ? 26.061 10.982 -31.323 1.00 79.88 269 ALA A N 1
ATOM 2119 C CA . ALA A 1 269 ? 25.495 11.805 -32.393 1.00 79.88 269 ALA A CA 1
ATOM 2120 C C . ALA A 1 269 ? 24.567 10.993 -33.316 1.00 79.88 269 ALA A C 1
ATOM 2122 O O . ALA A 1 269 ? 23.481 11.458 -33.667 1.00 79.88 269 ALA A O 1
ATOM 2123 N N . ASP A 1 270 ? 24.945 9.748 -33.610 1.00 82.44 270 ASP A N 1
ATOM 2124 C CA . ASP A 1 270 ? 24.188 8.850 -34.491 1.00 82.44 270 ASP A CA 1
ATOM 2125 C C . ASP A 1 270 ? 23.254 7.893 -33.738 1.00 82.44 270 ASP A C 1
ATOM 2127 O O . ASP A 1 270 ? 22.513 7.125 -34.352 1.00 82.44 270 ASP A O 1
ATOM 2131 N N . GLN A 1 271 ? 23.267 7.930 -32.403 1.00 83.44 271 GLN A N 1
ATOM 2132 C CA . GLN A 1 271 ? 22.456 7.038 -31.581 1.00 83.44 271 GLN A CA 1
ATOM 2133 C C . GLN A 1 271 ? 21.271 7.773 -30.939 1.00 83.44 271 GLN A C 1
ATOM 2135 O O . GLN A 1 271 ? 21.215 9.003 -30.851 1.00 83.44 271 GLN A O 1
ATOM 2140 N N . LEU A 1 272 ? 20.266 7.003 -30.518 1.00 81.25 272 LEU A N 1
ATOM 2141 C CA . LEU A 1 272 ? 19.089 7.530 -29.819 1.00 81.25 272 LEU A CA 1
ATOM 2142 C C . LEU A 1 272 ? 19.301 7.603 -28.303 1.00 81.25 272 LEU A C 1
ATOM 2144 O O . LEU A 1 272 ? 18.749 8.494 -27.661 1.00 81.25 272 LEU A O 1
ATOM 2148 N N . ASN A 1 273 ? 20.086 6.688 -27.739 1.00 84.44 273 ASN A N 1
ATOM 2149 C CA . ASN A 1 273 ? 20.422 6.635 -26.320 1.00 84.44 273 ASN A CA 1
ATOM 2150 C C . ASN A 1 273 ? 21.416 7.742 -25.952 1.00 84.44 273 ASN A C 1
ATOM 2152 O O . ASN A 1 273 ? 22.396 7.987 -26.652 1.00 84.44 273 ASN A O 1
ATOM 2156 N N . SER A 1 274 ? 21.131 8.438 -24.852 1.00 86.94 274 SER A N 1
ATOM 2157 C CA . SER A 1 274 ? 22.006 9.450 -24.248 1.00 86.94 274 SER A CA 1
ATOM 2158 C C . SER A 1 274 ? 22.626 10.443 -25.244 1.00 86.94 274 SER A C 1
ATOM 2160 O O . SER A 1 274 ? 23.792 10.808 -25.136 1.00 86.94 274 SER A O 1
ATOM 2162 N N . SER A 1 275 ? 21.841 10.867 -26.239 1.00 88.94 275 SER A N 1
ATOM 2163 C CA . SER A 1 275 ? 22.274 11.756 -27.323 1.00 88.94 275 SER A CA 1
ATOM 2164 C C . SER A 1 275 ? 22.081 13.232 -26.964 1.00 88.94 275 SER A C 1
ATOM 2166 O O . SER A 1 275 ? 21.139 13.597 -26.252 1.00 88.94 275 SER A O 1
ATOM 2168 N N . PHE A 1 276 ? 22.942 14.092 -27.517 1.00 91.88 276 PHE A N 1
ATOM 2169 C CA . PHE A 1 276 ? 22.942 15.549 -27.315 1.00 91.88 276 PHE A CA 1
ATOM 2170 C C . PHE A 1 276 ? 22.732 16.326 -28.617 1.00 91.88 276 PHE A C 1
ATOM 2172 O O . PHE A 1 276 ? 23.117 17.477 -28.733 1.00 91.88 276 PHE A O 1
ATOM 2179 N N . THR A 1 277 ? 22.111 15.722 -29.626 1.00 90.56 277 THR A N 1
ATOM 2180 C CA . THR A 1 277 ? 21.937 16.351 -30.951 1.00 90.56 277 THR A CA 1
ATOM 2181 C C . THR A 1 277 ? 20.925 17.501 -30.971 1.00 90.56 277 THR A C 1
ATOM 2183 O O . THR A 1 277 ? 21.038 18.413 -31.793 1.00 90.56 277 THR A O 1
ATOM 2186 N N . ASN A 1 278 ? 19.939 17.486 -30.068 1.00 91.25 278 ASN A N 1
ATOM 2187 C CA . ASN A 1 278 ? 18.949 18.551 -29.913 1.00 91.25 278 ASN A CA 1
ATOM 2188 C C . ASN A 1 278 ? 18.608 18.802 -28.434 1.00 91.25 278 ASN A C 1
ATOM 2190 O O . ASN A 1 278 ? 18.938 17.998 -27.563 1.00 91.25 278 ASN A O 1
ATOM 2194 N N . VAL A 1 279 ? 17.908 19.910 -28.161 1.00 92.56 279 VAL A N 1
ATOM 2195 C CA . VAL A 1 279 ? 17.547 20.335 -26.795 1.00 92.56 279 VAL A CA 1
ATOM 2196 C C . VAL A 1 279 ? 16.725 19.278 -26.056 1.00 92.56 279 VAL A C 1
ATOM 2198 O O . VAL A 1 279 ? 16.992 19.008 -24.893 1.00 92.56 279 VAL A O 1
ATOM 2201 N N . VAL A 1 280 ? 15.747 18.647 -26.708 1.00 92.00 280 VAL A N 1
ATOM 2202 C CA . VAL A 1 280 ? 14.858 17.679 -26.042 1.00 92.00 280 VAL A CA 1
ATOM 2203 C C . VAL A 1 280 ? 15.628 16.422 -25.626 1.00 92.00 280 VAL A C 1
ATOM 2205 O O . VAL A 1 280 ? 15.463 15.935 -24.505 1.00 92.00 280 VAL A O 1
ATOM 2208 N N . ARG A 1 281 ? 16.511 15.928 -26.501 1.00 92.12 281 ARG A N 1
ATOM 2209 C CA . ARG A 1 281 ? 17.395 14.790 -26.231 1.00 92.12 281 ARG A CA 1
ATOM 2210 C C . ARG A 1 281 ? 18.385 15.129 -25.126 1.00 92.12 281 ARG A C 1
ATOM 2212 O O . ARG A 1 281 ? 18.457 14.387 -24.155 1.00 92.12 281 ARG A O 1
ATOM 2219 N N . ALA A 1 282 ? 19.031 16.292 -25.204 1.00 94.00 282 ALA A N 1
ATOM 2220 C CA . ALA A 1 282 ? 19.966 16.758 -24.186 1.00 94.00 282 ALA A CA 1
ATOM 2221 C C . ALA A 1 282 ? 19.306 16.900 -22.804 1.00 94.00 282 ALA A C 1
ATOM 2223 O O . ALA A 1 282 ? 19.852 16.411 -21.822 1.00 94.00 282 ALA A O 1
ATOM 2224 N N . ILE A 1 283 ? 18.107 17.491 -22.718 1.00 94.69 283 ILE A N 1
ATOM 2225 C CA . ILE A 1 283 ? 17.342 17.597 -21.463 1.00 94.69 283 ILE A CA 1
ATOM 2226 C C . ILE A 1 283 ? 17.002 16.209 -20.912 1.00 94.69 283 ILE A C 1
ATOM 2228 O O . ILE A 1 283 ? 17.152 15.980 -19.716 1.00 94.69 283 ILE A O 1
ATOM 2232 N N . SER A 1 284 ? 16.573 15.279 -21.769 1.00 94.25 284 SER A N 1
ATOM 2233 C CA . SER A 1 284 ? 16.217 13.917 -21.345 1.00 94.25 284 SER A CA 1
ATOM 2234 C C . SER A 1 284 ? 17.448 13.162 -20.829 1.00 94.25 284 SER A C 1
ATOM 2236 O O . SER A 1 284 ? 17.407 12.584 -19.749 1.00 94.25 284 SER A O 1
ATOM 2238 N N . SER A 1 285 ? 18.570 13.229 -21.549 1.00 93.44 285 SER A N 1
ATOM 2239 C CA . SER A 1 285 ? 19.845 12.617 -21.154 1.00 93.44 285 SER A CA 1
ATOM 2240 C C . SER A 1 285 ? 20.403 13.236 -19.863 1.00 93.44 285 SER A C 1
ATOM 2242 O O . SER A 1 285 ? 20.870 12.510 -18.984 1.00 93.44 285 SER A O 1
ATOM 2244 N N . CYS A 1 286 ? 20.291 14.562 -19.696 1.00 94.69 286 CYS A N 1
ATOM 2245 C CA . CYS A 1 286 ? 20.654 15.257 -18.458 1.00 94.69 286 CYS A CA 1
ATOM 2246 C C . CYS A 1 286 ? 19.730 14.898 -17.289 1.00 94.69 286 CYS A C 1
ATOM 2248 O O . CYS A 1 286 ? 20.187 14.777 -16.156 1.00 94.69 286 CYS A O 1
ATOM 2250 N N . PHE A 1 287 ? 18.437 14.693 -17.539 1.00 95.56 287 PHE A N 1
ATOM 2251 C CA . PHE A 1 287 ? 17.515 14.231 -16.508 1.00 95.56 287 PHE A CA 1
ATOM 2252 C C . PHE A 1 287 ? 17.929 12.853 -15.975 1.00 95.56 287 PHE A C 1
ATOM 2254 O O . PHE A 1 287 ? 17.931 12.655 -14.760 1.00 95.56 287 PHE A O 1
ATOM 2261 N N . VAL A 1 288 ? 18.334 11.923 -16.851 1.00 95.06 288 VAL A N 1
ATOM 2262 C CA . VAL A 1 288 ? 18.801 10.586 -16.441 1.00 95.06 288 VAL A CA 1
ATOM 2263 C C . VAL A 1 288 ? 20.047 10.681 -15.555 1.00 95.06 288 VAL A C 1
ATOM 2265 O O . VAL A 1 288 ? 20.053 10.128 -14.447 1.00 95.06 288 VAL A O 1
ATOM 2268 N N . VAL A 1 289 ? 21.063 11.442 -15.980 1.00 93.19 289 VAL A N 1
ATOM 2269 C CA . VAL A 1 289 ? 22.321 11.547 -15.224 1.00 93.19 289 VAL A CA 1
ATOM 2270 C C . VAL A 1 289 ? 22.129 12.283 -13.894 1.00 93.19 289 VAL A C 1
ATOM 2272 O O . VAL A 1 289 ? 22.685 11.879 -12.878 1.00 93.19 289 VAL A O 1
ATOM 2275 N N . MET A 1 290 ? 21.285 13.319 -13.857 1.00 94.31 290 MET A N 1
ATOM 2276 C CA . MET A 1 290 ? 21.033 14.099 -12.640 1.00 94.31 290 MET A CA 1
ATOM 2277 C C . MET A 1 290 ? 20.061 13.424 -11.664 1.00 94.31 290 MET A C 1
ATOM 2279 O O . MET A 1 290 ? 20.057 13.778 -10.488 1.00 94.31 290 MET A O 1
ATOM 2283 N N . SER A 1 291 ? 19.202 12.508 -12.125 1.00 92.50 291 SER A N 1
ATOM 2284 C CA . SER A 1 291 ? 18.260 11.780 -11.254 1.00 92.50 291 SER A CA 1
ATOM 2285 C C . SER A 1 291 ? 18.885 10.537 -10.633 1.00 92.50 291 SER A C 1
ATOM 2287 O O . SER A 1 291 ? 18.650 10.242 -9.463 1.00 92.50 291 SER A O 1
ATOM 2289 N N . THR A 1 292 ? 19.616 9.775 -11.447 1.00 91.75 292 THR A N 1
ATOM 2290 C CA . THR A 1 292 ? 20.023 8.402 -11.112 1.00 91.75 292 THR A CA 1
ATOM 2291 C C . THR A 1 292 ? 21.475 8.096 -11.457 1.00 91.75 292 THR A C 1
ATOM 2293 O O . THR A 1 292 ? 21.981 7.068 -11.036 1.00 91.75 292 THR A O 1
ATOM 2296 N N . ALA A 1 293 ? 22.140 8.953 -12.235 1.00 92.38 293 ALA A N 1
ATOM 2297 C CA . ALA A 1 293 ? 23.471 8.721 -12.797 1.00 92.38 293 ALA A CA 1
ATOM 2298 C C . ALA A 1 293 ? 23.613 7.479 -13.702 1.00 92.38 293 ALA A C 1
ATOM 2300 O O . ALA A 1 293 ? 24.678 7.297 -14.266 1.00 92.38 293 ALA A O 1
ATOM 2301 N N . GLU A 1 294 ? 22.567 6.681 -13.926 1.00 89.50 294 GLU A N 1
ATOM 2302 C CA . GLU A 1 294 ? 22.610 5.408 -14.669 1.00 89.50 294 GLU A CA 1
ATOM 2303 C C . GLU A 1 294 ? 23.292 5.473 -16.048 1.00 89.50 294 GLU A C 1
ATOM 2305 O O . GLU A 1 294 ? 24.081 4.598 -16.397 1.00 89.50 294 GLU A O 1
ATOM 2310 N N . ASN A 1 295 ? 23.066 6.537 -16.820 1.00 90.94 295 ASN A N 1
ATOM 2311 C CA . ASN A 1 295 ? 23.630 6.683 -18.163 1.00 90.94 295 ASN A CA 1
ATOM 2312 C C . ASN A 1 295 ? 25.024 7.338 -18.206 1.00 90.94 295 ASN A C 1
ATOM 2314 O O . ASN A 1 295 ? 25.491 7.710 -19.284 1.00 90.94 295 ASN A O 1
ATOM 2318 N N . TYR A 1 296 ? 25.713 7.498 -17.068 1.00 87.69 296 TYR A N 1
ATOM 2319 C CA . TYR A 1 296 ? 27.026 8.161 -17.032 1.00 87.69 296 TYR A CA 1
ATOM 2320 C C . TYR A 1 296 ? 28.045 7.499 -17.972 1.00 87.69 296 TYR A C 1
ATOM 2322 O O . TYR A 1 296 ? 28.832 8.180 -18.629 1.00 87.69 296 TYR A O 1
ATOM 2330 N N . HIS A 1 297 ? 28.005 6.169 -18.059 1.00 87.25 297 HIS A N 1
ATOM 2331 C CA . HIS A 1 297 ? 28.909 5.371 -18.872 1.00 87.25 297 HIS A CA 1
ATOM 2332 C C . HIS A 1 297 ? 28.651 5.574 -20.375 1.00 87.25 297 HIS A C 1
ATOM 2334 O O . HIS A 1 297 ? 29.600 5.733 -21.143 1.00 87.25 297 HIS A O 1
ATOM 2340 N N . GLU A 1 298 ? 27.381 5.680 -20.785 1.00 87.38 298 GLU A N 1
ATOM 2341 C CA . GLU A 1 298 ? 26.986 5.998 -22.164 1.00 87.38 298 GLU A CA 1
ATOM 2342 C C . GLU A 1 298 ? 27.420 7.403 -22.593 1.00 87.38 298 GLU A C 1
ATOM 2344 O O . GLU A 1 298 ? 27.600 7.652 -23.781 1.00 87.38 298 GLU A O 1
ATOM 2349 N N . MET A 1 299 ? 27.572 8.330 -21.642 1.00 86.19 299 MET A N 1
ATOM 2350 C CA . MET A 1 299 ? 28.037 9.692 -21.910 1.00 86.19 299 MET A CA 1
ATOM 2351 C C . MET A 1 299 ? 29.565 9.796 -21.914 1.00 86.19 299 MET A C 1
ATOM 2353 O O . MET A 1 299 ? 30.133 10.569 -22.684 1.00 86.19 299 MET A O 1
ATOM 2357 N N . GLN A 1 300 ? 30.238 9.035 -21.049 1.00 84.94 300 GLN A N 1
ATOM 2358 C CA . GLN A 1 300 ? 31.682 9.130 -20.859 1.00 84.94 300 GLN A CA 1
ATOM 2359 C C . GLN A 1 300 ? 32.476 8.360 -21.919 1.00 84.94 300 GLN A C 1
ATOM 2361 O O . GLN A 1 300 ? 33.479 8.880 -22.406 1.00 84.94 300 GLN A O 1
ATOM 2366 N N . TYR A 1 301 ? 32.072 7.134 -22.266 1.00 85.12 301 TYR A N 1
ATOM 2367 C CA . TYR A 1 301 ? 32.862 6.286 -23.167 1.00 85.12 301 TYR A CA 1
ATOM 2368 C C . TYR A 1 301 ? 32.989 6.812 -24.607 1.00 85.12 301 TYR A C 1
ATOM 2370 O O . TYR A 1 301 ? 34.082 6.684 -25.159 1.00 85.12 301 TYR A O 1
ATOM 2378 N N . PRO A 1 302 ? 31.961 7.432 -25.221 1.00 81.88 302 PRO A N 1
ATOM 2379 C CA . PRO A 1 302 ? 32.085 7.966 -26.581 1.00 81.88 302 PRO A CA 1
ATOM 2380 C C . PRO A 1 302 ? 33.018 9.179 -26.692 1.00 81.88 302 PRO A C 1
ATOM 2382 O O . PRO A 1 302 ? 33.640 9.379 -27.729 1.00 81.88 302 PRO A O 1
ATOM 2385 N N . ALA A 1 303 ? 33.134 9.982 -25.628 1.00 71.50 303 ALA A N 1
ATOM 2386 C CA . ALA A 1 303 ? 33.856 11.252 -25.648 1.00 71.50 303 ALA A CA 1
ATOM 2387 C C . ALA A 1 303 ? 34.746 11.406 -24.404 1.00 71.50 303 ALA A C 1
ATOM 2389 O O . ALA A 1 303 ? 34.504 12.253 -23.537 1.00 71.50 303 ALA A O 1
ATOM 2390 N N . VAL A 1 304 ? 35.791 10.576 -24.307 1.00 77.62 304 VAL A N 1
ATOM 2391 C CA . VAL A 1 304 ? 36.727 10.589 -23.172 1.00 77.62 304 VAL A CA 1
ATOM 2392 C C . VAL A 1 304 ? 37.629 11.826 -23.241 1.00 77.62 304 VAL A C 1
ATOM 2394 O O . VAL A 1 304 ? 38.678 11.833 -23.879 1.00 77.62 304 VAL A O 1
ATOM 2397 N N . ASN A 1 305 ? 37.221 12.884 -22.545 1.00 84.25 305 ASN A N 1
ATOM 2398 C CA . ASN A 1 305 ? 37.993 14.107 -22.337 1.00 84.25 305 ASN A CA 1
ATOM 2399 C C . ASN A 1 305 ? 37.950 14.479 -20.847 1.00 84.25 305 ASN A C 1
ATOM 2401 O O . ASN A 1 305 ? 36.913 14.325 -20.200 1.00 84.25 305 ASN A O 1
ATOM 2405 N N . ALA A 1 306 ? 39.054 15.000 -20.303 1.00 85.50 306 ALA A N 1
ATOM 2406 C CA . ALA A 1 306 ? 39.133 15.480 -18.924 1.00 85.50 306 ALA A CA 1
ATOM 2407 C C . ALA A 1 306 ? 38.010 16.479 -18.595 1.00 85.50 306 ALA A C 1
ATOM 2409 O O . ALA A 1 306 ? 37.396 16.382 -17.534 1.00 85.50 306 ALA A O 1
ATOM 2410 N N . PHE A 1 307 ? 37.681 17.384 -19.524 1.00 86.69 307 PHE A N 1
ATOM 2411 C CA . PHE A 1 307 ? 36.564 18.314 -19.341 1.00 86.69 307 PHE A CA 1
ATOM 2412 C C . PHE A 1 307 ? 35.211 17.592 -19.245 1.00 86.69 307 PHE A C 1
ATOM 2414 O O . PHE A 1 307 ? 34.424 17.886 -18.349 1.00 86.69 307 PHE A O 1
ATOM 2421 N N . ASN A 1 308 ? 34.961 16.609 -20.115 1.00 86.06 308 ASN A N 1
ATOM 2422 C CA . ASN A 1 308 ? 33.708 15.847 -20.151 1.00 86.06 308 ASN A CA 1
ATOM 2423 C C . ASN A 1 308 ? 33.507 15.059 -18.852 1.00 86.06 308 ASN A C 1
ATOM 2425 O O . ASN A 1 308 ? 32.416 15.072 -18.285 1.00 86.06 308 ASN A O 1
ATOM 2429 N N . VAL A 1 309 ? 34.578 14.448 -18.336 1.00 87.88 309 VAL A N 1
ATOM 2430 C CA . VAL A 1 309 ? 34.574 13.757 -17.038 1.00 87.88 309 VAL A CA 1
ATOM 2431 C C . VAL A 1 309 ? 34.243 14.728 -15.905 1.00 87.88 309 VAL A C 1
ATOM 2433 O O . VAL A 1 309 ? 33.374 14.435 -15.087 1.00 87.88 309 VAL A O 1
ATOM 2436 N N . VAL A 1 310 ? 34.882 15.902 -15.872 1.00 90.56 310 VAL A N 1
ATOM 2437 C CA . VAL A 1 310 ? 34.614 16.929 -14.851 1.00 90.56 310 VAL A CA 1
ATOM 2438 C C . VAL A 1 310 ? 33.175 17.446 -14.943 1.00 90.56 310 VAL A C 1
ATOM 2440 O O . VAL A 1 310 ? 32.519 17.605 -13.915 1.00 90.56 310 VAL A O 1
ATOM 2443 N N . TRP A 1 311 ? 32.652 17.667 -16.150 1.00 91.38 311 TRP A N 1
ATOM 2444 C CA . TRP A 1 311 ? 31.281 18.133 -16.351 1.00 91.38 311 TRP A CA 1
ATOM 2445 C C . TRP A 1 311 ? 30.236 17.086 -15.940 1.00 91.38 311 TRP A C 1
ATOM 2447 O O . TRP A 1 311 ? 29.271 17.418 -15.252 1.00 91.38 311 TRP A O 1
ATOM 2457 N N . ILE A 1 312 ? 30.443 15.809 -16.283 1.00 90.31 312 ILE A N 1
ATOM 2458 C CA . ILE A 1 312 ? 29.577 14.707 -15.834 1.00 90.31 312 ILE A CA 1
ATOM 2459 C C . ILE A 1 312 ? 29.630 14.574 -14.309 1.00 90.31 312 ILE A C 1
ATOM 2461 O O . ILE A 1 312 ? 28.582 14.515 -13.664 1.00 90.31 312 ILE A O 1
ATOM 2465 N N . ALA A 1 313 ? 30.826 14.611 -13.714 1.00 91.38 313 ALA A N 1
ATOM 2466 C CA . ALA A 1 313 ? 30.989 14.587 -12.263 1.00 91.38 313 ALA A CA 1
ATOM 2467 C C . ALA A 1 313 ? 30.285 15.774 -11.585 1.00 91.38 313 ALA A C 1
ATOM 2469 O O . ALA A 1 313 ? 29.658 15.599 -10.540 1.00 91.38 313 ALA A O 1
ATOM 2470 N N . PHE A 1 314 ? 30.322 16.965 -12.193 1.00 92.75 314 PHE A N 1
ATOM 2471 C CA . PHE A 1 314 ? 29.574 18.128 -11.721 1.00 92.75 314 PHE A CA 1
ATOM 2472 C C . PHE A 1 314 ? 28.058 17.903 -11.789 1.00 92.75 314 PHE A C 1
ATOM 2474 O O . PHE A 1 314 ? 27.372 18.174 -10.806 1.00 92.75 314 PHE A O 1
ATOM 2481 N N . MET A 1 315 ? 27.522 17.374 -12.894 1.00 93.19 315 MET A N 1
ATOM 2482 C CA . MET A 1 315 ? 26.086 17.078 -13.014 1.00 93.19 315 MET A CA 1
ATOM 2483 C C . MET A 1 315 ? 25.618 16.051 -11.977 1.00 93.19 315 MET A C 1
ATOM 2485 O O . MET A 1 315 ? 24.562 16.238 -11.374 1.00 93.19 315 MET A O 1
ATOM 2489 N N . VAL A 1 316 ? 26.409 15.007 -11.722 1.00 93.31 316 VAL A N 1
ATOM 2490 C CA . VAL A 1 316 ? 26.110 14.010 -10.682 1.00 93.31 316 VAL A CA 1
ATOM 2491 C C . VAL A 1 316 ? 26.204 14.643 -9.287 1.00 93.31 316 VAL A C 1
ATOM 2493 O O . VAL A 1 316 ? 25.260 14.565 -8.505 1.00 93.31 316 VAL A O 1
ATOM 2496 N N . GLY A 1 317 ? 27.297 15.344 -8.978 1.00 93.25 317 GLY A N 1
ATOM 2497 C CA . GLY A 1 317 ? 27.507 16.008 -7.688 1.00 93.25 317 GLY A CA 1
ATOM 2498 C C . GLY A 1 317 ? 26.433 17.050 -7.363 1.00 93.25 317 GLY A C 1
ATOM 2499 O O . GLY A 1 317 ? 25.751 16.967 -6.340 1.00 93.25 317 GLY A O 1
ATOM 2500 N N . ALA A 1 318 ? 26.256 18.031 -8.245 1.00 92.19 318 ALA A N 1
ATOM 2501 C CA . ALA A 1 318 ? 25.312 19.123 -8.050 1.00 92.19 318 ALA A CA 1
ATOM 2502 C C . ALA A 1 318 ? 23.856 18.672 -8.236 1.00 92.19 318 ALA A C 1
ATOM 2504 O O . ALA A 1 318 ? 22.999 19.020 -7.426 1.00 92.19 318 ALA A O 1
ATOM 2505 N N . GLY A 1 319 ? 23.560 17.891 -9.275 1.00 90.94 319 GLY A N 1
ATOM 2506 C CA . GLY A 1 319 ? 22.203 17.447 -9.590 1.00 90.94 319 GLY A CA 1
ATOM 2507 C C . GLY A 1 319 ? 21.679 16.404 -8.609 1.00 90.94 319 GLY A C 1
ATOM 2508 O O . GLY A 1 319 ? 20.693 16.660 -7.916 1.00 90.94 319 GLY A O 1
ATOM 2509 N N . MET A 1 320 ? 22.348 15.252 -8.533 1.00 90.31 320 MET A N 1
ATOM 2510 C CA . MET A 1 320 ? 21.861 14.078 -7.799 1.00 90.31 320 MET A CA 1
ATOM 2511 C C . MET A 1 320 ? 22.048 14.205 -6.284 1.00 90.31 320 MET A C 1
ATOM 2513 O O . MET A 1 320 ? 21.146 13.864 -5.523 1.00 90.31 320 MET A O 1
ATOM 2517 N N . PHE A 1 321 ? 23.194 14.701 -5.812 1.00 92.06 321 PHE A N 1
ATOM 2518 C CA . PHE A 1 321 ? 23.452 14.746 -4.367 1.00 92.06 321 PHE A CA 1
ATOM 2519 C C . PHE A 1 321 ? 22.963 16.036 -3.709 1.00 92.06 321 PHE A C 1
ATOM 2521 O O . PHE A 1 321 ? 22.383 15.985 -2.624 1.00 92.06 321 PHE A O 1
ATOM 2528 N N . ILE A 1 322 ? 23.162 17.191 -4.351 1.00 94.00 322 ILE A N 1
ATOM 2529 C CA . ILE A 1 322 ? 22.799 18.483 -3.754 1.00 94.00 322 ILE A CA 1
ATOM 2530 C C . ILE A 1 322 ? 21.341 18.835 -4.057 1.00 94.00 322 ILE A C 1
ATOM 2532 O O . ILE A 1 322 ? 20.523 18.909 -3.142 1.00 94.00 322 ILE A O 1
ATOM 2536 N N . ILE A 1 323 ? 20.987 19.062 -5.324 1.00 93.69 323 ILE A N 1
ATOM 2537 C CA . ILE A 1 323 ? 19.673 19.620 -5.678 1.00 93.69 323 ILE A CA 1
ATOM 2538 C C . ILE A 1 323 ? 18.563 18.603 -5.421 1.00 93.69 323 ILE A C 1
ATOM 2540 O O . ILE A 1 323 ? 17.584 18.928 -4.749 1.00 93.69 323 ILE A O 1
ATOM 2544 N N . LEU A 1 324 ? 18.716 17.368 -5.899 1.00 92.88 324 LEU A N 1
ATOM 2545 C CA . LEU A 1 324 ? 17.739 16.310 -5.650 1.00 92.88 324 LEU A CA 1
ATOM 2546 C C . LEU A 1 324 ? 17.634 15.992 -4.146 1.00 92.88 324 LEU A C 1
ATOM 2548 O O . LEU A 1 324 ? 16.526 15.823 -3.636 1.00 92.88 324 LEU A O 1
ATOM 2552 N N . GLY A 1 325 ? 18.752 16.030 -3.411 1.00 93.19 325 GLY A N 1
ATOM 2553 C CA . GLY A 1 325 ? 18.768 15.937 -1.948 1.00 93.19 325 GLY A CA 1
ATOM 2554 C C . GLY A 1 325 ? 17.945 17.038 -1.263 1.00 93.19 325 GLY A C 1
ATOM 2555 O O . GLY A 1 325 ? 17.159 16.749 -0.358 1.00 93.19 325 GLY A O 1
ATOM 2556 N N . ILE A 1 326 ? 18.045 18.290 -1.730 1.00 93.50 326 ILE A N 1
ATOM 2557 C CA . ILE A 1 326 ? 17.223 19.413 -1.247 1.00 93.50 326 ILE A CA 1
ATOM 2558 C C . ILE A 1 326 ? 15.740 19.180 -1.557 1.00 93.50 326 ILE A C 1
ATOM 2560 O O . ILE A 1 326 ? 14.897 19.391 -0.681 1.00 93.50 326 ILE A O 1
ATOM 2564 N N . VAL A 1 327 ? 15.393 18.727 -2.765 1.00 93.88 327 VAL A N 1
ATOM 2565 C CA . VAL A 1 327 ? 13.997 18.424 -3.131 1.00 93.88 327 VAL A CA 1
ATOM 2566 C C . VAL A 1 327 ? 13.422 17.352 -2.211 1.00 93.88 327 VAL A C 1
ATOM 2568 O O . VAL A 1 327 ? 12.372 17.564 -1.607 1.00 93.88 327 VAL A O 1
ATOM 2571 N N . ILE A 1 328 ? 14.130 16.236 -2.033 1.00 93.75 328 ILE A N 1
ATOM 2572 C CA . ILE A 1 328 ? 13.684 15.136 -1.173 1.00 93.75 328 ILE A CA 1
ATOM 2573 C C . ILE A 1 328 ? 13.551 15.607 0.281 1.00 93.75 328 ILE A C 1
ATOM 2575 O O . ILE A 1 328 ? 12.512 15.386 0.906 1.00 93.75 328 ILE A O 1
ATOM 2579 N N . GLY A 1 329 ? 14.562 16.297 0.816 1.00 93.25 329 GLY A N 1
ATOM 2580 C CA . GLY A 1 329 ? 14.565 16.762 2.203 1.00 93.25 329 GLY A CA 1
ATOM 2581 C C . GLY A 1 329 ? 13.468 17.790 2.494 1.00 93.25 329 GLY A C 1
ATOM 2582 O O . GLY A 1 329 ? 12.773 17.693 3.508 1.00 93.25 329 GLY A O 1
ATOM 2583 N N . THR A 1 330 ? 13.253 18.752 1.590 1.00 93.44 330 THR A N 1
ATOM 2584 C CA . THR A 1 330 ? 12.165 19.736 1.722 1.00 93.44 330 THR A CA 1
ATOM 2585 C C . THR A 1 330 ? 10.793 19.074 1.622 1.00 93.44 330 THR A C 1
ATOM 2587 O O . THR A 1 330 ? 9.913 19.382 2.432 1.00 93.44 330 THR A O 1
ATOM 2590 N N . PHE A 1 331 ? 10.624 18.119 0.703 1.00 94.25 331 PHE A N 1
ATOM 2591 C CA . PHE A 1 331 ? 9.396 17.346 0.539 1.00 94.25 331 PHE A CA 1
ATOM 2592 C C . PHE A 1 331 ? 9.061 16.519 1.786 1.00 94.25 331 PHE A C 1
ATOM 2594 O O . PHE A 1 331 ? 7.956 16.621 2.324 1.00 94.25 331 PHE A O 1
ATOM 2601 N N . GLN A 1 332 ? 10.024 15.750 2.302 1.00 92.94 332 GLN A N 1
ATOM 2602 C CA . GLN A 1 332 ? 9.856 14.950 3.519 1.00 92.94 332 GLN A CA 1
ATOM 2603 C C . GLN A 1 332 ? 9.519 15.832 4.728 1.00 92.94 332 GLN A C 1
ATOM 2605 O O . GLN A 1 332 ? 8.553 15.556 5.443 1.00 92.94 332 GLN A O 1
ATOM 2610 N N . ALA A 1 333 ? 10.242 16.940 4.922 1.00 91.62 333 ALA A N 1
ATOM 2611 C CA . ALA A 1 333 ? 9.984 17.862 6.025 1.00 91.62 333 ALA A CA 1
ATOM 2612 C C . ALA A 1 333 ? 8.587 18.503 5.938 1.00 91.62 333 ALA A C 1
ATOM 2614 O O . ALA A 1 333 ? 7.904 18.655 6.956 1.00 91.62 333 ALA A O 1
ATOM 2615 N N . ALA A 1 334 ? 8.136 18.879 4.738 1.00 92.25 334 ALA A N 1
ATOM 2616 C CA . ALA A 1 334 ? 6.790 19.406 4.525 1.00 92.25 334 ALA A CA 1
ATOM 2617 C C . ALA A 1 334 ? 5.715 18.342 4.811 1.00 92.25 334 ALA A C 1
ATOM 2619 O O . ALA A 1 334 ? 4.732 18.631 5.504 1.00 92.25 334 ALA A O 1
ATOM 2620 N N . PHE A 1 335 ? 5.921 17.101 4.361 1.00 91.75 335 PHE A N 1
ATOM 2621 C CA . PHE A 1 335 ? 5.005 15.994 4.625 1.00 91.75 335 PHE A CA 1
ATOM 2622 C C . PHE A 1 335 ? 4.879 15.694 6.122 1.00 91.75 335 PHE A C 1
ATOM 2624 O O . PHE A 1 335 ? 3.764 15.575 6.634 1.00 91.75 335 PHE A O 1
ATOM 2631 N N . GLU A 1 336 ? 5.996 15.605 6.850 1.00 89.00 336 GLU A N 1
ATOM 2632 C CA . GLU A 1 336 ? 5.993 15.324 8.290 1.00 89.00 336 GLU A CA 1
ATOM 2633 C C . GLU A 1 336 ? 5.231 16.390 9.083 1.00 89.00 336 GLU A C 1
ATOM 2635 O O . GLU A 1 336 ? 4.422 16.050 9.953 1.00 89.00 336 GLU A O 1
ATOM 2640 N N . ARG A 1 337 ? 5.410 17.676 8.744 1.00 88.75 337 ARG A N 1
ATOM 2641 C CA . ARG A 1 337 ? 4.649 18.778 9.358 1.00 88.75 337 ARG A CA 1
ATOM 2642 C C . ARG A 1 337 ? 3.149 18.635 9.116 1.00 88.75 337 ARG A C 1
ATOM 2644 O O . ARG A 1 337 ? 2.357 18.779 10.051 1.00 88.75 337 ARG A O 1
ATOM 2651 N N . GLN A 1 338 ? 2.744 18.346 7.878 1.00 88.44 338 GLN A N 1
ATOM 2652 C CA . GLN A 1 338 ? 1.329 18.180 7.547 1.00 88.44 338 GLN A CA 1
ATOM 2653 C C . GLN A 1 338 ? 0.723 16.952 8.233 1.00 88.44 338 GLN A C 1
ATOM 2655 O O . GLN A 1 338 ? -0.374 17.036 8.791 1.00 88.44 338 GLN A O 1
ATOM 2660 N N . ARG A 1 339 ? 1.444 15.828 8.245 1.00 87.44 339 ARG A N 1
ATOM 2661 C CA . ARG A 1 339 ? 1.022 14.597 8.916 1.00 87.44 339 ARG A CA 1
ATOM 2662 C C . ARG A 1 339 ? 0.848 14.806 10.418 1.00 87.44 339 ARG A C 1
ATOM 2664 O O . ARG A 1 339 ? -0.191 14.431 10.957 1.00 87.44 339 ARG A O 1
ATOM 2671 N N . ALA A 1 340 ? 1.799 15.466 11.081 1.00 85.31 340 ALA A N 1
ATOM 2672 C CA . ALA A 1 340 ? 1.727 15.742 12.516 1.00 85.31 340 ALA A CA 1
ATOM 2673 C C . ALA A 1 340 ? 0.461 16.531 12.900 1.00 85.31 340 ALA A C 1
ATOM 2675 O O . ALA A 1 340 ? -0.187 16.222 13.903 1.00 85.31 340 ALA A O 1
ATOM 2676 N N . ALA A 1 341 ? 0.062 17.509 12.078 1.00 83.06 341 ALA A N 1
ATOM 2677 C CA . ALA A 1 341 ? -1.167 18.271 12.295 1.00 83.06 341 ALA A CA 1
ATOM 2678 C C . ALA A 1 341 ? -2.430 17.394 12.203 1.00 83.06 341 ALA A C 1
ATOM 2680 O O . ALA A 1 341 ? -3.372 17.576 12.981 1.00 83.06 341 ALA A O 1
ATOM 2681 N N . VAL A 1 342 ? -2.456 16.426 11.282 1.00 83.88 342 VAL A N 1
ATOM 2682 C CA . VAL A 1 342 ? -3.585 15.495 11.152 1.00 83.88 342 VAL A CA 1
ATOM 2683 C C . VAL A 1 342 ? -3.602 14.462 12.281 1.00 83.88 342 VAL A C 1
ATOM 2685 O O . VAL A 1 342 ? -4.672 14.163 12.814 1.00 83.88 342 VAL A O 1
ATOM 2688 N N . ASP A 1 343 ? -2.440 13.977 12.717 1.00 83.19 343 ASP A N 1
ATOM 2689 C CA . ASP A 1 343 ? -2.325 13.033 13.833 1.00 83.19 343 ASP A CA 1
ATOM 2690 C C . ASP A 1 343 ? -2.823 13.639 15.159 1.00 83.19 343 ASP A C 1
ATOM 2692 O O . ASP A 1 343 ? -3.459 12.952 15.960 1.00 83.19 343 ASP A O 1
ATOM 2696 N N . ILE A 1 344 ? -2.604 14.939 15.399 1.00 79.94 344 ILE A N 1
ATOM 2697 C CA . ILE A 1 344 ? -3.203 15.656 16.543 1.00 79.94 344 ILE A CA 1
ATOM 2698 C C . ILE A 1 344 ? -4.732 15.616 16.458 1.00 79.94 344 ILE A C 1
ATOM 2700 O O . ILE A 1 344 ? -5.395 15.213 17.413 1.00 79.94 344 ILE A O 1
ATOM 2704 N N . HIS A 1 345 ? -5.294 15.965 15.301 1.00 80.19 345 HIS A N 1
ATOM 2705 C CA . HIS A 1 345 ? -6.742 15.976 15.102 1.00 80.19 345 HIS A CA 1
ATOM 2706 C C . HIS A 1 345 ? -7.375 14.589 15.294 1.00 80.19 345 HIS A C 1
ATOM 2708 O O . HIS A 1 345 ? -8.415 14.458 15.941 1.00 80.19 345 HIS A O 1
ATOM 2714 N N . LYS A 1 346 ? -6.725 13.536 14.782 1.00 79.50 346 LYS A N 1
ATOM 2715 C CA . LYS A 1 346 ? -7.156 12.144 14.966 1.00 79.50 346 LYS A CA 1
ATOM 2716 C C . LYS A 1 346 ? -7.147 11.720 16.429 1.00 79.50 346 LYS A C 1
ATOM 2718 O O . LYS A 1 346 ? -8.079 11.043 16.847 1.00 79.50 346 LYS A O 1
ATOM 2723 N N . ARG A 1 347 ? -6.138 12.125 17.209 1.00 80.62 347 ARG A N 1
ATOM 2724 C CA . ARG A 1 347 ? -6.072 11.827 18.651 1.00 80.62 347 ARG A CA 1
ATOM 2725 C C . ARG A 1 347 ? -7.224 12.466 19.423 1.00 80.62 347 ARG A C 1
ATOM 2727 O O . ARG A 1 347 ? -7.838 11.798 20.248 1.00 80.62 347 ARG A O 1
ATOM 2734 N N . VAL A 1 348 ? -7.567 13.715 19.109 1.00 80.12 348 VAL A N 1
ATOM 2735 C CA . VAL A 1 348 ? -8.722 14.401 19.716 1.00 80.12 348 VAL A CA 1
ATOM 2736 C C . VAL A 1 348 ? -10.032 13.694 19.351 1.00 80.12 348 VAL A C 1
ATOM 2738 O O . VAL A 1 348 ? -10.851 13.423 20.224 1.00 80.12 348 VAL A O 1
ATOM 2741 N N . LEU A 1 349 ? -10.213 13.311 18.082 1.00 76.81 349 LEU A N 1
ATOM 2742 C CA . LEU A 1 349 ? -11.402 12.574 17.636 1.00 76.81 349 LEU A CA 1
ATOM 2743 C C . LEU A 1 349 ? -11.489 11.148 18.201 1.00 76.81 349 LEU A C 1
ATOM 2745 O O . LEU A 1 349 ? -12.588 10.683 18.483 1.00 76.81 349 LEU A O 1
ATOM 2749 N N . ALA A 1 350 ? -10.365 10.456 18.404 1.00 77.75 350 ALA A N 1
ATOM 2750 C CA . ALA A 1 350 ? -10.346 9.139 19.046 1.00 77.75 350 ALA A CA 1
ATOM 2751 C C . ALA A 1 350 ? -10.869 9.198 20.492 1.00 77.75 350 ALA A C 1
ATOM 2753 O O . ALA A 1 350 ? -11.477 8.248 20.980 1.00 77.75 350 ALA A O 1
ATOM 2754 N N . ARG A 1 351 ? -10.701 10.350 21.151 1.00 85.44 351 ARG A N 1
ATOM 2755 C CA . ARG A 1 351 ? -11.216 10.635 22.496 1.00 85.44 351 ARG A CA 1
ATOM 2756 C C . ARG A 1 351 ? -12.656 11.148 22.500 1.00 85.44 351 ARG A C 1
ATOM 2758 O O . ARG A 1 351 ? -13.213 11.347 23.575 1.00 85.44 351 ARG A O 1
ATOM 2765 N N . ALA A 1 352 ? -13.302 11.306 21.340 1.00 84.25 352 ALA A N 1
ATOM 2766 C CA . ALA A 1 352 ? -14.666 11.833 21.248 1.00 84.25 352 ALA A CA 1
ATOM 2767 C C . ALA A 1 352 ? -15.678 11.030 22.077 1.00 84.25 352 ALA A C 1
ATOM 2769 O O . ALA A 1 352 ? -16.598 11.618 22.632 1.00 84.25 352 ALA A O 1
ATOM 2770 N N . GLY A 1 353 ? -15.501 9.710 22.202 1.00 86.00 353 GLY A N 1
ATOM 2771 C CA . GLY A 1 353 ? -16.352 8.880 23.059 1.00 86.00 353 GLY A CA 1
ATOM 2772 C C . GLY A 1 353 ? -16.210 9.178 24.551 1.00 86.00 353 GLY A C 1
ATOM 2773 O O . GLY A 1 353 ? -17.206 9.173 25.267 1.00 86.00 353 GLY A O 1
ATOM 2774 N N . MET A 1 354 ? -14.998 9.502 25.008 1.00 89.19 354 MET A N 1
ATOM 2775 C CA . MET A 1 354 ? -14.743 9.924 26.389 1.00 89.19 354 MET A CA 1
ATOM 2776 C C . MET A 1 354 ? -15.240 11.349 26.634 1.00 89.19 354 MET A C 1
ATOM 2778 O O . MET A 1 354 ? -15.893 11.589 27.640 1.00 89.19 354 MET A O 1
ATOM 2782 N N . VAL A 1 355 ? -15.021 12.271 25.689 1.00 89.38 355 VAL A N 1
ATOM 2783 C CA . VAL A 1 355 ? -15.587 13.630 25.767 1.00 89.38 355 VAL A CA 1
ATOM 2784 C C . VAL A 1 355 ? -17.118 13.570 25.805 1.00 89.38 355 VAL A C 1
ATOM 2786 O O . VAL A 1 355 ? -17.747 14.258 26.601 1.00 89.38 355 VAL A O 1
ATOM 2789 N N . ALA A 1 356 ? -17.729 12.697 25.000 1.00 88.94 356 ALA A N 1
ATOM 2790 C CA . ALA A 1 356 ? -19.172 12.491 25.002 1.00 88.94 356 ALA A CA 1
ATOM 2791 C C . ALA A 1 356 ? -19.690 11.873 26.308 1.00 88.94 356 ALA A C 1
ATOM 2793 O O . ALA A 1 356 ? -20.767 12.235 26.774 1.00 88.94 356 ALA A O 1
ATOM 2794 N N . ALA A 1 357 ? -18.932 10.951 26.903 1.00 90.62 357 ALA A N 1
ATOM 2795 C CA . ALA A 1 357 ? -19.244 10.398 28.214 1.00 90.62 357 ALA A CA 1
ATOM 2796 C C . ALA A 1 357 ? -19.161 11.463 29.311 1.00 90.62 357 ALA A C 1
ATOM 2798 O O . ALA A 1 357 ? -20.076 11.540 30.120 1.00 90.62 357 ALA A O 1
ATOM 2799 N N . PHE A 1 358 ? -18.138 12.320 29.288 1.00 90.88 358 PHE A N 1
ATOM 2800 C CA . PHE A 1 358 ? -18.021 13.441 30.218 1.00 90.88 358 PHE A CA 1
ATOM 2801 C C . PHE A 1 358 ? -19.249 14.358 30.144 1.00 90.88 358 PHE A C 1
ATOM 2803 O O . PHE A 1 358 ? -19.861 14.625 31.165 1.00 90.88 358 PHE A O 1
ATOM 2810 N N . VAL A 1 359 ? -19.690 14.738 28.938 1.00 88.88 359 VAL A N 1
ATOM 2811 C CA . VAL A 1 359 ? -20.906 15.557 28.740 1.00 88.88 359 VAL A CA 1
ATOM 2812 C C . VAL A 1 359 ? -22.171 14.912 29.330 1.00 88.88 359 VAL A C 1
ATOM 2814 O O . VAL A 1 359 ? -23.090 15.618 29.723 1.00 88.88 359 VAL A O 1
ATOM 2817 N N . LEU A 1 360 ? -22.261 13.579 29.384 1.00 87.50 360 LEU A N 1
ATOM 2818 C CA . LEU A 1 360 ? -23.411 12.893 29.991 1.00 87.50 360 LEU A CA 1
ATOM 2819 C C . LEU A 1 360 ? -23.346 12.828 31.523 1.00 87.50 360 LEU A C 1
ATOM 2821 O O . LEU A 1 360 ? -24.392 12.672 32.160 1.00 87.50 360 LEU A O 1
ATOM 2825 N N . LEU A 1 361 ? -22.133 12.869 32.078 1.00 88.06 361 LEU A N 1
ATOM 2826 C CA . LEU A 1 361 ? -21.842 12.740 33.508 1.00 88.06 361 LEU A CA 1
ATOM 2827 C C . LEU A 1 361 ? -21.726 14.096 34.220 1.00 88.06 361 LEU A C 1
ATOM 2829 O O . LEU A 1 361 ? -21.899 14.143 35.430 1.00 88.06 361 LEU A O 1
ATOM 2833 N N . ASP A 1 362 ? -21.461 15.165 33.472 1.00 86.69 362 ASP A N 1
ATOM 2834 C CA . ASP A 1 362 ? -21.527 16.573 33.879 1.00 86.69 362 ASP A CA 1
ATOM 2835 C C . ASP A 1 362 ? -23.011 16.991 33.927 1.00 86.69 362 ASP A C 1
ATOM 2837 O O . ASP A 1 362 ? -23.592 17.406 32.923 1.00 86.69 362 ASP A O 1
ATOM 2841 N N . TYR A 1 363 ? -23.678 16.715 35.056 1.00 80.94 363 TYR A N 1
ATOM 2842 C CA . TYR A 1 363 ? -25.127 16.928 35.216 1.00 80.94 363 TYR A CA 1
ATOM 2843 C C . TYR A 1 363 ? -25.491 18.404 35.427 1.00 80.94 363 TYR A C 1
ATOM 2845 O O . TYR A 1 363 ? -26.616 18.795 35.122 1.00 80.94 363 TYR A O 1
ATOM 2853 N N . ASP A 1 364 ? -24.571 19.177 35.993 1.00 79.75 364 ASP A N 1
ATOM 2854 C CA . ASP A 1 364 ? -24.674 20.589 36.358 1.00 79.75 364 ASP A CA 1
ATOM 2855 C C . ASP A 1 364 ? -24.120 21.538 35.287 1.00 79.75 364 ASP A C 1
ATOM 2857 O O . ASP A 1 364 ? -24.344 22.745 35.367 1.00 79.75 364 ASP A O 1
ATOM 2861 N N . GLU A 1 365 ? -23.479 20.995 34.248 1.00 80.75 365 GLU A N 1
ATOM 2862 C CA . GLU A 1 365 ? -22.937 21.722 33.095 1.00 80.75 365 GLU A CA 1
ATOM 2863 C C . GLU A 1 365 ? -21.886 22.778 33.472 1.00 80.75 365 GLU A C 1
ATOM 2865 O O . GLU A 1 365 ? -21.615 23.707 32.704 1.00 80.75 365 GLU A O 1
ATOM 2870 N N . ASP A 1 366 ? -21.261 22.623 34.639 1.00 80.00 366 ASP A N 1
ATOM 2871 C CA . ASP A 1 366 ? -20.299 23.572 35.195 1.00 80.00 366 ASP A CA 1
ATOM 2872 C C . ASP A 1 366 ? -18.883 23.376 34.623 1.00 80.00 366 ASP A C 1
ATOM 2874 O O . ASP A 1 366 ? -17.996 24.207 34.828 1.00 80.00 366 ASP A O 1
ATOM 2878 N N . GLY A 1 367 ? -18.674 22.312 33.836 1.00 79.50 367 GLY A N 1
ATOM 2879 C CA . GLY A 1 367 ? -17.375 21.989 33.256 1.00 79.50 367 GLY A CA 1
ATOM 2880 C C . GLY A 1 367 ? -16.534 21.030 34.083 1.00 79.50 367 GLY A C 1
ATOM 2881 O O . GLY A 1 367 ? -15.431 20.682 33.645 1.00 79.50 367 GLY A O 1
ATOM 2882 N N . HIS A 1 368 ? -17.054 20.573 35.214 1.00 82.19 368 HIS A N 1
ATOM 2883 C CA . HIS A 1 368 ? -16.342 19.823 36.224 1.00 82.19 368 HIS A CA 1
ATOM 2884 C C . HIS A 1 368 ? -17.152 18.600 36.675 1.00 82.19 368 HIS A C 1
ATOM 2886 O O . HIS A 1 368 ? -18.357 18.499 36.503 1.00 82.19 368 HIS A O 1
ATOM 2892 N N . MET A 1 369 ? -16.469 17.602 37.230 1.00 83.50 369 MET A N 1
ATOM 2893 C CA . MET A 1 369 ? -17.120 16.442 37.841 1.00 83.50 369 MET A CA 1
ATOM 2894 C C . MET A 1 369 ? -16.493 16.155 39.197 1.00 83.50 369 MET A C 1
ATOM 2896 O O . MET A 1 369 ? -15.276 16.260 39.357 1.00 83.50 369 MET A O 1
ATOM 2900 N N . SER A 1 370 ? -17.298 15.774 40.188 1.00 83.81 370 SER A N 1
ATOM 2901 C CA . SER A 1 370 ? -16.766 15.404 41.499 1.00 83.81 370 SER A CA 1
ATOM 2902 C C . SER A 1 370 ? -15.891 14.143 41.401 1.00 83.81 370 SER A C 1
ATOM 2904 O O . SER A 1 370 ? -16.211 13.192 40.682 1.00 83.81 370 SER A O 1
ATOM 2906 N N . MET A 1 371 ? -14.782 14.096 42.148 1.00 80.00 371 MET A N 1
ATOM 2907 C CA . MET A 1 371 ? -13.932 12.895 42.198 1.00 80.00 371 MET A CA 1
ATOM 2908 C C . MET A 1 371 ? -14.681 11.643 42.682 1.00 80.00 371 MET A C 1
ATOM 2910 O O . MET A 1 371 ? -14.371 10.536 42.244 1.00 80.00 371 MET A O 1
ATOM 2914 N N . GLY A 1 372 ? -15.682 11.806 43.554 1.00 81.56 372 GLY A N 1
ATOM 2915 C CA . GLY A 1 372 ? -16.517 10.698 44.023 1.00 81.56 372 GLY A CA 1
ATOM 2916 C C . GLY A 1 372 ? -17.359 10.094 42.899 1.00 81.56 372 GLY A C 1
ATOM 2917 O O . GLY A 1 372 ? -17.357 8.877 42.708 1.00 81.56 372 GLY A O 1
ATOM 2918 N N . ASP A 1 373 ? -18.019 10.934 42.097 1.00 82.62 373 ASP A N 1
ATOM 2919 C CA . ASP A 1 373 ? -18.807 10.473 40.948 1.00 82.62 373 ASP A CA 1
ATOM 2920 C C . ASP A 1 373 ? -17.922 9.836 39.875 1.00 82.62 373 ASP A C 1
ATOM 2922 O O . ASP A 1 373 ? -18.284 8.805 39.298 1.00 82.62 373 ASP A O 1
ATOM 2926 N N . PHE A 1 374 ? -16.726 10.394 39.655 1.00 84.81 374 PHE A N 1
ATOM 2927 C CA . PHE A 1 374 ? -15.745 9.813 38.746 1.00 84.81 374 PHE A CA 1
ATOM 2928 C C . PHE A 1 374 ? -15.328 8.404 39.178 1.00 84.81 374 PHE A C 1
ATOM 2930 O O . PHE A 1 374 ? -15.341 7.472 38.372 1.00 84.81 374 PHE A O 1
ATOM 2937 N N . HIS A 1 375 ? -15.003 8.228 40.460 1.00 85.38 375 HIS A N 1
ATOM 2938 C CA . HIS A 1 375 ? -14.612 6.940 41.030 1.00 85.38 375 HIS A CA 1
ATOM 2939 C C . HIS A 1 375 ? -15.722 5.891 40.911 1.00 85.38 375 HIS A C 1
ATOM 2941 O O . HIS A 1 375 ? -15.487 4.777 40.428 1.00 85.38 375 HIS A O 1
ATOM 2947 N N . HIS A 1 376 ? -16.954 6.265 41.262 1.00 86.06 376 HIS A N 1
ATOM 2948 C CA . HIS A 1 376 ? -18.114 5.391 41.117 1.00 86.06 376 HIS A CA 1
ATOM 2949 C C . HIS A 1 376 ? -18.358 4.989 39.660 1.00 86.06 376 HIS A C 1
ATOM 2951 O O . HIS A 1 376 ? -18.629 3.816 39.382 1.00 86.06 376 HIS A O 1
ATOM 2957 N N . PHE A 1 377 ? -18.207 5.924 38.722 1.00 86.56 377 PHE A N 1
ATOM 2958 C CA . PHE A 1 377 ? -18.328 5.633 37.299 1.00 86.56 377 PHE A CA 1
ATOM 2959 C C . PHE A 1 377 ? -17.228 4.681 36.798 1.00 86.56 377 PHE A C 1
ATOM 2961 O O . PHE A 1 377 ? -17.530 3.735 36.068 1.00 86.56 377 PHE A O 1
ATOM 2968 N N . LEU A 1 378 ? -15.970 4.858 37.219 1.00 82.69 378 LEU A N 1
ATOM 2969 C CA . LEU A 1 378 ? -14.871 3.951 36.859 1.00 82.69 378 LEU A CA 1
ATOM 2970 C C . LEU A 1 378 ? -15.117 2.523 37.369 1.00 82.69 378 LEU A C 1
ATOM 2972 O O . LEU A 1 378 ? -14.945 1.559 36.615 1.00 82.69 378 LEU A O 1
ATOM 2976 N N . ARG A 1 379 ? -15.604 2.380 38.608 1.00 82.81 379 ARG A N 1
ATOM 2977 C CA . ARG A 1 379 ? -16.032 1.084 39.161 1.00 82.81 379 ARG A CA 1
ATOM 2978 C C . ARG A 1 379 ? -17.186 0.473 38.371 1.00 82.81 379 ARG A C 1
ATOM 2980 O O . ARG A 1 379 ? -17.166 -0.719 38.074 1.00 82.81 379 ARG A O 1
ATOM 2987 N N . PHE A 1 380 ? -18.171 1.282 37.983 1.00 84.88 380 PHE A N 1
ATOM 2988 C CA . PHE A 1 380 ? -19.282 0.828 37.148 1.00 84.88 380 PHE A CA 1
ATOM 2989 C C . PHE A 1 380 ? -18.816 0.349 35.765 1.00 84.88 380 PHE A C 1
ATOM 2991 O O . PHE A 1 380 ? -19.295 -0.668 35.256 1.00 84.88 380 PHE A O 1
ATOM 2998 N N . MET A 1 381 ? -17.867 1.056 35.146 1.00 78.56 381 MET A N 1
ATOM 2999 C CA . MET A 1 381 ? -17.311 0.679 33.848 1.00 78.56 381 MET A CA 1
ATOM 3000 C C . MET A 1 381 ? -16.617 -0.684 33.881 1.00 78.56 381 MET A C 1
ATOM 3002 O O . MET A 1 381 ? -16.717 -1.436 32.905 1.00 78.56 381 MET A O 1
ATOM 3006 N N . ARG A 1 382 ? -15.909 -1.000 34.971 1.00 72.25 382 ARG A N 1
ATOM 3007 C CA . ARG A 1 382 ? -15.199 -2.270 35.146 1.00 72.25 382 ARG A CA 1
ATOM 3008 C C . ARG A 1 382 ? -15.302 -2.787 36.587 1.00 72.25 382 ARG A C 1
ATOM 3010 O O . ARG A 1 382 ? -14.379 -2.587 37.372 1.00 72.25 382 ARG A O 1
ATOM 3017 N N . PRO A 1 383 ? -16.347 -3.568 36.904 1.00 68.25 383 PRO A N 1
ATOM 3018 C CA . PRO A 1 383 ? -16.507 -4.154 38.236 1.00 68.25 383 PRO A CA 1
ATOM 3019 C C . PRO A 1 383 ? -15.479 -5.255 38.555 1.00 68.25 383 PRO A C 1
ATOM 3021 O O . PRO A 1 383 ? -15.375 -5.673 39.699 1.00 68.25 383 PRO A O 1
ATOM 3024 N N . ALA A 1 384 ? -14.737 -5.742 37.552 1.00 60.91 384 ALA A N 1
ATOM 3025 C CA . ALA A 1 384 ? -13.752 -6.818 37.690 1.00 60.91 384 ALA A CA 1
ATOM 3026 C C . ALA A 1 384 ? -12.326 -6.341 38.037 1.00 60.91 384 ALA A C 1
ATOM 3028 O O . ALA A 1 384 ? -11.442 -7.177 38.197 1.00 60.91 384 ALA A O 1
ATOM 3029 N N . ILE A 1 385 ? -12.079 -5.028 38.088 1.00 65.12 385 ILE A N 1
ATOM 3030 C CA . ILE A 1 385 ? -10.780 -4.469 38.491 1.00 65.12 385 ILE A CA 1
ATOM 3031 C C . ILE A 1 385 ? -10.735 -4.382 40.023 1.00 65.12 385 ILE A C 1
ATOM 3033 O O . ILE A 1 385 ? -11.739 -4.025 40.644 1.00 65.12 385 ILE A O 1
ATOM 3037 N N . ALA A 1 386 ? -9.586 -4.705 40.626 1.00 63.59 386 ALA A N 1
ATOM 3038 C CA . ALA A 1 386 ? -9.375 -4.551 42.064 1.00 63.59 386 ALA A CA 1
ATOM 3039 C C . ALA A 1 386 ? -9.561 -3.082 42.474 1.00 63.59 386 ALA A C 1
ATOM 3041 O O . ALA A 1 386 ? -9.160 -2.172 41.750 1.00 63.59 386 ALA A O 1
ATOM 3042 N N . SER A 1 387 ? -10.165 -2.832 43.639 1.00 64.94 387 SER A N 1
ATOM 3043 C CA . SER A 1 387 ? -10.397 -1.463 44.120 1.00 64.94 387 SER A CA 1
ATOM 3044 C C . SER A 1 387 ? -9.118 -0.627 44.129 1.00 64.94 387 SER A C 1
ATOM 3046 O O . SER A 1 387 ? -9.160 0.525 43.716 1.00 64.94 387 SER A O 1
ATOM 3048 N N . GLU A 1 388 ? -7.993 -1.251 44.481 1.00 67.06 388 GLU A N 1
ATOM 3049 C CA . GLU A 1 388 ? -6.670 -0.633 44.583 1.00 67.06 388 GLU A CA 1
ATOM 3050 C C . GLU A 1 388 ? -6.184 0.001 43.271 1.00 67.06 388 GLU A C 1
ATOM 3052 O O . GLU A 1 388 ? -5.648 1.104 43.294 1.00 67.06 388 GLU A O 1
ATOM 3057 N N . ASP A 1 389 ? -6.428 -0.626 42.115 1.00 65.31 389 ASP A N 1
ATOM 3058 C CA . ASP A 1 389 ? -6.010 -0.085 40.811 1.00 65.31 389 ASP A CA 1
ATOM 3059 C C . ASP A 1 389 ? -6.830 1.154 40.416 1.00 65.31 389 ASP A C 1
ATOM 3061 O O . ASP A 1 389 ? -6.319 2.097 39.802 1.00 65.31 389 ASP A O 1
ATOM 3065 N N . VAL A 1 390 ? -8.123 1.160 40.764 1.00 69.06 390 VAL A N 1
ATOM 3066 C CA . VAL A 1 390 ? -9.009 2.315 40.549 1.00 69.06 390 VAL A CA 1
ATOM 3067 C C . VAL A 1 390 ? -8.639 3.439 41.517 1.00 69.06 390 VAL A C 1
ATOM 3069 O O . VAL A 1 390 ? -8.558 4.596 41.105 1.00 69.06 390 VAL A O 1
ATOM 3072 N N . ASP A 1 391 ? -8.355 3.095 42.773 1.00 72.88 391 ASP A N 1
ATOM 3073 C CA . ASP A 1 391 ? -7.933 4.027 43.817 1.00 72.88 391 ASP A CA 1
ATOM 3074 C C . ASP A 1 391 ? -6.574 4.663 43.477 1.00 72.88 391 ASP A C 1
ATOM 3076 O O . ASP A 1 391 ? -6.407 5.871 43.639 1.00 72.88 391 ASP A O 1
ATOM 3080 N N . ALA A 1 392 ? -5.633 3.903 42.907 1.00 70.69 392 ALA A N 1
ATOM 3081 C CA . ALA A 1 392 ? -4.352 4.413 42.421 1.00 70.69 392 ALA A CA 1
ATOM 3082 C C . ALA A 1 392 ? -4.519 5.370 41.228 1.00 70.69 392 ALA A C 1
ATOM 3084 O O . ALA A 1 392 ? -3.929 6.453 41.203 1.00 70.69 392 ALA A O 1
ATOM 3085 N N . ALA A 1 393 ? -5.361 5.011 40.250 1.00 66.38 393 ALA A N 1
ATOM 3086 C CA . ALA A 1 393 ? -5.627 5.860 39.090 1.00 66.38 393 ALA A CA 1
ATOM 3087 C C . ALA A 1 393 ? -6.265 7.205 39.484 1.00 66.38 393 ALA A C 1
ATOM 3089 O O . ALA A 1 393 ? -5.918 8.239 38.907 1.00 66.38 393 ALA A O 1
ATOM 3090 N N . VAL A 1 394 ? -7.167 7.189 40.469 1.00 72.12 394 VAL A N 1
ATOM 3091 C CA . VAL A 1 394 ? -7.824 8.385 41.015 1.00 72.12 394 VAL A CA 1
ATOM 3092 C C . VAL A 1 394 ? -6.883 9.174 41.936 1.00 72.12 394 VAL A C 1
ATOM 3094 O O . VAL A 1 394 ? -6.819 10.397 41.825 1.00 72.12 394 VAL A O 1
ATOM 3097 N N . GLY A 1 395 ? -6.094 8.507 42.783 1.00 69.50 395 GLY A N 1
ATOM 3098 C CA . GLY A 1 395 ? -5.157 9.141 43.718 1.00 69.50 395 GLY A CA 1
ATOM 3099 C C . GLY A 1 395 ? -4.011 9.901 43.040 1.00 69.50 395 GLY A C 1
ATOM 3100 O O . GLY A 1 395 ? -3.586 10.951 43.518 1.00 69.50 395 GLY A O 1
ATOM 3101 N N . ASP A 1 396 ? -3.540 9.431 41.887 1.00 67.62 396 ASP A N 1
ATOM 3102 C CA . ASP A 1 396 ? -2.551 10.150 41.073 1.00 67.62 396 ASP A CA 1
ATOM 3103 C C . ASP A 1 396 ? -3.095 11.455 40.475 1.00 67.62 396 ASP A C 1
ATOM 3105 O O . ASP A 1 396 ? -2.375 12.453 40.367 1.00 67.62 396 ASP A O 1
ATOM 3109 N N . LEU A 1 397 ? -4.358 11.444 40.041 1.00 67.12 397 LEU A N 1
ATOM 3110 C CA . LEU A 1 397 ? -5.028 12.637 39.522 1.00 67.12 397 LEU A CA 1
ATOM 3111 C C . LEU A 1 397 ? -5.279 13.642 40.645 1.00 67.12 397 LEU A C 1
ATOM 3113 O O . LEU A 1 397 ? -5.079 14.840 40.455 1.00 67.12 397 LEU A O 1
ATOM 3117 N N . ASP A 1 398 ? -5.638 13.138 41.822 1.00 65.00 398 ASP A N 1
ATOM 3118 C CA . ASP A 1 398 ? -5.824 13.924 43.035 1.00 65.00 398 ASP A CA 1
ATOM 3119 C C . ASP A 1 398 ? -4.526 14.649 43.440 1.00 65.00 398 ASP A C 1
ATOM 3121 O O . ASP A 1 398 ? -4.534 15.872 43.583 1.00 65.00 398 ASP A O 1
ATOM 3125 N N . LYS A 1 399 ? -3.379 13.948 43.454 1.00 65.06 399 LYS A N 1
ATOM 3126 C CA . LYS A 1 399 ? -2.046 14.546 43.692 1.00 65.06 399 LYS A CA 1
ATOM 3127 C C . LYS A 1 399 ? -1.676 15.632 42.678 1.00 65.06 399 LYS A C 1
ATOM 3129 O O . LYS A 1 399 ? -1.086 16.647 43.041 1.00 65.06 399 LYS A O 1
ATOM 3134 N N . LYS A 1 400 ? -2.000 15.440 41.395 1.00 61.28 400 LYS A N 1
ATOM 3135 C CA . LYS A 1 400 ? -1.755 16.463 40.362 1.00 61.28 400 LYS A CA 1
ATOM 3136 C C . LYS A 1 400 ? -2.630 17.700 40.555 1.00 61.28 400 LYS A C 1
ATOM 3138 O O . LYS A 1 400 ? -2.145 18.807 40.351 1.00 61.28 400 LYS A O 1
ATOM 3143 N N . SER A 1 401 ? -3.884 17.509 40.963 1.00 55.50 401 SER A N 1
ATOM 3144 C CA . SER A 1 401 ? -4.830 18.602 41.209 1.00 55.50 401 SER A CA 1
ATOM 3145 C C . SER A 1 401 ? -4.507 19.407 42.475 1.00 55.50 401 SER A C 1
ATOM 3147 O O . SER A 1 401 ? -4.716 20.621 42.510 1.00 55.50 401 SER A O 1
ATOM 3149 N N . SER A 1 402 ? -3.946 18.763 43.506 1.00 52.66 402 SER A N 1
ATOM 3150 C CA . SER A 1 402 ? -3.498 19.443 44.724 1.00 52.66 402 SER A CA 1
ATOM 3151 C C . SER A 1 402 ? -2.249 20.291 44.476 1.00 52.66 402 SER A C 1
ATOM 3153 O O . SER A 1 402 ? -2.197 21.428 44.931 1.00 52.66 402 SER A O 1
ATOM 3155 N N . LEU A 1 403 ? -1.298 19.796 43.672 1.00 53.84 403 LEU A N 1
ATOM 3156 C CA . LEU A 1 403 ? -0.077 20.529 43.300 1.00 53.84 403 LEU A CA 1
ATOM 3157 C C . LEU A 1 403 ? -0.356 21.808 42.490 1.00 53.84 403 LEU A C 1
ATOM 3159 O O . LEU A 1 403 ? 0.408 22.764 42.577 1.00 53.84 403 LEU A O 1
ATOM 3163 N N . SER A 1 404 ? -1.440 21.856 41.708 1.00 51.06 404 SER A N 1
ATOM 3164 C CA . SER A 1 404 ? -1.835 23.064 40.965 1.00 51.06 404 SER A CA 1
ATOM 3165 C C . SER A 1 404 ? -2.557 24.115 41.818 1.00 51.06 404 SER A C 1
ATOM 3167 O O . SER A 1 404 ? -2.557 25.288 41.455 1.00 51.06 404 SER A O 1
ATOM 3169 N N . ASN A 1 405 ? -3.167 23.716 42.940 1.00 48.69 405 ASN A N 1
ATOM 3170 C CA . ASN A 1 405 ? -4.026 24.580 43.761 1.00 48.69 405 ASN A CA 1
ATOM 3171 C C . ASN A 1 405 ? -3.316 25.214 44.969 1.00 48.69 405 ASN A C 1
ATOM 3173 O O . ASN A 1 405 ? -3.866 26.132 45.575 1.00 48.69 405 ASN A O 1
ATOM 3177 N N . GLU A 1 406 ? -2.085 24.808 45.294 1.00 49.53 406 GLU A N 1
ATOM 3178 C CA . GLU A 1 406 ? -1.279 25.467 46.339 1.00 49.53 406 GLU A CA 1
ATOM 3179 C C . GLU A 1 406 ? -0.850 26.907 45.974 1.00 49.53 406 GLU A C 1
ATOM 3181 O O . GLU A 1 406 ? -0.339 27.631 46.825 1.00 49.53 406 GLU A O 1
ATOM 3186 N N . ALA A 1 407 ? -1.113 27.375 44.745 1.00 46.03 407 ALA A N 1
ATOM 3187 C CA . ALA A 1 407 ? -0.741 28.715 44.280 1.00 46.03 407 ALA A CA 1
ATOM 3188 C C . ALA A 1 407 ? -1.812 29.815 44.469 1.00 46.03 407 ALA A C 1
ATOM 3190 O O . ALA A 1 407 ? -1.548 30.970 44.133 1.00 46.03 407 ALA A O 1
ATOM 3191 N N . GLY A 1 408 ? -3.009 29.534 45.003 1.00 49.31 408 GLY A N 1
ATOM 3192 C CA . GLY A 1 408 ? -3.970 30.619 45.227 1.00 49.31 408 GLY A CA 1
ATOM 3193 C C . GLY A 1 408 ? -5.349 30.220 45.746 1.00 49.31 408 GLY A C 1
ATOM 3194 O O . GLY A 1 408 ? -6.090 29.492 45.097 1.00 49.31 408 GLY A O 1
ATOM 3195 N N . SER A 1 409 ? -5.739 30.849 46.857 1.00 43.31 409 SER A N 1
ATOM 3196 C CA . SER A 1 409 ? -7.056 30.837 47.519 1.00 43.31 409 SER A CA 1
ATOM 3197 C C . SER A 1 409 ? -7.320 29.682 48.505 1.00 43.31 409 SER A C 1
ATOM 3199 O O . SER A 1 409 ? -7.585 28.543 48.142 1.00 43.31 409 SER A O 1
ATOM 3201 N N . GLY A 1 410 ? -7.303 30.018 49.802 1.00 44.66 410 GLY A N 1
ATOM 3202 C CA . GLY A 1 410 ? -7.558 29.124 50.941 1.00 44.66 410 GLY A CA 1
ATOM 3203 C C . GLY A 1 410 ? -9.020 28.695 51.120 1.00 44.66 410 GLY A C 1
ATOM 3204 O O . GLY A 1 410 ? -9.578 28.841 52.205 1.00 44.66 410 GLY A O 1
ATOM 3205 N N . ARG A 1 411 ? -9.659 28.168 50.071 1.00 38.78 411 ARG A N 1
ATOM 3206 C CA . ARG A 1 411 ? -10.900 27.383 50.193 1.00 38.78 411 ARG A CA 1
ATOM 3207 C C . ARG A 1 411 ? -10.542 25.892 50.263 1.00 38.78 411 ARG A C 1
ATOM 3209 O O . ARG A 1 411 ? -9.587 25.487 49.605 1.00 38.78 411 ARG A O 1
ATOM 3216 N N . PRO A 1 412 ? -11.289 25.055 51.013 1.00 44.28 412 PRO A N 1
ATOM 3217 C CA . PRO A 1 412 ? -11.064 23.612 50.984 1.00 44.28 412 PRO A CA 1
ATOM 3218 C C . PRO A 1 412 ? -11.210 23.115 49.535 1.00 44.28 412 PRO A C 1
ATOM 3220 O O . PRO A 1 412 ? -12.173 23.507 48.863 1.00 44.28 412 PRO A O 1
ATOM 3223 N N . PRO A 1 413 ? -10.275 22.297 49.020 1.00 49.19 413 PRO A N 1
ATOM 3224 C CA . PRO A 1 413 ? -10.286 21.895 47.623 1.00 49.19 413 PRO A CA 1
ATOM 3225 C C . PRO A 1 413 ? -11.505 21.010 47.379 1.00 49.19 413 PRO A C 1
ATOM 3227 O O . PRO A 1 413 ? -11.541 19.846 47.780 1.00 49.19 413 PRO A O 1
ATOM 3230 N N . LYS A 1 414 ? -12.524 21.537 46.698 1.00 50.66 414 LYS A N 1
ATOM 3231 C CA . LYS A 1 414 ? -13.485 20.657 46.040 1.00 50.66 414 LYS A CA 1
ATOM 3232 C C . LYS A 1 414 ? -12.714 19.949 44.922 1.00 50.66 414 LYS A C 1
ATOM 3234 O O . LYS A 1 414 ? -12.278 20.581 43.965 1.00 50.66 414 LYS A O 1
ATOM 3239 N N . ARG A 1 415 ? -12.457 18.652 45.111 1.00 67.19 415 ARG A N 1
ATOM 3240 C CA . ARG A 1 415 ? -11.700 17.801 44.183 1.00 67.19 415 ARG A CA 1
ATOM 3241 C C . ARG A 1 415 ? -12.528 17.561 42.923 1.00 67.19 415 ARG A C 1
ATOM 3243 O O . ARG A 1 415 ? -13.348 16.642 42.875 1.00 67.19 415 ARG A O 1
ATOM 3250 N N . PHE A 1 416 ? -12.340 18.432 41.944 1.00 73.12 416 PHE A N 1
ATOM 3251 C CA . PHE A 1 416 ? -13.025 18.393 40.662 1.00 73.12 416 PHE A CA 1
ATOM 3252 C C . PHE A 1 416 ? -12.125 17.825 39.564 1.00 73.12 416 PHE A C 1
ATOM 3254 O O . PHE A 1 416 ? -10.914 18.039 39.557 1.00 73.12 416 PHE A O 1
ATOM 3261 N N . VAL A 1 417 ? -12.740 17.110 38.627 1.00 79.69 417 VAL A N 1
ATOM 3262 C CA . VAL A 1 417 ? -12.125 16.538 37.430 1.00 79.69 417 VAL A CA 1
ATOM 3263 C C . VAL A 1 417 ? -12.613 17.321 36.221 1.00 79.69 417 VAL A C 1
ATOM 3265 O O . VAL A 1 417 ? -13.817 17.423 35.996 1.00 79.69 417 VAL A O 1
ATOM 3268 N N . ASP A 1 418 ? -11.688 17.865 35.440 1.00 82.50 418 ASP A N 1
ATOM 3269 C CA . ASP A 1 418 ? -11.970 18.471 34.142 1.00 82.50 418 ASP A CA 1
ATOM 3270 C C . ASP A 1 418 ? -11.980 17.413 33.018 1.00 82.50 418 ASP A C 1
ATOM 3272 O O . ASP A 1 418 ? -11.708 16.228 33.228 1.00 82.50 418 ASP A O 1
ATOM 3276 N N . VAL A 1 419 ? -12.301 17.827 31.789 1.00 83.38 419 VAL A N 1
ATOM 3277 C CA . VAL A 1 419 ? -12.395 16.911 30.634 1.00 83.38 419 VAL A CA 1
ATOM 3278 C C . VAL A 1 419 ? -11.082 16.151 30.397 1.00 83.38 419 VAL A C 1
ATOM 3280 O O . VAL A 1 419 ? -11.105 14.952 30.114 1.00 83.38 419 VAL A O 1
ATOM 3283 N N . ASP A 1 420 ? -9.937 16.828 30.507 1.00 82.88 420 ASP A N 1
ATOM 3284 C CA . ASP A 1 420 ? -8.625 16.229 30.246 1.00 82.88 420 ASP A CA 1
ATOM 3285 C C . ASP A 1 420 ? -8.188 15.280 31.379 1.00 82.88 420 ASP A C 1
ATOM 3287 O O . ASP A 1 420 ? -7.627 14.207 31.110 1.00 82.88 420 ASP A O 1
ATOM 3291 N N . GLY A 1 421 ? -8.509 15.607 32.635 1.00 80.56 421 GLY A N 1
ATOM 3292 C CA . GLY A 1 421 ? -8.347 14.729 33.792 1.00 80.56 421 GLY A CA 1
ATOM 3293 C C . GLY A 1 421 ? -9.212 13.472 33.695 1.00 80.56 421 GLY A C 1
ATOM 3294 O O . GLY A 1 421 ? -8.712 12.364 33.912 1.00 80.56 421 GLY A O 1
ATOM 3295 N N . PHE A 1 422 ? -10.472 13.616 33.268 1.00 85.88 422 PHE A N 1
ATOM 3296 C CA . PHE A 1 422 ? -11.389 12.495 33.042 1.00 85.88 422 PHE A CA 1
ATOM 3297 C C . PHE A 1 422 ? -10.848 11.530 31.986 1.00 85.88 422 PHE A C 1
ATOM 3299 O O . PHE A 1 422 ? -10.778 10.322 32.221 1.00 85.88 422 PHE A O 1
ATOM 3306 N N . ILE A 1 423 ? -10.427 12.061 30.832 1.00 85.12 423 ILE A N 1
ATOM 3307 C CA . ILE A 1 423 ? -9.837 11.271 29.742 1.00 85.12 423 ILE A CA 1
ATOM 3308 C C . ILE A 1 423 ? -8.604 10.523 30.244 1.00 85.12 423 ILE A C 1
ATOM 3310 O O . ILE A 1 423 ? -8.489 9.319 30.027 1.00 85.12 423 ILE A O 1
ATOM 3314 N N . SER A 1 424 ? -7.701 11.215 30.939 1.00 81.12 424 SER A N 1
ATOM 3315 C CA . SER A 1 424 ? -6.449 10.627 31.423 1.00 81.12 424 SER A CA 1
ATOM 3316 C C . SER A 1 424 ? -6.690 9.488 32.420 1.00 81.12 424 SER A C 1
ATOM 3318 O O . SER A 1 424 ? -6.042 8.443 32.332 1.00 81.12 424 SER A O 1
ATOM 3320 N N . GLY A 1 425 ? -7.639 9.653 33.347 1.00 76.88 425 GLY A N 1
ATOM 3321 C CA . GLY A 1 425 ? -8.007 8.602 34.298 1.00 76.88 425 GLY A CA 1
ATOM 3322 C C . GLY A 1 425 ? -8.717 7.422 33.636 1.00 76.88 425 GLY A C 1
ATOM 3323 O O . GLY A 1 425 ? -8.361 6.270 33.884 1.00 76.88 425 GLY A O 1
ATOM 3324 N N . ALA A 1 426 ? -9.661 7.694 32.730 1.00 80.25 426 ALA A N 1
ATOM 3325 C CA . ALA A 1 426 ? -10.358 6.656 31.977 1.00 80.25 426 ALA A CA 1
ATOM 3326 C C . ALA A 1 426 ? -9.397 5.849 31.084 1.00 80.25 426 ALA A C 1
ATOM 3328 O O . ALA A 1 426 ? -9.482 4.622 31.049 1.00 80.25 426 ALA A O 1
ATOM 3329 N N . GLU A 1 427 ? -8.453 6.506 30.398 1.00 79.94 427 GLU A N 1
ATOM 3330 C CA . GLU A 1 427 ? -7.420 5.850 29.582 1.00 79.94 427 GLU A CA 1
ATOM 3331 C C . GLU A 1 427 ? -6.553 4.905 30.423 1.00 79.94 427 GLU A C 1
ATOM 3333 O O . GLU A 1 427 ? -6.305 3.780 29.996 1.00 79.94 427 GLU A O 1
ATOM 3338 N N . ARG A 1 428 ? -6.150 5.306 31.635 1.00 73.81 428 ARG A N 1
ATOM 3339 C CA . ARG A 1 428 ? -5.354 4.462 32.545 1.00 73.81 428 ARG A CA 1
ATOM 3340 C C . ARG A 1 428 ? -6.102 3.209 32.997 1.00 73.81 428 ARG A C 1
ATOM 3342 O O . ARG A 1 428 ? -5.557 2.115 32.887 1.00 73.81 428 ARG A O 1
ATOM 3349 N N . VAL A 1 429 ? -7.354 3.347 33.437 1.00 71.75 429 VAL A N 1
ATOM 3350 C CA . VAL A 1 429 ? -8.184 2.206 33.881 1.00 71.75 429 VAL A CA 1
ATOM 3351 C C . VAL A 1 429 ? -8.542 1.276 32.714 1.00 71.75 429 VAL A C 1
ATOM 3353 O O . VAL A 1 429 ? -8.666 0.060 32.867 1.00 71.75 429 VAL A O 1
ATOM 3356 N N . LEU A 1 430 ? -8.689 1.824 31.506 1.00 70.56 430 LEU A N 1
ATOM 3357 C CA . LEU A 1 430 ? -8.844 1.017 30.296 1.00 70.56 430 LEU A CA 1
ATOM 3358 C C . LEU A 1 430 ? -7.528 0.344 29.878 1.00 70.56 430 LEU A C 1
ATOM 3360 O O . LEU A 1 430 ? -7.568 -0.752 29.314 1.00 70.56 430 LEU A O 1
ATOM 3364 N N . ALA A 1 431 ? -6.378 0.957 30.160 1.00 64.25 431 ALA A N 1
ATOM 3365 C CA . ALA A 1 431 ? -5.054 0.427 29.850 1.00 64.25 431 ALA A CA 1
ATOM 3366 C C . ALA A 1 431 ? -4.571 -0.643 30.843 1.00 64.25 431 ALA A C 1
ATOM 3368 O O . ALA A 1 431 ? -3.858 -1.549 30.416 1.00 64.25 431 ALA A O 1
ATOM 3369 N N . SER A 1 432 ? -5.012 -0.629 32.108 1.00 61.50 432 SER A N 1
ATOM 3370 C CA . SER A 1 432 ? -4.656 -1.605 33.163 1.00 61.50 432 SER A CA 1
ATOM 3371 C C . SER A 1 432 ? -5.230 -3.021 32.947 1.00 61.50 432 SER A C 1
ATOM 3373 O O . SER A 1 432 ? -5.436 -3.797 33.873 1.00 61.50 432 SER A O 1
ATOM 3375 N N . THR A 1 433 ? -5.487 -3.401 31.692 1.00 52.69 433 THR A N 1
ATOM 3376 C CA . THR A 1 433 ? -6.085 -4.674 31.273 1.00 52.69 433 THR A CA 1
ATOM 3377 C C . THR A 1 433 ? -5.091 -5.834 31.371 1.00 52.69 433 THR A C 1
ATOM 3379 O O . THR A 1 433 ? -4.740 -6.448 30.364 1.00 52.69 433 THR A O 1
ATOM 3382 N N . ILE A 1 434 ? -4.664 -6.182 32.580 1.00 51.94 434 ILE A N 1
ATOM 3383 C CA . ILE A 1 434 ? -4.075 -7.491 32.841 1.00 51.94 434 ILE A CA 1
ATOM 3384 C C . ILE A 1 434 ? -5.247 -8.419 33.142 1.00 51.94 434 ILE A C 1
ATOM 3386 O O . ILE A 1 434 ? -5.884 -8.333 34.188 1.00 51.94 434 ILE A O 1
ATOM 3390 N N . VAL A 1 435 ? -5.566 -9.312 32.207 1.00 54.28 435 VAL A N 1
ATOM 3391 C CA . VAL A 1 435 ? -6.432 -10.446 32.540 1.00 54.28 435 VAL A CA 1
ATOM 3392 C C . VAL A 1 435 ? -5.527 -11.455 33.236 1.00 54.28 435 VAL A C 1
ATOM 3394 O O . VAL A 1 435 ? -4.997 -12.348 32.581 1.00 54.28 435 VAL A O 1
ATOM 3397 N N . GLN A 1 436 ? -5.292 -11.309 34.542 1.00 51.06 436 GLN A N 1
ATOM 3398 C CA . GLN A 1 436 ? -4.690 -12.405 35.294 1.00 51.06 436 GLN A CA 1
ATOM 3399 C C . GLN A 1 436 ? -5.703 -13.555 35.289 1.00 51.06 436 GLN A C 1
ATOM 3401 O O . GLN A 1 436 ? -6.732 -13.499 35.958 1.00 51.06 436 GLN A O 1
ATOM 3406 N N . GLN A 1 437 ? -5.450 -14.591 34.490 1.00 52.47 437 GLN A N 1
ATOM 3407 C CA . GLN A 1 437 ? -6.013 -15.903 34.779 1.00 52.47 437 GLN A CA 1
ATOM 3408 C C . GLN A 1 437 ? -4.894 -16.765 35.352 1.00 52.47 437 GLN A C 1
ATOM 3410 O O . GLN A 1 437 ? -3.877 -16.937 34.673 1.00 52.47 437 GLN A O 1
ATOM 3415 N N . PRO A 1 438 ? -5.061 -17.326 36.560 1.00 51.75 438 PRO A N 1
ATOM 3416 C CA . PRO A 1 438 ? -4.117 -18.304 37.068 1.00 51.75 438 PRO A CA 1
ATOM 3417 C C . PRO A 1 438 ? -4.132 -19.508 36.121 1.00 51.75 438 PRO A C 1
ATOM 3419 O O . PRO A 1 438 ? -5.197 -20.003 35.740 1.00 51.75 438 PRO A O 1
ATOM 3422 N N . VAL A 1 439 ? -2.953 -19.967 35.697 1.00 55.03 439 VAL A N 1
ATOM 3423 C CA . VAL A 1 439 ? -2.806 -21.223 34.953 1.00 55.03 439 VAL A CA 1
ATOM 3424 C C . VAL A 1 439 ? -3.391 -22.332 35.832 1.00 55.03 439 VAL A C 1
ATOM 3426 O O . VAL A 1 439 ? -2.787 -22.725 36.821 1.00 55.03 439 VAL A O 1
ATOM 3429 N N . ARG A 1 440 ? -4.599 -22.815 35.511 1.00 57.53 440 ARG A N 1
ATOM 3430 C CA . ARG A 1 440 ? -5.358 -23.743 36.375 1.00 57.53 440 ARG A CA 1
ATOM 3431 C C . ARG A 1 440 ? -4.722 -25.131 36.540 1.00 57.53 440 ARG A C 1
ATOM 3433 O O . ARG A 1 440 ? -5.184 -25.901 37.370 1.00 57.53 440 ARG A O 1
ATOM 3440 N N . SER A 1 441 ? -3.706 -25.483 35.751 1.00 71.62 441 SER A N 1
ATOM 3441 C CA . SER A 1 441 ? -3.140 -26.837 35.718 1.00 71.62 441 SER A CA 1
ATOM 3442 C C . SER A 1 441 ? -1.656 -26.852 36.088 1.00 71.62 441 SER A C 1
ATOM 3444 O O . SER A 1 441 ? -0.826 -26.364 35.315 1.00 71.62 441 SER A O 1
ATOM 3446 N N . ALA A 1 442 ? -1.328 -27.487 37.216 1.00 76.88 442 ALA A N 1
ATOM 3447 C CA . ALA A 1 442 ? 0.035 -27.620 37.741 1.00 76.88 442 ALA A CA 1
ATOM 3448 C C . ALA A 1 442 ? 1.026 -28.224 36.728 1.00 76.88 442 ALA A C 1
ATOM 3450 O O . ALA A 1 442 ? 2.158 -27.764 36.618 1.00 76.88 442 ALA A O 1
ATOM 3451 N N . TRP A 1 443 ? 0.588 -29.187 35.906 1.00 82.00 443 TRP A N 1
ATOM 3452 C CA . TRP A 1 443 ? 1.455 -29.806 34.897 1.00 82.00 443 TRP A CA 1
ATOM 3453 C C . TRP A 1 443 ? 1.928 -28.819 33.816 1.00 82.00 443 TRP A C 1
ATOM 3455 O O . TRP A 1 443 ? 3.075 -28.901 33.387 1.00 82.00 443 TRP A O 1
ATOM 3465 N N . ARG A 1 444 ? 1.084 -27.860 33.395 1.00 83.38 444 ARG A N 1
ATOM 3466 C CA . ARG A 1 444 ? 1.469 -26.838 32.399 1.00 83.38 444 ARG A CA 1
ATOM 3467 C C . ARG A 1 444 ? 2.484 -25.866 32.972 1.00 83.38 444 ARG A C 1
ATOM 3469 O O . ARG A 1 444 ? 3.427 -25.509 32.277 1.00 83.38 444 ARG A O 1
ATOM 3476 N N . ALA A 1 445 ? 2.294 -25.458 34.226 1.00 77.38 445 ALA A N 1
ATOM 3477 C CA . ALA A 1 445 ? 3.240 -24.594 34.922 1.00 77.38 445 ALA A CA 1
ATOM 3478 C C . ALA A 1 445 ? 4.609 -25.282 35.054 1.00 77.38 445 ALA A C 1
ATOM 3480 O O . ALA A 1 445 ? 5.623 -24.699 34.680 1.00 77.38 445 ALA A O 1
ATOM 3481 N N . ASN A 1 446 ? 4.620 -26.557 35.459 1.00 82.38 446 ASN A N 1
ATOM 3482 C CA . ASN A 1 446 ? 5.848 -27.343 35.569 1.00 82.38 446 ASN A CA 1
ATOM 3483 C C . ASN A 1 446 ? 6.527 -27.547 34.206 1.00 82.38 446 ASN A C 1
ATOM 3485 O O . ASN A 1 446 ? 7.724 -27.313 34.081 1.00 82.38 446 ASN A O 1
ATOM 3489 N N . ALA A 1 447 ? 5.777 -27.921 33.164 1.00 83.44 447 ALA A N 1
ATOM 3490 C CA . ALA A 1 447 ? 6.326 -28.104 31.817 1.00 83.44 447 ALA A CA 1
ATOM 3491 C C . ALA A 1 447 ? 6.887 -26.798 31.230 1.00 83.44 447 ALA A C 1
ATOM 3493 O O . ALA A 1 447 ? 7.921 -26.802 30.561 1.00 83.44 447 ALA A O 1
ATOM 3494 N N . ARG A 1 448 ? 6.223 -25.670 31.499 1.00 81.38 448 ARG A N 1
ATOM 3495 C CA . ARG A 1 448 ? 6.655 -24.341 31.061 1.00 81.38 448 ARG A CA 1
ATOM 3496 C C . ARG A 1 448 ? 7.971 -23.933 31.724 1.00 81.38 448 ARG A C 1
ATOM 3498 O O . ARG A 1 448 ? 8.894 -23.565 31.002 1.00 81.38 448 ARG A O 1
ATOM 3505 N N . GLY A 1 449 ? 8.066 -24.063 33.049 1.00 77.62 449 GLY A N 1
ATOM 3506 C CA . GLY A 1 449 ? 9.275 -23.728 33.806 1.00 77.62 449 GLY A CA 1
ATOM 3507 C C . GLY A 1 449 ? 10.459 -24.649 33.495 1.00 77.62 449 GLY A C 1
ATOM 3508 O O . GLY A 1 449 ? 11.580 -24.177 33.335 1.00 77.62 449 GLY A O 1
ATOM 3509 N N . LEU A 1 450 ? 10.213 -25.957 33.352 1.00 78.94 450 LEU A N 1
ATOM 3510 C CA . LEU A 1 450 ? 11.270 -26.948 33.124 1.00 78.94 450 LEU A CA 1
ATOM 3511 C C . LEU A 1 450 ? 11.888 -26.839 31.720 1.00 78.94 450 LEU A C 1
ATOM 3513 O O . LEU A 1 450 ? 13.108 -26.926 31.578 1.00 78.94 450 LEU A O 1
ATOM 3517 N N . PHE A 1 451 ? 11.054 -26.655 30.688 1.00 80.69 451 PHE A N 1
ATOM 3518 C CA . PHE A 1 451 ? 11.489 -26.714 29.291 1.00 80.69 451 PHE A CA 1
ATOM 3519 C C . PHE A 1 451 ? 11.547 -25.343 28.615 1.00 80.69 451 PHE A C 1
ATOM 3521 O O . PHE A 1 451 ? 12.613 -24.937 28.174 1.00 80.69 451 PHE A O 1
ATOM 3528 N N . PHE A 1 452 ? 10.430 -24.621 28.500 1.00 81.62 452 PHE A N 1
ATOM 3529 C CA . PHE A 1 452 ? 10.344 -23.467 27.589 1.00 81.62 452 PHE A CA 1
ATOM 3530 C C . PHE A 1 452 ? 10.865 -22.149 28.166 1.00 81.62 452 PHE A C 1
ATOM 3532 O O . PHE A 1 452 ? 11.326 -21.298 27.409 1.00 81.62 452 PHE A O 1
ATOM 3539 N N . GLU A 1 453 ? 10.799 -21.971 29.484 1.00 79.75 453 GLU A N 1
ATOM 3540 C CA . GLU A 1 453 ? 11.377 -20.805 30.167 1.00 79.75 453 GLU A CA 1
ATOM 3541 C C . GLU A 1 453 ? 12.851 -21.007 30.529 1.00 79.75 453 GLU A C 1
ATOM 3543 O O . GLU A 1 453 ? 13.537 -20.054 30.898 1.00 79.75 453 GLU A O 1
ATOM 3548 N N . ASN A 1 454 ? 13.367 -22.226 30.360 1.00 84.12 454 ASN A N 1
ATOM 3549 C CA . ASN A 1 454 ? 14.771 -22.521 30.571 1.00 84.12 454 ASN A CA 1
ATOM 3550 C C . ASN A 1 454 ? 15.617 -21.909 29.433 1.00 84.12 454 ASN A C 1
ATOM 3552 O O . ASN A 1 454 ? 15.378 -22.219 28.260 1.00 84.12 454 ASN A O 1
ATOM 3556 N N . PRO A 1 455 ? 16.643 -21.086 29.728 1.00 82.75 455 PRO A N 1
ATOM 3557 C CA . PRO A 1 455 ? 17.518 -20.523 28.697 1.00 82.75 455 PRO A CA 1
ATOM 3558 C C . PRO A 1 455 ? 18.182 -21.602 27.828 1.00 82.75 455 PRO A C 1
ATOM 3560 O O . PRO A 1 455 ? 18.419 -21.374 26.640 1.00 82.75 455 PRO A O 1
ATOM 3563 N N . PHE A 1 456 ? 18.417 -22.797 28.380 1.00 87.12 456 PHE A N 1
ATOM 3564 C CA . PHE A 1 456 ? 18.982 -23.934 27.657 1.00 87.12 456 PHE A CA 1
ATOM 3565 C C . PHE A 1 456 ? 18.159 -24.319 26.421 1.00 87.12 456 PHE A C 1
ATOM 3567 O O . PHE A 1 456 ? 18.727 -24.569 25.360 1.00 87.12 456 PHE A O 1
ATOM 3574 N N . TYR A 1 457 ? 16.827 -24.286 26.514 1.00 87.75 457 TYR A N 1
ATOM 3575 C CA . TYR A 1 457 ? 15.944 -24.593 25.390 1.00 87.75 457 TYR A CA 1
ATOM 3576 C C . TYR A 1 457 ? 16.192 -23.658 24.198 1.00 87.75 457 TYR A C 1
ATOM 3578 O O . TYR A 1 457 ? 16.332 -24.116 23.062 1.00 87.75 457 TYR A O 1
ATOM 3586 N N . LEU A 1 458 ? 16.313 -22.351 24.451 1.00 84.56 458 LEU A N 1
ATOM 3587 C CA . LEU A 1 458 ? 16.574 -21.375 23.394 1.00 84.56 458 LEU A CA 1
ATOM 3588 C C . LEU A 1 458 ? 17.953 -21.596 22.755 1.00 84.56 458 LEU A C 1
ATOM 3590 O O . LEU A 1 458 ? 18.089 -21.461 21.539 1.00 84.56 458 LEU A O 1
ATOM 3594 N N . HIS A 1 459 ? 18.964 -21.953 23.552 1.00 90.25 459 HIS A N 1
ATOM 3595 C CA . HIS A 1 459 ? 20.303 -22.262 23.048 1.00 90.25 459 HIS A CA 1
ATOM 3596 C C . HIS A 1 459 ? 20.318 -23.516 22.167 1.00 90.25 459 HIS A C 1
ATOM 3598 O O . HIS A 1 459 ? 20.883 -23.468 21.075 1.00 90.25 459 HIS A O 1
ATOM 3604 N N . VAL A 1 460 ? 19.652 -24.597 22.585 1.00 91.25 460 VAL A N 1
ATOM 3605 C CA . VAL A 1 460 ? 19.544 -25.838 21.799 1.00 91.25 460 VAL A CA 1
ATOM 3606 C C . VAL A 1 460 ? 18.879 -25.573 20.452 1.00 91.25 460 VAL A C 1
ATOM 3608 O O . VAL A 1 460 ? 19.432 -25.923 19.414 1.00 91.25 460 VAL A O 1
ATOM 3611 N N . TRP A 1 461 ? 17.730 -24.895 20.437 1.00 90.81 461 TRP A N 1
ATOM 3612 C CA . TRP A 1 461 ? 17.022 -24.615 19.184 1.00 90.81 461 TRP A CA 1
ATOM 3613 C C . TRP A 1 461 ? 17.775 -23.662 18.262 1.00 90.81 461 TRP A C 1
ATOM 3615 O O . TRP A 1 461 ? 17.715 -23.815 17.039 1.00 90.81 461 TRP A O 1
ATOM 3625 N N . ARG A 1 462 ? 18.538 -22.725 18.828 1.00 91.81 462 ARG A N 1
ATOM 3626 C CA . ARG A 1 462 ? 19.445 -21.881 18.051 1.00 91.81 462 ARG A CA 1
ATOM 3627 C C . ARG A 1 462 ? 20.548 -22.705 17.393 1.00 91.81 462 ARG A C 1
ATOM 3629 O O . ARG A 1 462 ? 20.772 -22.547 16.198 1.00 91.81 462 ARG A O 1
ATOM 3636 N N . LEU A 1 463 ? 21.196 -23.603 18.136 1.00 93.56 463 LEU A N 1
ATOM 3637 C CA . LEU A 1 463 ? 22.222 -24.496 17.590 1.00 93.56 463 LEU A CA 1
ATOM 3638 C C . LEU A 1 463 ? 21.656 -25.416 16.505 1.00 93.56 463 LEU A C 1
ATOM 3640 O O . LEU A 1 463 ? 22.265 -25.550 15.451 1.00 93.56 463 LEU A O 1
ATOM 3644 N N . LEU A 1 464 ? 20.464 -25.977 16.718 1.00 93.50 464 LEU A N 1
ATOM 3645 C CA . LEU A 1 464 ? 19.759 -26.788 15.723 1.00 93.50 464 LEU A CA 1
ATOM 3646 C C . LEU A 1 464 ? 19.468 -26.005 14.435 1.00 93.50 464 LEU A C 1
ATOM 3648 O O . LEU A 1 464 ? 19.660 -26.524 13.341 1.00 93.50 464 LEU A O 1
ATOM 3652 N N . THR A 1 465 ? 19.054 -24.743 14.555 1.00 93.81 465 THR A N 1
ATOM 3653 C CA . THR A 1 465 ? 18.767 -23.886 13.393 1.00 93.81 465 THR A CA 1
ATOM 3654 C C . THR A 1 465 ? 20.047 -23.504 12.648 1.00 93.81 465 THR A C 1
ATOM 3656 O O . THR A 1 465 ? 20.066 -23.528 11.422 1.00 93.81 465 THR A O 1
ATOM 3659 N N . ILE A 1 466 ? 21.138 -23.214 13.365 1.00 95.06 466 ILE A N 1
ATOM 3660 C CA . ILE A 1 466 ? 22.464 -22.986 12.764 1.00 95.06 466 ILE A CA 1
ATOM 3661 C C . ILE A 1 466 ? 22.964 -24.257 12.063 1.00 95.06 466 ILE A C 1
ATOM 3663 O O . ILE A 1 466 ? 23.474 -24.179 10.949 1.00 95.06 466 ILE A O 1
ATOM 3667 N N . GLY A 1 467 ? 22.766 -25.429 12.671 1.00 95.31 467 GLY A N 1
ATOM 3668 C CA . GLY A 1 467 ? 23.067 -26.717 12.049 1.00 95.31 467 GLY A CA 1
ATOM 3669 C C . GLY A 1 467 ? 22.285 -26.926 10.752 1.00 95.31 467 GLY A C 1
ATOM 3670 O O . GLY A 1 467 ? 22.875 -27.294 9.742 1.00 95.31 467 GLY A O 1
ATOM 3671 N N . LEU A 1 468 ? 20.987 -26.604 10.742 1.00 95.19 468 LEU A N 1
ATOM 3672 C CA . LEU A 1 468 ? 20.161 -26.652 9.534 1.00 95.19 468 LEU A CA 1
ATOM 3673 C C . LEU A 1 468 ? 20.654 -25.678 8.451 1.00 95.19 468 LEU A C 1
ATOM 3675 O O . LEU A 1 468 ? 20.686 -26.052 7.284 1.00 95.19 468 LEU A O 1
ATOM 3679 N N . ILE A 1 469 ? 21.088 -24.464 8.812 1.00 95.69 469 ILE A N 1
ATOM 3680 C CA . ILE A 1 469 ? 21.733 -23.537 7.861 1.00 95.69 469 ILE A CA 1
ATOM 3681 C C . ILE A 1 469 ? 22.976 -24.187 7.244 1.00 95.69 469 ILE A C 1
ATOM 3683 O O . ILE A 1 469 ? 23.166 -24.102 6.034 1.00 95.69 469 ILE A O 1
ATOM 3687 N N . GLY A 1 470 ? 23.784 -24.878 8.053 1.00 94.69 470 GLY A N 1
ATOM 3688 C CA . GLY A 1 470 ? 24.932 -25.649 7.577 1.00 94.69 470 GLY A CA 1
ATOM 3689 C C . GLY A 1 470 ? 24.545 -26.757 6.594 1.00 94.69 470 GLY A C 1
ATOM 3690 O O . GLY A 1 470 ? 25.164 -26.871 5.545 1.00 94.69 470 GLY A O 1
ATOM 3691 N N . VAL A 1 471 ? 23.487 -27.525 6.884 1.00 94.12 471 VAL A N 1
ATOM 3692 C CA . VAL A 1 471 ? 22.941 -28.552 5.970 1.00 94.12 471 VAL A CA 1
ATOM 3693 C C . VAL A 1 471 ? 22.517 -27.923 4.641 1.00 94.12 471 VAL A C 1
ATOM 3695 O O . VAL A 1 471 ? 22.839 -28.443 3.577 1.00 94.12 471 VAL A O 1
ATOM 3698 N N . VAL A 1 472 ? 21.832 -26.781 4.692 1.00 93.38 472 VAL A N 1
ATOM 3699 C CA . VAL A 1 472 ? 21.353 -26.070 3.501 1.00 93.38 472 VAL A CA 1
ATOM 3700 C C . VAL A 1 472 ? 22.507 -25.486 2.682 1.00 93.38 472 VAL A C 1
ATOM 3702 O O . VAL A 1 472 ? 22.445 -25.476 1.458 1.00 93.38 472 VAL A O 1
ATOM 3705 N N . ALA A 1 473 ? 23.591 -25.057 3.325 1.00 93.50 473 ALA A N 1
ATOM 3706 C CA . ALA A 1 473 ? 24.775 -24.551 2.632 1.00 93.50 473 ALA A CA 1
ATOM 3707 C C . ALA A 1 473 ? 25.505 -25.619 1.791 1.00 93.50 473 ALA A C 1
ATOM 3709 O O . ALA A 1 473 ? 26.333 -25.266 0.957 1.00 93.50 473 ALA A O 1
ATOM 3710 N N . LEU A 1 474 ? 25.204 -26.910 1.985 1.00 92.88 474 LEU A N 1
ATOM 3711 C CA . LEU A 1 474 ? 25.772 -28.011 1.198 1.00 92.88 474 LEU A CA 1
ATOM 3712 C C . LEU A 1 474 ? 25.013 -28.279 -0.116 1.00 92.88 474 LEU A C 1
ATOM 3714 O O . LEU A 1 474 ? 25.492 -29.065 -0.945 1.00 92.88 474 LEU A O 1
ATOM 3718 N N . TYR A 1 475 ? 23.855 -27.642 -0.341 1.00 89.25 475 TYR A N 1
ATOM 3719 C CA . TYR A 1 475 ? 23.189 -27.688 -1.647 1.00 89.25 475 TYR A CA 1
ATOM 3720 C C . TYR A 1 475 ? 24.068 -27.001 -2.704 1.00 89.25 475 TYR A C 1
ATOM 3722 O O . TYR A 1 475 ? 24.560 -25.896 -2.494 1.00 89.25 475 TYR A O 1
ATOM 3730 N N . GLY A 1 476 ? 24.276 -27.666 -3.845 1.00 85.50 476 GLY A N 1
ATOM 3731 C CA . GLY A 1 476 ? 25.111 -27.172 -4.951 1.00 85.50 476 GLY A CA 1
ATOM 3732 C C . GLY A 1 476 ? 26.593 -27.558 -4.879 1.00 85.50 476 GLY A C 1
ATOM 3733 O O . GLY A 1 476 ? 27.296 -27.406 -5.872 1.00 85.50 476 GLY A O 1
ATOM 3734 N N . VAL A 1 477 ? 27.065 -28.090 -3.746 1.00 90.12 477 VAL A N 1
ATOM 3735 C CA . VAL A 1 477 ? 28.435 -28.631 -3.596 1.00 90.12 477 VAL A CA 1
ATOM 3736 C C . VAL A 1 477 ? 28.437 -30.160 -3.517 1.00 90.12 477 VAL A C 1
ATOM 3738 O O . VAL A 1 477 ? 29.442 -30.801 -3.802 1.00 90.12 477 VAL A O 1
ATOM 3741 N N . SER A 1 478 ? 27.319 -30.751 -3.100 1.00 88.00 478 SER A N 1
ATOM 3742 C CA . SER A 1 478 ? 27.216 -32.174 -2.795 1.00 88.00 478 SER A CA 1
ATOM 3743 C C . SER A 1 478 ? 26.737 -33.021 -3.979 1.00 88.00 478 SER A C 1
ATOM 3745 O O . SER A 1 478 ? 25.906 -32.584 -4.772 1.00 88.00 478 SER A O 1
ATOM 3747 N N . ASP A 1 479 ? 27.216 -34.268 -4.049 1.00 89.25 479 ASP A N 1
ATOM 3748 C CA . ASP A 1 479 ? 26.760 -35.258 -5.032 1.00 89.25 479 ASP A CA 1
ATOM 3749 C C . ASP A 1 479 ? 25.265 -35.585 -4.869 1.00 89.25 479 ASP A C 1
ATOM 3751 O O . ASP A 1 479 ? 24.682 -35.422 -3.791 1.00 89.25 479 ASP A O 1
ATOM 3755 N N . GLU A 1 480 ? 24.647 -36.143 -5.913 1.00 85.75 480 GLU A N 1
ATOM 3756 C CA . GLU A 1 480 ? 23.211 -36.450 -5.952 1.00 85.75 480 GLU A CA 1
ATOM 3757 C C . GLU A 1 480 ? 22.751 -37.329 -4.769 1.00 85.75 480 GLU A C 1
ATOM 3759 O O . GLU A 1 480 ? 21.741 -37.050 -4.121 1.00 85.75 480 GLU A O 1
ATOM 3764 N N . ALA A 1 481 ? 23.522 -38.367 -4.420 1.00 87.44 481 ALA A N 1
ATOM 3765 C CA . ALA A 1 481 ? 23.214 -39.241 -3.285 1.00 87.44 481 ALA A CA 1
ATOM 3766 C C . ALA A 1 481 ? 23.240 -38.489 -1.942 1.00 87.44 481 ALA A C 1
ATOM 3768 O O . ALA A 1 481 ? 22.405 -38.734 -1.066 1.00 87.44 481 ALA A O 1
ATOM 3769 N N . THR A 1 482 ? 24.170 -37.546 -1.792 1.00 89.25 482 THR A N 1
ATOM 3770 C CA . THR A 1 482 ? 24.285 -36.696 -0.605 1.00 89.25 482 THR A CA 1
ATOM 3771 C C . THR A 1 482 ? 23.143 -35.689 -0.561 1.00 89.25 482 THR A C 1
ATOM 3773 O O . THR A 1 482 ? 22.517 -35.549 0.486 1.00 89.25 482 THR A O 1
ATOM 3776 N N . THR A 1 483 ? 22.775 -35.085 -1.693 1.00 90.12 483 THR A N 1
ATOM 3777 C CA . THR A 1 483 ? 21.633 -34.162 -1.796 1.00 90.12 483 THR A CA 1
ATOM 3778 C C . THR A 1 483 ? 20.322 -34.830 -1.374 1.00 90.12 483 THR A C 1
ATOM 3780 O O . THR A 1 483 ? 19.567 -34.255 -0.591 1.00 90.12 483 THR A O 1
ATOM 3783 N N . ARG A 1 484 ? 20.089 -36.093 -1.761 1.00 90.69 484 ARG A N 1
ATOM 3784 C CA . ARG A 1 484 ? 18.922 -36.857 -1.277 1.00 90.69 484 ARG A CA 1
ATOM 3785 C C . ARG A 1 484 ? 18.917 -37.022 0.247 1.00 90.69 484 ARG A C 1
ATOM 3787 O O . ARG A 1 484 ? 17.856 -37.009 0.868 1.00 90.69 484 ARG A O 1
ATOM 3794 N N . ASN A 1 485 ? 20.085 -37.185 0.870 1.00 92.12 485 ASN A N 1
ATOM 3795 C CA . ASN A 1 485 ? 20.196 -37.255 2.329 1.00 92.12 485 ASN A CA 1
ATOM 3796 C C . ASN A 1 485 ? 20.024 -35.879 2.998 1.00 92.12 485 ASN A C 1
ATOM 3798 O O . ASN A 1 485 ? 19.448 -35.808 4.088 1.00 92.12 485 ASN A O 1
ATOM 3802 N N . LEU A 1 486 ? 20.454 -34.790 2.352 1.00 93.12 486 LEU A N 1
ATOM 3803 C CA . LEU A 1 486 ? 20.182 -33.423 2.810 1.00 93.12 486 LEU A CA 1
ATOM 3804 C C . LEU A 1 486 ? 18.673 -33.138 2.805 1.00 93.12 486 LEU A C 1
ATOM 3806 O O . LEU A 1 486 ? 18.155 -32.653 3.810 1.00 93.12 486 LEU A O 1
ATOM 3810 N N . ASP A 1 487 ? 17.953 -33.529 1.747 1.00 93.25 487 ASP A N 1
ATOM 3811 C CA . ASP A 1 487 ? 16.494 -33.372 1.659 1.00 93.25 487 ASP A CA 1
ATOM 3812 C C . ASP A 1 487 ? 15.785 -34.090 2.815 1.00 93.25 487 ASP A C 1
ATOM 3814 O O . ASP A 1 487 ? 14.963 -33.496 3.518 1.00 93.25 487 ASP A O 1
ATOM 3818 N N . ARG A 1 488 ? 16.157 -35.352 3.071 1.00 93.62 488 ARG A N 1
ATOM 3819 C CA . ARG A 1 488 ? 15.635 -36.138 4.204 1.00 93.62 488 ARG A CA 1
ATOM 3820 C C . ARG A 1 488 ? 15.897 -35.452 5.540 1.00 93.62 488 ARG A C 1
ATOM 3822 O O . ARG A 1 488 ? 15.019 -35.424 6.401 1.00 93.62 488 ARG A O 1
ATOM 3829 N N . THR A 1 489 ? 17.090 -34.887 5.706 1.00 94.31 489 THR A N 1
ATOM 3830 C CA . THR A 1 489 ? 17.477 -34.173 6.926 1.00 94.31 489 THR A CA 1
ATOM 3831 C C . THR A 1 489 ? 16.625 -32.917 7.112 1.00 94.31 489 THR A C 1
ATOM 3833 O O . THR A 1 489 ? 16.052 -32.723 8.184 1.00 94.31 489 THR A O 1
ATOM 3836 N N . CYS A 1 490 ? 16.458 -32.100 6.069 1.00 95.25 490 CYS A N 1
ATOM 3837 C CA . CYS A 1 490 ? 15.592 -30.920 6.107 1.00 95.25 490 CYS A CA 1
ATOM 3838 C C . CYS A 1 490 ? 14.136 -31.291 6.434 1.00 95.25 490 CYS A C 1
ATOM 3840 O O . CYS A 1 490 ? 13.522 -30.678 7.307 1.00 95.25 490 CYS A O 1
ATOM 3842 N N . LEU A 1 491 ? 13.595 -32.337 5.802 1.00 95.56 491 LEU A N 1
ATOM 3843 C CA . LEU A 1 491 ? 12.241 -32.831 6.074 1.00 95.56 491 LEU A CA 1
ATOM 3844 C C . LEU A 1 491 ? 12.079 -33.313 7.522 1.00 95.56 491 LEU A C 1
ATOM 3846 O O . LEU A 1 491 ? 11.079 -32.995 8.170 1.00 95.56 491 LEU A O 1
ATOM 3850 N N . ALA A 1 492 ? 13.073 -34.017 8.069 1.00 95.31 492 ALA A N 1
ATOM 3851 C CA . ALA A 1 492 ? 13.072 -34.414 9.474 1.00 95.31 492 ALA A CA 1
ATOM 3852 C C . ALA A 1 492 ? 13.039 -33.187 10.405 1.00 95.31 492 ALA A C 1
ATOM 3854 O O . ALA A 1 492 ? 12.255 -33.150 11.356 1.00 95.31 492 ALA A O 1
ATOM 3855 N N . PHE A 1 493 ? 13.814 -32.142 10.097 1.00 96.25 493 PHE A N 1
ATOM 3856 C CA . PHE A 1 493 ? 13.788 -30.876 10.836 1.00 96.25 493 PHE A CA 1
ATOM 3857 C C . PHE A 1 493 ? 12.430 -30.170 10.785 1.00 96.25 493 PHE A C 1
ATOM 3859 O O . PHE A 1 493 ? 12.006 -29.596 11.795 1.00 96.25 493 PHE A O 1
ATOM 3866 N N . VAL A 1 494 ? 11.727 -30.218 9.649 1.00 96.44 494 VAL A N 1
ATOM 3867 C CA . VAL A 1 494 ? 10.361 -29.683 9.524 1.00 96.44 494 VAL A CA 1
ATOM 3868 C C . VAL A 1 494 ? 9.412 -30.405 10.477 1.00 96.44 494 VAL A C 1
ATOM 3870 O O . VAL A 1 494 ? 8.692 -29.748 11.230 1.00 96.44 494 VAL A O 1
ATOM 3873 N N . VAL A 1 495 ? 9.438 -31.742 10.499 1.00 96.06 495 VAL A N 1
ATOM 3874 C CA . VAL A 1 495 ? 8.582 -32.548 11.387 1.00 96.06 495 VAL A CA 1
ATOM 3875 C C . VAL A 1 495 ? 8.888 -32.255 12.856 1.00 96.06 495 VAL A C 1
ATOM 3877 O O . VAL A 1 495 ? 7.974 -31.979 13.633 1.00 96.06 495 VAL A O 1
ATOM 3880 N N . VAL A 1 496 ? 10.167 -32.242 13.237 1.00 95.62 496 VAL A N 1
ATOM 3881 C CA . VAL A 1 496 ? 10.598 -31.949 14.614 1.00 95.62 496 VAL A CA 1
ATOM 3882 C C . VAL A 1 496 ? 10.192 -30.531 15.034 1.00 95.62 496 VAL A C 1
ATOM 3884 O O . VAL A 1 496 ? 9.707 -30.332 16.148 1.00 95.62 496 VAL A O 1
ATOM 3887 N N . SER A 1 497 ? 10.302 -29.550 14.133 1.00 94.94 497 SER A N 1
ATOM 3888 C CA . SER A 1 497 ? 9.847 -28.175 14.381 1.00 94.94 497 SER A CA 1
ATOM 3889 C C . SER A 1 497 ? 8.327 -28.081 14.540 1.00 94.94 497 SER A C 1
ATOM 3891 O O . SER A 1 497 ? 7.842 -27.361 15.411 1.00 94.94 497 SER A O 1
ATOM 3893 N N . ALA A 1 498 ? 7.561 -28.813 13.727 1.00 96.06 498 ALA A N 1
ATOM 3894 C CA . ALA A 1 498 ? 6.103 -28.848 13.821 1.00 96.06 498 ALA A CA 1
ATOM 3895 C C . ALA A 1 498 ? 5.642 -29.458 15.150 1.00 96.06 498 ALA A C 1
ATOM 3897 O O . ALA A 1 498 ? 4.785 -28.887 15.828 1.00 96.06 498 ALA A O 1
ATOM 3898 N N . LEU A 1 499 ? 6.259 -30.568 15.566 1.00 95.75 499 LEU A N 1
ATOM 3899 C CA . LEU A 1 499 ? 5.996 -31.193 16.862 1.00 95.75 499 LEU A CA 1
ATOM 3900 C C . LEU A 1 499 ? 6.332 -30.252 18.020 1.00 95.75 499 LEU A C 1
ATOM 3902 O O . LEU A 1 499 ? 5.518 -30.079 18.926 1.00 95.75 499 LEU A O 1
ATOM 3906 N N . GLU A 1 500 ? 7.488 -29.591 17.978 1.00 93.50 500 GLU A N 1
ATOM 3907 C CA . GLU A 1 500 ? 7.862 -28.601 18.987 1.00 93.50 500 GLU A CA 1
ATOM 3908 C C . GLU A 1 500 ? 6.836 -27.464 19.093 1.00 93.50 500 GLU A C 1
ATOM 3910 O O . GLU A 1 500 ? 6.432 -27.102 20.202 1.00 93.50 500 GLU A O 1
ATOM 3915 N N . MET A 1 501 ? 6.356 -26.948 17.959 1.00 93.56 501 MET A N 1
ATOM 3916 C CA . MET A 1 501 ? 5.342 -25.896 17.942 1.00 93.56 501 MET A CA 1
ATOM 3917 C C . MET A 1 501 ? 4.012 -26.362 18.550 1.00 93.56 501 MET A C 1
ATOM 3919 O O . MET A 1 501 ? 3.398 -25.638 19.337 1.00 93.56 501 MET A O 1
ATOM 3923 N N . LEU A 1 502 ? 3.579 -27.591 18.250 1.00 93.50 502 LEU A N 1
ATOM 3924 C CA . LEU A 1 502 ? 2.376 -28.182 18.845 1.00 93.50 502 LEU A CA 1
ATOM 3925 C C . LEU A 1 502 ? 2.505 -28.316 20.367 1.00 93.50 502 LEU A C 1
ATOM 3927 O O . LEU A 1 502 ? 1.584 -27.941 21.099 1.00 93.50 502 LEU A O 1
ATOM 3931 N N . VAL A 1 503 ? 3.661 -28.781 20.855 1.00 92.25 503 VAL A N 1
ATOM 3932 C CA . VAL A 1 503 ? 3.934 -28.889 22.296 1.00 92.25 503 VAL A CA 1
ATOM 3933 C C . VAL A 1 503 ? 3.927 -27.507 22.954 1.00 92.25 503 VAL A C 1
ATOM 3935 O O . VAL A 1 503 ? 3.302 -27.342 24.004 1.00 92.25 503 VAL A O 1
ATOM 3938 N N . LYS A 1 504 ? 4.526 -26.482 22.330 1.00 90.19 504 LYS A N 1
ATOM 3939 C CA . LYS A 1 504 ? 4.458 -25.097 22.830 1.00 90.19 504 LYS A CA 1
ATOM 3940 C C . LYS A 1 504 ? 3.024 -24.607 22.981 1.00 90.19 504 LYS A C 1
ATOM 3942 O O . LYS A 1 504 ? 2.659 -24.099 24.042 1.00 90.19 504 LYS A O 1
ATOM 3947 N N . VAL A 1 505 ? 2.200 -24.764 21.946 1.00 91.38 505 VAL A N 1
ATOM 3948 C CA . VAL A 1 505 ? 0.796 -24.325 21.972 1.00 91.38 505 VAL A CA 1
ATOM 3949 C C . VAL A 1 505 ? 0.010 -25.062 23.065 1.00 91.38 505 VAL A C 1
ATOM 3951 O O . VAL A 1 505 ? -0.797 -24.445 23.764 1.00 91.38 505 VAL A O 1
ATOM 3954 N N . ALA A 1 506 ? 0.275 -26.357 23.265 1.00 88.94 506 ALA A N 1
ATOM 3955 C CA . ALA A 1 506 ? -0.359 -27.161 24.308 1.00 88.94 506 ALA A CA 1
ATOM 3956 C C . ALA A 1 506 ? 0.052 -26.738 25.733 1.00 88.94 506 ALA A C 1
ATOM 3958 O O . ALA A 1 506 ? -0.806 -26.659 26.618 1.00 88.94 506 ALA A O 1
ATOM 3959 N N . VAL A 1 507 ? 1.338 -26.431 25.955 1.00 88.81 507 VAL A N 1
ATOM 3960 C CA . VAL A 1 507 ? 1.879 -26.040 27.270 1.00 88.81 507 VAL A CA 1
ATOM 3961 C C . VAL A 1 507 ? 1.479 -24.616 27.658 1.00 88.81 507 VAL A C 1
ATOM 3963 O O . VAL A 1 507 ? 1.002 -24.406 28.773 1.00 88.81 507 VAL A O 1
ATOM 3966 N N . TYR A 1 508 ? 1.592 -23.641 26.749 1.00 83.31 508 TYR A N 1
ATOM 3967 C CA . TYR A 1 508 ? 1.172 -22.256 27.017 1.00 83.31 508 TYR A CA 1
ATOM 3968 C C . TYR A 1 508 ? -0.352 -22.076 27.022 1.00 83.31 508 TYR A C 1
ATOM 3970 O O . TYR A 1 508 ? -0.842 -21.075 27.529 1.00 83.31 508 TYR A O 1
ATOM 3978 N N . ALA A 1 509 ? -1.108 -23.046 26.503 1.00 85.81 509 ALA A N 1
ATOM 3979 C CA . ALA A 1 509 ? -2.507 -22.922 26.106 1.00 85.81 509 ALA A CA 1
ATOM 3980 C C . ALA A 1 509 ? -2.713 -21.972 24.903 1.00 85.81 509 ALA A C 1
ATOM 3982 O O . ALA A 1 509 ? -2.112 -20.894 24.844 1.00 85.81 509 ALA A O 1
ATOM 3983 N N . PRO A 1 510 ? -3.624 -22.299 23.964 1.00 86.88 510 PRO A N 1
ATOM 3984 C CA . PRO A 1 510 ? -3.798 -21.519 22.737 1.00 86.88 510 PRO A CA 1
ATOM 3985 C C . PRO A 1 510 ? -4.063 -20.025 22.970 1.00 86.88 510 PRO A C 1
ATOM 3987 O O . PRO A 1 510 ? -3.481 -19.174 22.302 1.00 86.88 510 PRO A O 1
ATOM 3990 N N . SER A 1 511 ? -4.906 -19.676 23.945 1.00 82.69 511 SER A N 1
ATOM 3991 C CA . SER A 1 511 ? -5.266 -18.279 24.214 1.00 82.69 511 SER A CA 1
ATOM 3992 C C . SER A 1 511 ? -4.082 -17.433 24.694 1.00 82.69 511 SER A C 1
ATOM 3994 O O . SER A 1 511 ? -3.934 -16.297 24.234 1.00 82.69 511 SER A O 1
ATOM 3996 N N . GLN A 1 512 ? -3.231 -17.969 25.576 1.00 82.75 512 GLN A N 1
ATOM 3997 C CA . GLN A 1 512 ? -2.057 -17.249 26.078 1.00 82.75 512 GLN A CA 1
ATOM 3998 C C . GLN A 1 512 ? -0.903 -17.281 25.076 1.00 82.75 512 GLN A C 1
ATOM 4000 O O . GLN A 1 512 ? -0.214 -16.278 24.934 1.00 82.75 512 GLN A O 1
ATOM 4005 N N . PHE A 1 513 ? -0.722 -18.380 24.335 1.00 87.88 513 PHE A N 1
ATOM 4006 C CA . PHE A 1 513 ? 0.287 -18.469 23.278 1.00 87.88 513 PHE A CA 1
ATOM 4007 C C . PHE A 1 513 ? 0.079 -17.381 22.214 1.00 87.88 513 PHE A C 1
ATOM 4009 O O . PHE A 1 513 ? 0.998 -16.621 21.901 1.00 87.88 513 PHE A O 1
ATOM 4016 N N . TRP A 1 514 ? -1.155 -17.251 21.710 1.00 87.62 514 TRP A N 1
ATOM 4017 C CA . TRP A 1 514 ? -1.484 -16.260 20.687 1.00 87.62 514 TRP A CA 1
ATOM 4018 C C . TRP A 1 514 ? -1.511 -14.829 21.230 1.00 87.62 514 TRP A C 1
ATOM 4020 O O . TRP A 1 514 ? -1.139 -13.911 20.499 1.00 87.62 514 TRP A O 1
ATOM 4030 N N . ASN A 1 515 ? -1.924 -14.609 22.482 1.00 85.06 515 ASN A N 1
ATOM 4031 C CA . ASN A 1 515 ? -2.060 -13.276 23.086 1.00 85.06 515 ASN A CA 1
ATOM 4032 C C . ASN A 1 515 ? -1.138 -13.074 24.296 1.00 85.06 515 ASN A C 1
ATOM 4034 O O . ASN A 1 515 ? -1.565 -12.545 25.321 1.00 85.06 515 ASN A O 1
ATOM 4038 N N . TYR A 1 516 ? 0.126 -13.484 24.180 1.00 83.25 516 TYR A N 1
ATOM 4039 C CA . TYR A 1 516 ? 1.094 -13.467 25.279 1.00 83.25 516 TYR A CA 1
ATOM 4040 C C . TYR A 1 516 ? 1.207 -12.103 25.981 1.00 83.25 516 TYR A C 1
ATOM 4042 O O . TYR A 1 516 ? 1.236 -12.049 27.210 1.00 83.25 516 TYR A O 1
ATOM 4050 N N . SER A 1 517 ? 1.178 -10.993 25.232 1.00 79.88 517 SER A N 1
ATOM 4051 C CA . SER A 1 517 ? 1.300 -9.639 25.793 1.00 79.88 517 SER A CA 1
ATOM 4052 C C . SER A 1 517 ? 0.084 -9.187 26.606 1.00 79.88 517 SER A C 1
ATOM 4054 O O . SER A 1 517 ? 0.134 -8.143 27.243 1.00 79.88 517 SER A O 1
ATOM 4056 N N . ARG A 1 518 ? -1.034 -9.921 26.542 1.00 73.25 518 ARG A N 1
ATOM 4057 C CA . ARG A 1 518 ? -2.251 -9.638 27.318 1.00 73.25 518 ARG A CA 1
ATOM 4058 C C . ARG A 1 518 ? -2.220 -10.278 28.708 1.00 73.25 518 ARG A C 1
ATOM 4060 O O . ARG A 1 518 ? -2.950 -9.837 29.591 1.00 73.25 518 ARG A O 1
ATOM 4067 N N . TYR A 1 519 ? -1.416 -11.328 28.872 1.00 72.00 519 TYR A N 1
ATOM 4068 C CA . TYR A 1 519 ? -1.361 -12.139 30.090 1.00 72.00 519 TYR A CA 1
ATOM 4069 C C . TYR A 1 519 ? -0.051 -11.972 30.865 1.00 72.00 519 TYR A C 1
ATOM 4071 O O . TYR A 1 519 ? -0.052 -12.169 32.074 1.00 72.00 519 TYR A O 1
ATOM 4079 N N . ASN A 1 520 ? 1.050 -11.605 30.199 1.00 71.00 520 ASN A N 1
ATOM 4080 C CA . ASN A 1 520 ? 2.357 -11.437 30.833 1.00 71.00 520 ASN A CA 1
ATOM 4081 C C . ASN A 1 520 ? 2.842 -9.990 30.724 1.00 71.00 520 ASN A C 1
ATOM 4083 O O . ASN A 1 520 ? 2.801 -9.390 29.647 1.00 71.00 520 ASN A O 1
ATOM 4087 N N . ILE A 1 521 ? 3.351 -9.467 31.839 1.00 62.81 521 ILE A N 1
ATOM 4088 C CA . ILE A 1 521 ? 3.993 -8.156 31.922 1.00 62.81 521 ILE A CA 1
ATOM 4089 C C . ILE A 1 521 ? 5.490 -8.371 31.748 1.00 62.81 521 ILE A C 1
ATOM 4091 O O . ILE A 1 521 ? 6.097 -9.209 32.409 1.00 62.81 521 ILE A O 1
ATOM 4095 N N . GLY A 1 522 ? 6.088 -7.626 30.835 1.00 67.19 522 GLY A N 1
ATOM 4096 C CA . GLY A 1 522 ? 7.523 -7.648 30.629 1.00 67.19 522 GLY A CA 1
ATOM 4097 C C . GLY A 1 522 ? 7.884 -6.817 29.417 1.00 67.19 522 GLY A C 1
ATOM 4098 O O . GLY A 1 522 ? 7.129 -6.780 28.442 1.00 67.19 522 GLY A O 1
ATOM 4099 N N . ARG A 1 523 ? 9.061 -6.191 29.466 1.00 72.19 523 ARG A N 1
ATOM 4100 C CA . ARG A 1 523 ? 9.604 -5.369 28.376 1.00 72.19 523 ARG A CA 1
ATOM 4101 C C . ARG A 1 523 ? 9.488 -6.056 27.010 1.00 72.19 523 ARG A C 1
ATOM 4103 O O . ARG A 1 523 ? 9.135 -5.432 26.019 1.00 72.19 523 ARG A O 1
ATOM 4110 N N . TRP A 1 524 ? 9.708 -7.370 26.985 1.00 80.94 524 TRP A N 1
ATOM 4111 C CA . TRP A 1 524 ? 9.751 -8.187 25.773 1.00 80.94 524 TRP A CA 1
ATOM 4112 C C . TRP A 1 524 ? 8.445 -8.939 25.468 1.00 80.94 524 TRP A C 1
ATOM 4114 O O . TRP A 1 524 ? 8.408 -9.733 24.532 1.00 80.94 524 TRP A O 1
ATOM 4124 N N . ALA A 1 525 ? 7.358 -8.735 26.221 1.00 82.94 525 ALA A N 1
ATOM 4125 C CA . ALA A 1 525 ? 6.149 -9.559 26.093 1.00 82.94 525 ALA A CA 1
ATOM 4126 C C . ALA A 1 525 ? 5.496 -9.464 24.700 1.00 82.94 525 ALA A C 1
ATOM 4128 O O . ALA A 1 525 ? 5.065 -10.471 24.136 1.00 82.94 525 ALA A O 1
ATOM 4129 N N . ALA A 1 526 ? 5.455 -8.268 24.109 1.00 84.25 526 ALA A N 1
ATOM 4130 C CA . ALA A 1 526 ? 4.921 -8.073 22.762 1.00 84.25 526 ALA A CA 1
ATOM 4131 C C . ALA A 1 526 ? 5.828 -8.668 21.670 1.00 84.25 526 ALA A C 1
ATOM 4133 O O . ALA A 1 526 ? 5.326 -9.159 20.658 1.00 84.25 526 ALA A O 1
ATOM 4134 N N . GLU A 1 527 ? 7.143 -8.668 21.889 1.00 88.94 527 GLU A N 1
ATOM 4135 C CA . GLU A 1 527 ? 8.113 -9.295 20.988 1.00 88.94 527 GLU A CA 1
ATOM 4136 C C . GLU A 1 527 ? 8.060 -10.819 21.056 1.00 88.94 527 GLU A C 1
ATOM 4138 O O . GLU A 1 527 ? 8.120 -11.480 20.025 1.00 88.94 527 GLU A O 1
ATOM 4143 N N . ILE A 1 528 ? 7.898 -11.385 22.252 1.00 87.88 528 ILE A N 1
ATOM 4144 C CA . ILE A 1 528 ? 7.704 -12.826 22.443 1.00 87.88 528 ILE A CA 1
ATOM 4145 C C . ILE A 1 528 ? 6.401 -13.263 21.770 1.00 87.88 528 ILE A C 1
ATOM 4147 O O . ILE A 1 528 ? 6.387 -14.251 21.039 1.00 87.88 528 ILE A O 1
ATOM 4151 N N . GLN A 1 529 ? 5.320 -12.489 21.931 1.00 90.88 529 GLN A N 1
ATOM 4152 C CA . GLN A 1 529 ? 4.077 -12.735 21.199 1.00 90.88 529 GLN A CA 1
ATOM 4153 C C . GLN A 1 529 ? 4.310 -12.736 19.684 1.00 90.88 529 GLN A C 1
ATOM 4155 O O . GLN A 1 529 ? 3.779 -13.592 18.981 1.00 90.88 529 GLN A O 1
ATOM 4160 N N . PHE A 1 530 ? 5.082 -11.777 19.174 1.00 91.62 530 PHE A N 1
ATOM 4161 C CA . PHE A 1 530 ? 5.420 -11.714 17.757 1.00 91.62 530 PHE A CA 1
ATOM 4162 C C . PHE A 1 530 ? 6.221 -12.939 17.305 1.00 91.62 530 PHE A C 1
ATOM 4164 O O . PHE A 1 530 ? 5.826 -13.567 16.328 1.00 91.62 530 PHE A O 1
ATOM 4171 N N . ALA A 1 531 ? 7.271 -13.319 18.035 1.00 91.94 531 ALA A N 1
ATOM 4172 C CA . ALA A 1 531 ? 8.092 -14.487 17.726 1.00 91.94 531 ALA A CA 1
ATOM 4173 C C . ALA A 1 531 ? 7.268 -15.779 17.690 1.00 91.94 531 ALA A C 1
ATOM 4175 O O . ALA A 1 531 ? 7.368 -16.536 16.733 1.00 91.94 531 ALA A O 1
ATOM 4176 N N . ASN A 1 532 ? 6.381 -15.988 18.666 1.00 92.25 532 ASN A N 1
ATOM 4177 C CA . ASN A 1 532 ? 5.494 -17.152 18.696 1.00 92.25 532 ASN A CA 1
ATOM 4178 C C . ASN A 1 532 ? 4.606 -17.226 17.446 1.00 92.25 532 ASN A C 1
ATOM 4180 O O . ASN A 1 532 ? 4.501 -18.275 16.811 1.00 92.25 532 ASN A O 1
ATOM 4184 N N . ARG A 1 533 ? 3.985 -16.101 17.067 1.00 93.44 533 ARG A N 1
ATOM 4185 C CA . ARG A 1 533 ? 3.134 -16.016 15.870 1.00 93.44 533 ARG A CA 1
ATOM 4186 C C . ARG A 1 533 ? 3.939 -16.240 14.591 1.00 93.44 533 ARG A C 1
ATOM 4188 O O . ARG A 1 533 ? 3.489 -16.972 13.718 1.00 93.44 533 ARG A O 1
ATOM 4195 N N . TYR A 1 534 ? 5.111 -15.621 14.502 1.00 94.25 534 TYR A N 1
ATOM 4196 C CA . TYR A 1 534 ? 6.013 -15.724 13.362 1.00 94.25 534 TYR A CA 1
ATOM 4197 C C . TYR A 1 534 ? 6.494 -17.160 13.153 1.00 94.25 534 TYR A C 1
ATOM 4199 O O . TYR A 1 534 ? 6.281 -17.723 12.083 1.00 94.25 534 TYR A O 1
ATOM 4207 N N . ASP A 1 535 ? 7.056 -17.781 14.190 1.00 94.19 535 ASP A N 1
ATOM 4208 C CA . ASP A 1 535 ? 7.547 -19.155 14.128 1.00 94.19 535 ASP A CA 1
ATOM 4209 C C . ASP A 1 535 ? 6.416 -20.129 13.782 1.00 94.19 535 ASP A C 1
ATOM 4211 O O . ASP A 1 535 ? 6.628 -21.052 13.004 1.00 94.19 535 ASP A O 1
ATOM 4215 N N . THR A 1 536 ? 5.201 -19.907 14.301 1.00 95.12 536 THR A N 1
ATOM 4216 C CA . THR A 1 536 ? 4.035 -20.740 13.956 1.00 95.12 536 THR A CA 1
ATOM 4217 C C . THR A 1 536 ? 3.693 -20.647 12.471 1.00 95.12 536 THR A C 1
ATOM 4219 O O . THR A 1 536 ? 3.383 -21.663 11.855 1.00 95.12 536 THR A O 1
ATOM 4222 N N . ILE A 1 537 ? 3.761 -19.449 11.881 1.00 95.19 537 ILE A N 1
ATOM 4223 C CA . ILE A 1 537 ? 3.508 -19.250 10.448 1.00 95.19 537 ILE A CA 1
ATOM 4224 C C . ILE A 1 537 ? 4.605 -19.921 9.617 1.00 95.19 537 ILE A C 1
ATOM 4226 O O . ILE A 1 537 ? 4.286 -20.654 8.687 1.00 95.19 537 ILE A O 1
ATOM 4230 N N . VAL A 1 538 ? 5.878 -19.713 9.966 1.00 96.00 538 VAL A N 1
ATOM 4231 C CA . VAL A 1 538 ? 7.021 -20.302 9.248 1.00 96.00 538 VAL A CA 1
ATOM 4232 C C . VAL A 1 538 ? 6.973 -21.827 9.302 1.00 96.00 538 VAL A C 1
ATOM 4234 O O . VAL A 1 538 ? 7.030 -22.481 8.265 1.00 96.00 538 VAL A O 1
ATOM 4237 N N . VAL A 1 539 ? 6.818 -22.403 10.496 1.00 96.44 539 VAL A N 1
ATOM 4238 C CA . VAL A 1 539 ? 6.769 -23.858 10.690 1.00 96.44 539 VAL A CA 1
ATOM 4239 C C . VAL A 1 539 ? 5.502 -24.456 10.082 1.00 96.44 539 VAL A C 1
ATOM 4241 O O . VAL A 1 539 ? 5.567 -25.513 9.462 1.00 96.44 539 VAL A O 1
ATOM 4244 N N . GLY A 1 540 ? 4.357 -23.780 10.207 1.00 96.75 540 GLY A N 1
ATOM 4245 C CA . GLY A 1 540 ? 3.105 -24.213 9.591 1.00 96.75 540 GLY A CA 1
ATOM 4246 C C . GLY A 1 540 ? 3.188 -24.242 8.064 1.00 96.75 540 GLY A C 1
ATOM 4247 O O . GLY A 1 540 ? 2.807 -25.238 7.455 1.00 96.75 540 GLY A O 1
ATOM 4248 N N . ALA A 1 541 ? 3.744 -23.195 7.446 1.00 96.56 541 ALA A N 1
ATOM 4249 C CA . ALA A 1 541 ? 3.968 -23.141 6.003 1.00 96.56 541 ALA A CA 1
ATOM 4250 C C . ALA A 1 541 ? 4.979 -24.202 5.540 1.00 96.56 541 ALA A C 1
ATOM 4252 O O . ALA A 1 541 ? 4.731 -24.880 4.546 1.00 96.56 541 ALA A O 1
ATOM 4253 N N . ALA A 1 542 ? 6.073 -24.391 6.285 1.00 96.94 542 ALA A N 1
ATOM 4254 C CA . ALA A 1 542 ? 7.067 -25.426 6.010 1.00 96.94 542 ALA A CA 1
ATOM 4255 C C . ALA A 1 542 ? 6.454 -26.832 6.053 1.00 96.94 542 ALA A C 1
ATOM 4257 O O . ALA A 1 542 ? 6.665 -27.626 5.139 1.00 96.94 542 ALA A O 1
ATOM 4258 N N . PHE A 1 543 ? 5.660 -27.128 7.086 1.00 97.12 543 PHE A N 1
ATOM 4259 C CA . PHE A 1 543 ? 5.024 -28.430 7.266 1.00 97.12 543 PHE A CA 1
ATOM 4260 C C . PHE A 1 543 ? 3.961 -28.704 6.201 1.00 97.12 543 PHE A C 1
ATOM 4262 O O . PHE A 1 543 ? 4.016 -29.741 5.550 1.00 97.12 543 PHE A O 1
ATOM 4269 N N . ILE A 1 544 ? 3.028 -27.771 5.983 1.00 96.50 544 ILE A N 1
ATOM 4270 C CA . ILE A 1 544 ? 1.956 -27.935 4.990 1.00 96.50 544 ILE A CA 1
ATOM 4271 C C . ILE A 1 544 ? 2.539 -28.006 3.575 1.00 96.50 544 ILE A C 1
ATOM 4273 O O . ILE A 1 544 ? 2.164 -28.892 2.812 1.00 96.50 544 ILE A O 1
ATOM 4277 N N . GLY A 1 545 ? 3.474 -27.112 3.236 1.00 95.44 545 GLY A N 1
ATOM 4278 C CA . GLY A 1 545 ? 4.120 -27.084 1.925 1.00 95.44 545 GLY A CA 1
ATOM 4279 C C . GLY A 1 545 ? 4.944 -28.342 1.652 1.00 95.44 545 GLY A C 1
ATOM 4280 O O . GLY A 1 545 ? 4.792 -28.951 0.597 1.00 95.44 545 GLY A O 1
ATOM 4281 N N . SER A 1 546 ? 5.736 -28.800 2.629 1.00 95.06 546 SER A N 1
ATOM 4282 C CA . SER A 1 546 ? 6.501 -30.048 2.494 1.00 95.06 546 SER A CA 1
ATOM 4283 C C . SER A 1 546 ? 5.587 -31.271 2.425 1.00 95.06 546 SER A C 1
ATOM 4285 O O . SER A 1 546 ? 5.846 -32.176 1.643 1.00 95.06 546 SER A O 1
ATOM 4287 N N . LEU A 1 547 ? 4.496 -31.309 3.198 1.00 95.25 547 LEU A N 1
ATOM 4288 C CA . LEU A 1 547 ? 3.529 -32.408 3.153 1.00 95.25 547 LEU A CA 1
ATOM 4289 C C . LEU A 1 547 ? 2.822 -32.480 1.794 1.00 95.25 547 LEU A C 1
ATOM 4291 O O . LEU A 1 547 ? 2.701 -33.565 1.232 1.00 95.25 547 LEU A O 1
ATOM 4295 N N . ALA A 1 548 ? 2.393 -31.337 1.256 1.00 94.25 548 ALA A N 1
ATOM 4296 C CA . ALA A 1 548 ? 1.808 -31.256 -0.078 1.00 94.25 548 ALA A CA 1
ATOM 4297 C C . ALA A 1 548 ? 2.817 -31.688 -1.157 1.00 94.25 548 ALA A C 1
ATOM 4299 O O . ALA A 1 548 ? 2.483 -32.514 -2.004 1.00 94.25 548 ALA A O 1
ATOM 4300 N N . GLY A 1 549 ? 4.065 -31.213 -1.078 1.00 92.06 549 GLY A N 1
ATOM 4301 C CA . GLY A 1 549 ? 5.152 -31.632 -1.970 1.00 92.06 549 GLY A CA 1
ATOM 4302 C C . GLY A 1 549 ? 5.419 -33.139 -1.916 1.00 92.06 549 GLY A C 1
ATOM 4303 O O . GLY A 1 549 ? 5.523 -33.798 -2.949 1.00 92.06 549 GLY A O 1
ATOM 4304 N N . GLN A 1 550 ? 5.446 -33.730 -0.719 1.00 93.44 550 GLN A N 1
ATOM 4305 C CA . GLN A 1 550 ? 5.604 -35.178 -0.561 1.00 93.44 550 GLN A CA 1
ATOM 4306 C C . GLN A 1 550 ? 4.397 -35.958 -1.092 1.00 93.44 550 GLN A C 1
ATOM 4308 O O . GLN A 1 550 ? 4.579 -36.990 -1.731 1.00 93.44 550 GLN A O 1
ATOM 4313 N N . ALA A 1 551 ? 3.176 -35.457 -0.907 1.00 92.44 551 ALA A N 1
ATOM 4314 C CA . ALA A 1 551 ? 1.981 -36.092 -1.456 1.00 92.44 551 ALA A CA 1
ATOM 4315 C C . ALA A 1 551 ? 1.990 -36.111 -2.996 1.00 92.44 551 ALA A C 1
ATOM 4317 O O . ALA A 1 551 ? 1.637 -37.127 -3.591 1.00 92.44 551 ALA A O 1
ATOM 4318 N N . MET A 1 552 ? 2.444 -35.029 -3.641 1.00 89.38 552 MET A N 1
ATOM 4319 C CA . MET A 1 552 ? 2.562 -34.951 -5.106 1.00 89.38 552 MET A CA 1
ATOM 4320 C C . MET A 1 552 ? 3.665 -35.860 -5.663 1.00 89.38 552 MET A C 1
ATOM 4322 O O . MET A 1 552 ? 3.526 -36.408 -6.751 1.00 89.38 552 MET A O 1
ATOM 4326 N N . THR A 1 553 ? 4.743 -36.054 -4.904 1.00 86.62 553 THR A N 1
ATOM 4327 C CA . THR A 1 553 ? 5.905 -36.859 -5.316 1.00 86.62 553 THR A CA 1
ATOM 4328 C C . THR A 1 553 ? 5.829 -38.327 -4.880 1.00 86.62 553 THR A C 1
ATOM 4330 O O . THR A 1 553 ? 6.793 -39.068 -5.069 1.00 86.62 553 THR A O 1
ATOM 4333 N N . GLY A 1 554 ? 4.707 -38.769 -4.299 1.00 88.62 554 GLY A N 1
ATOM 4334 C CA . GLY A 1 554 ? 4.499 -40.158 -3.878 1.00 88.62 554 GLY A CA 1
ATOM 4335 C C . GLY A 1 554 ? 5.260 -40.564 -2.609 1.00 88.62 554 GLY A C 1
ATOM 4336 O O . GLY A 1 554 ? 5.609 -41.730 -2.458 1.00 88.62 554 GLY A O 1
ATOM 4337 N N . PHE A 1 555 ? 5.528 -39.617 -1.705 1.00 89.69 555 PHE A N 1
ATOM 4338 C CA . PHE A 1 555 ? 6.207 -39.822 -0.417 1.00 89.69 555 PHE A CA 1
ATOM 4339 C C . PHE A 1 555 ? 7.597 -40.465 -0.541 1.00 89.69 555 PHE A C 1
ATOM 4341 O O . PHE A 1 555 ? 7.959 -41.371 0.207 1.00 89.69 555 PHE A O 1
ATOM 4348 N N . ARG A 1 556 ? 8.408 -39.976 -1.487 1.00 87.25 556 ARG A N 1
ATOM 4349 C CA . ARG A 1 556 ? 9.800 -40.429 -1.681 1.00 87.25 556 ARG A CA 1
ATOM 4350 C C . ARG A 1 556 ? 10.768 -39.905 -0.612 1.00 87.25 556 ARG A C 1
ATOM 4352 O O . ARG A 1 556 ? 11.868 -40.438 -0.464 1.00 87.25 556 ARG A O 1
ATOM 4359 N N . PHE A 1 557 ? 10.370 -38.875 0.138 1.00 89.12 557 PHE A N 1
ATOM 4360 C CA . PHE A 1 557 ? 11.164 -38.194 1.170 1.00 89.12 557 PHE A CA 1
ATOM 4361 C C . PHE A 1 557 ? 12.490 -37.601 0.665 1.00 89.12 557 PHE A C 1
ATOM 4363 O O . PHE A 1 557 ? 13.411 -37.384 1.446 1.00 89.12 557 PHE A O 1
ATOM 4370 N N . HIS A 1 558 ? 12.592 -37.330 -0.634 1.00 88.75 558 HIS A N 1
ATOM 4371 C CA . HIS A 1 558 ? 13.660 -36.556 -1.264 1.00 88.75 558 HIS A CA 1
ATOM 4372 C C . HIS A 1 558 ? 13.093 -35.833 -2.492 1.00 88.75 558 HIS A C 1
ATOM 4374 O O . HIS A 1 558 ? 12.033 -36.227 -2.986 1.00 88.75 558 HIS A O 1
ATOM 4380 N N . TYR A 1 559 ? 13.796 -34.815 -2.987 1.00 88.56 559 TYR A N 1
ATOM 4381 C CA . TYR A 1 559 ? 13.390 -34.041 -4.160 1.00 88.56 559 TYR A CA 1
ATOM 4382 C C . TYR A 1 559 ? 14.355 -34.272 -5.323 1.00 88.56 559 TYR A C 1
ATOM 4384 O O . TYR A 1 559 ? 15.547 -34.513 -5.127 1.00 88.56 559 TYR A O 1
ATOM 4392 N N . THR A 1 560 ? 13.827 -34.251 -6.541 1.00 84.56 560 THR A N 1
ATOM 4393 C CA . THR A 1 560 ? 14.620 -34.252 -7.780 1.00 84.56 560 THR A CA 1
ATOM 4394 C C . THR A 1 560 ? 14.962 -32.821 -8.204 1.00 84.56 560 THR A C 1
ATOM 4396 O O . THR A 1 560 ? 14.398 -31.864 -7.675 1.00 84.56 560 THR A O 1
ATOM 4399 N N . ASP A 1 561 ? 15.868 -32.642 -9.168 1.00 78.06 561 ASP A N 1
ATOM 4400 C CA . ASP A 1 561 ? 16.309 -31.303 -9.603 1.00 78.06 561 ASP A CA 1
ATOM 4401 C C . ASP A 1 561 ? 15.182 -30.441 -10.195 1.00 78.06 561 ASP A C 1
ATOM 4403 O O . ASP A 1 561 ? 15.245 -29.213 -10.157 1.00 78.06 561 ASP A O 1
ATOM 4407 N N . ASN A 1 562 ? 14.111 -31.073 -10.678 1.00 80.69 562 ASN A N 1
ATOM 4408 C CA . ASN A 1 562 ? 12.923 -30.388 -11.188 1.00 80.69 562 ASN A CA 1
ATOM 4409 C C . ASN A 1 562 ? 11.938 -29.973 -10.075 1.00 80.69 562 ASN A C 1
ATOM 4411 O O . ASN A 1 562 ? 10.969 -29.272 -10.353 1.00 80.69 562 ASN A O 1
ATOM 4415 N N . GLU A 1 563 ? 12.184 -30.375 -8.824 1.00 83.62 563 GLU A N 1
ATOM 4416 C CA . GLU A 1 563 ? 11.300 -30.191 -7.658 1.00 83.62 563 GLU A CA 1
ATOM 4417 C C . GLU A 1 563 ? 11.886 -29.177 -6.648 1.00 83.62 563 GLU A C 1
ATOM 4419 O O . GLU A 1 563 ? 11.732 -29.271 -5.424 1.00 83.62 563 GLU A O 1
ATOM 4424 N N . ASN A 1 564 ? 12.615 -28.176 -7.155 1.00 83.56 564 ASN A N 1
ATOM 4425 C CA . ASN A 1 564 ? 13.231 -27.135 -6.322 1.00 83.56 564 ASN A CA 1
ATOM 4426 C C . ASN A 1 564 ? 12.191 -26.274 -5.580 1.00 83.56 564 ASN A C 1
ATOM 4428 O O . ASN A 1 564 ? 12.475 -25.750 -4.498 1.00 83.56 564 ASN A O 1
ATOM 4432 N N . ASN A 1 565 ? 10.980 -26.153 -6.128 1.00 88.00 565 ASN A N 1
ATOM 4433 C CA . ASN A 1 565 ? 9.883 -25.412 -5.506 1.00 88.00 565 ASN A CA 1
ATOM 4434 C C . ASN A 1 565 ? 9.388 -26.105 -4.230 1.00 88.00 565 ASN A C 1
ATOM 4436 O O . ASN A 1 565 ? 9.051 -25.451 -3.247 1.00 88.00 565 ASN A O 1
ATOM 4440 N N . GLU A 1 566 ? 9.374 -27.432 -4.213 1.00 89.19 566 GLU A N 1
ATOM 4441 C CA . GLU A 1 566 ? 8.992 -28.239 -3.064 1.00 89.19 566 GLU A CA 1
ATOM 4442 C C . GLU A 1 566 ? 10.098 -28.213 -2.000 1.00 89.19 566 GLU A C 1
ATOM 4444 O O . GLU A 1 566 ? 9.816 -28.060 -0.805 1.00 89.19 566 GLU A O 1
ATOM 4449 N N . ARG A 1 567 ? 11.367 -28.265 -2.437 1.00 90.50 567 ARG A N 1
ATOM 4450 C CA . ARG A 1 567 ? 12.548 -28.138 -1.568 1.00 90.50 567 ARG A CA 1
ATOM 4451 C C . ARG A 1 567 ? 12.559 -26.819 -0.788 1.00 90.50 567 ARG A C 1
ATOM 4453 O O . ARG A 1 567 ? 12.954 -26.815 0.379 1.00 90.50 567 ARG A O 1
ATOM 4460 N N . PHE A 1 568 ? 12.060 -25.722 -1.367 1.00 92.44 568 PHE A N 1
ATOM 4461 C CA . PHE A 1 568 ? 11.926 -24.432 -0.676 1.00 92.44 568 PHE A CA 1
ATOM 4462 C C . PHE A 1 568 ? 11.194 -24.559 0.671 1.00 92.44 568 PHE A C 1
ATOM 4464 O O . PHE A 1 568 ? 11.676 -24.051 1.687 1.00 92.44 568 PHE A O 1
ATOM 4471 N N . TYR A 1 569 ? 10.076 -25.293 0.719 1.00 94.62 569 TYR A N 1
ATOM 4472 C CA . TYR A 1 569 ? 9.298 -25.459 1.952 1.00 94.62 569 TYR A CA 1
ATOM 4473 C C . TYR A 1 569 ? 10.047 -26.244 3.031 1.00 94.62 569 TYR A C 1
ATOM 4475 O O . TYR A 1 569 ? 9.868 -25.963 4.217 1.00 94.62 569 TYR A O 1
ATOM 4483 N N . ALA A 1 570 ? 10.917 -27.179 2.639 1.00 93.06 570 ALA A N 1
ATOM 4484 C CA . ALA A 1 570 ? 11.730 -27.950 3.575 1.00 93.06 570 ALA A CA 1
ATOM 4485 C C . ALA A 1 570 ? 12.830 -27.103 4.241 1.00 93.06 570 ALA A C 1
ATOM 4487 O O . ALA A 1 570 ? 13.256 -27.398 5.357 1.00 93.06 570 ALA A O 1
ATOM 4488 N N . VAL A 1 571 ? 13.267 -26.029 3.576 1.00 94.81 571 VAL A N 1
ATOM 4489 C CA . VAL A 1 571 ? 14.333 -25.128 4.043 1.00 94.81 571 VAL A CA 1
ATOM 4490 C C . VAL A 1 571 ? 13.795 -23.959 4.880 1.00 94.81 571 VAL A C 1
ATOM 4492 O O . VAL A 1 571 ? 14.524 -23.406 5.706 1.00 94.81 571 VAL A O 1
ATOM 4495 N N . LEU A 1 572 ? 12.506 -23.619 4.754 1.00 95.56 572 LEU A N 1
ATOM 4496 C CA . LEU A 1 572 ? 11.853 -22.521 5.485 1.00 95.56 572 LEU A CA 1
ATOM 4497 C C . LEU A 1 572 ? 12.164 -22.428 6.997 1.00 95.56 572 LEU A C 1
ATOM 4499 O O . LEU A 1 572 ? 12.303 -21.299 7.478 1.00 95.56 572 LEU A O 1
ATOM 4503 N N . PRO A 1 573 ? 12.316 -23.524 7.777 1.00 95.25 573 PRO A N 1
ATOM 4504 C CA . PRO A 1 573 ? 12.639 -23.422 9.202 1.00 95.25 573 PRO A CA 1
ATOM 4505 C C . PRO A 1 573 ? 13.942 -22.669 9.521 1.00 95.25 573 PRO A C 1
ATOM 4507 O O . PRO A 1 573 ? 14.059 -22.137 10.624 1.00 95.25 573 PRO A O 1
ATOM 4510 N N . VAL A 1 574 ? 14.883 -22.546 8.573 1.00 95.19 574 VAL A N 1
ATOM 4511 C CA . VAL A 1 574 ? 16.098 -21.715 8.710 1.00 95.19 574 VAL A CA 1
ATOM 4512 C C . VAL A 1 574 ? 15.766 -20.274 9.105 1.00 95.19 574 VAL A C 1
ATOM 4514 O O . VAL A 1 574 ? 16.453 -19.661 9.922 1.00 95.19 574 VAL A O 1
ATOM 4517 N N . VAL A 1 575 ? 14.664 -19.742 8.577 1.00 94.75 575 VAL A N 1
ATOM 4518 C CA . VAL A 1 575 ? 14.239 -18.357 8.785 1.00 94.75 575 VAL A CA 1
ATOM 4519 C C . VAL A 1 575 ? 13.898 -18.071 10.260 1.00 94.75 575 VAL A C 1
ATOM 4521 O O . VAL A 1 575 ? 13.952 -16.924 10.697 1.00 94.75 575 VAL A O 1
ATOM 4524 N N . ARG A 1 576 ? 13.646 -19.096 11.087 1.00 93.19 576 ARG A N 1
ATOM 4525 C CA . ARG A 1 576 ? 13.422 -18.940 12.539 1.00 93.19 576 ARG A CA 1
ATOM 4526 C C . ARG A 1 576 ? 14.603 -18.303 13.270 1.00 93.19 576 ARG A C 1
ATOM 4528 O O . ARG A 1 576 ? 14.411 -17.738 14.344 1.00 93.19 576 ARG A O 1
ATOM 4535 N N . ILE A 1 577 ? 15.814 -18.334 12.704 1.00 92.56 577 ILE A N 1
ATOM 4536 C CA . ILE A 1 577 ? 16.994 -17.699 13.313 1.00 92.56 577 ILE A CA 1
ATOM 4537 C C . ILE A 1 577 ? 16.734 -16.231 13.681 1.00 92.56 577 ILE A C 1
ATOM 4539 O O . ILE A 1 577 ? 17.240 -15.723 14.684 1.00 92.56 577 ILE A O 1
ATOM 4543 N N . VAL A 1 578 ? 15.861 -15.566 12.920 1.00 91.88 578 VAL A N 1
ATOM 4544 C CA . VAL A 1 578 ? 15.566 -14.150 13.083 1.00 91.88 578 VAL A CA 1
ATOM 4545 C C . VAL A 1 578 ? 14.783 -13.816 14.359 1.00 91.88 578 VAL A C 1
ATOM 4547 O O . VAL A 1 578 ? 14.880 -12.694 14.856 1.00 91.88 578 VAL A O 1
ATOM 4550 N N . THR A 1 579 ? 14.048 -14.766 14.941 1.00 91.69 579 THR A N 1
ATOM 4551 C CA . THR A 1 579 ? 13.273 -14.580 16.186 1.00 91.69 579 THR A CA 1
ATOM 4552 C C . THR A 1 579 ? 13.978 -15.143 17.425 1.00 91.69 579 THR A C 1
ATOM 4554 O O . THR A 1 579 ? 13.605 -14.817 18.559 1.00 91.69 579 THR A O 1
ATOM 4557 N N . GLN A 1 580 ? 15.020 -15.955 17.223 1.00 89.75 580 GLN A N 1
ATOM 4558 C CA . GLN A 1 580 ? 15.742 -16.685 18.271 1.00 89.75 580 GLN A CA 1
ATOM 4559 C C . GLN A 1 580 ? 16.779 -15.848 19.029 1.00 89.75 580 GLN A C 1
ATOM 4561 O O . GLN A 1 580 ? 17.208 -16.244 20.121 1.00 89.75 580 GLN A O 1
ATOM 4566 N N . THR A 1 581 ? 17.205 -14.705 18.485 1.00 88.31 581 THR A N 1
ATOM 4567 C CA . THR A 1 581 ? 18.063 -13.746 19.200 1.00 88.31 581 THR A CA 1
ATOM 4568 C C . THR A 1 581 ? 17.279 -12.489 19.554 1.00 88.31 581 THR A C 1
ATOM 4570 O O . THR A 1 581 ? 16.406 -12.054 18.804 1.00 88.31 581 THR A O 1
ATOM 4573 N N . VAL A 1 582 ? 17.582 -11.895 20.712 1.00 86.31 582 VAL A N 1
ATOM 4574 C CA . VAL A 1 582 ? 16.891 -10.679 21.173 1.00 86.31 582 VAL A CA 1
ATOM 4575 C C . VAL A 1 582 ? 17.123 -9.526 20.195 1.00 86.31 582 VAL A C 1
ATOM 4577 O O . VAL A 1 582 ? 16.174 -8.836 19.842 1.00 86.31 582 VAL A O 1
ATOM 4580 N N . ALA A 1 583 ? 18.357 -9.360 19.707 1.00 86.94 583 ALA A N 1
ATOM 4581 C CA . ALA A 1 583 ? 18.717 -8.283 18.791 1.00 86.94 583 ALA A CA 1
ATOM 4582 C C . ALA A 1 583 ? 17.948 -8.366 17.460 1.00 86.94 583 ALA A C 1
ATOM 4584 O O . ALA A 1 583 ? 17.294 -7.401 17.069 1.00 86.94 583 ALA A O 1
ATOM 4585 N N . THR A 1 584 ? 17.962 -9.522 16.788 1.00 89.12 584 THR A N 1
ATOM 4586 C CA . THR A 1 584 ? 17.268 -9.692 15.497 1.00 89.12 584 THR A CA 1
ATOM 4587 C C . THR A 1 584 ? 15.753 -9.618 15.654 1.00 89.12 584 THR A C 1
ATOM 4589 O O . THR A 1 584 ? 15.081 -8.965 14.853 1.00 89.12 584 THR A O 1
ATOM 4592 N N . ARG A 1 585 ? 15.210 -10.213 16.725 1.00 90.25 585 ARG A N 1
ATOM 4593 C CA . ARG A 1 585 ? 13.777 -10.158 17.023 1.00 90.25 585 ARG A CA 1
ATOM 4594 C C . ARG A 1 585 ? 13.311 -8.724 17.233 1.00 90.25 585 ARG A C 1
ATOM 4596 O O . ARG A 1 585 ? 12.285 -8.349 16.674 1.00 90.25 585 ARG A O 1
ATOM 4603 N N . HIS A 1 586 ? 14.061 -7.935 18.000 1.00 86.69 586 HIS A N 1
ATOM 4604 C CA . HIS A 1 586 ? 13.740 -6.536 18.262 1.00 86.69 586 HIS A CA 1
ATOM 4605 C C . HIS A 1 586 ? 13.717 -5.709 16.966 1.00 86.69 586 HIS A C 1
ATOM 4607 O O . HIS A 1 586 ? 12.755 -4.980 16.721 1.00 86.69 586 HIS A O 1
ATOM 4613 N N . LEU A 1 587 ? 14.716 -5.882 16.089 1.00 85.44 587 LEU A N 1
ATOM 4614 C CA . LEU A 1 587 ? 14.784 -5.192 14.793 1.00 85.44 587 LEU A CA 1
ATOM 4615 C C . LEU A 1 587 ? 13.603 -5.546 13.879 1.00 85.44 587 LEU A C 1
ATOM 4617 O O . LEU A 1 587 ? 12.958 -4.664 13.304 1.00 85.44 587 LEU A O 1
ATOM 4621 N N . ILE A 1 588 ? 13.281 -6.833 13.761 1.00 87.75 588 ILE A N 1
ATOM 4622 C CA . ILE A 1 588 ? 12.200 -7.297 12.886 1.00 87.75 588 ILE A CA 1
ATOM 4623 C C . ILE A 1 588 ? 10.844 -6.907 13.448 1.00 87.75 588 ILE A C 1
ATOM 4625 O O . ILE A 1 588 ? 10.004 -6.398 12.710 1.00 87.75 588 ILE A O 1
ATOM 4629 N N . PHE A 1 589 ? 10.628 -7.074 14.750 1.00 87.75 589 PHE A N 1
ATOM 4630 C CA . PHE A 1 589 ? 9.402 -6.619 15.389 1.00 87.75 589 PHE A CA 1
ATOM 4631 C C . PHE A 1 589 ? 9.203 -5.112 15.197 1.00 87.75 589 PHE A C 1
ATOM 4633 O O . PHE A 1 589 ? 8.116 -4.696 14.791 1.00 87.75 589 PHE A O 1
ATOM 4640 N N . GLY A 1 590 ? 10.252 -4.306 15.402 1.00 83.31 590 GLY A N 1
ATOM 4641 C CA . GLY A 1 590 ? 10.240 -2.872 15.115 1.00 83.31 590 GLY A CA 1
ATOM 4642 C C . GLY A 1 590 ? 9.870 -2.572 13.659 1.00 83.31 590 GLY A C 1
ATOM 4643 O O . GLY A 1 590 ? 9.020 -1.722 13.402 1.00 83.31 590 GLY A O 1
ATOM 4644 N N . THR A 1 591 ? 10.407 -3.338 12.707 1.00 83.88 591 THR A N 1
ATOM 4645 C CA . THR A 1 591 ? 10.086 -3.217 11.273 1.00 83.88 591 THR A CA 1
ATOM 4646 C C . THR A 1 591 ? 8.620 -3.560 10.981 1.00 83.88 591 THR A C 1
ATOM 4648 O O . THR A 1 591 ? 7.911 -2.787 10.340 1.00 83.88 591 THR A O 1
ATOM 4651 N N . PHE A 1 592 ? 8.096 -4.668 11.515 1.00 86.50 592 PHE A N 1
ATOM 4652 C CA . PHE A 1 592 ? 6.687 -5.044 11.338 1.00 86.50 592 PHE A CA 1
ATOM 4653 C C . PHE A 1 592 ? 5.719 -4.056 12.003 1.00 86.50 592 PHE A C 1
ATOM 4655 O O . PHE A 1 592 ? 4.588 -3.893 11.539 1.00 86.50 592 PHE A O 1
ATOM 4662 N N . ARG A 1 593 ? 6.149 -3.341 13.050 1.00 84.19 593 ARG A N 1
ATOM 4663 C CA . ARG A 1 593 ? 5.369 -2.250 13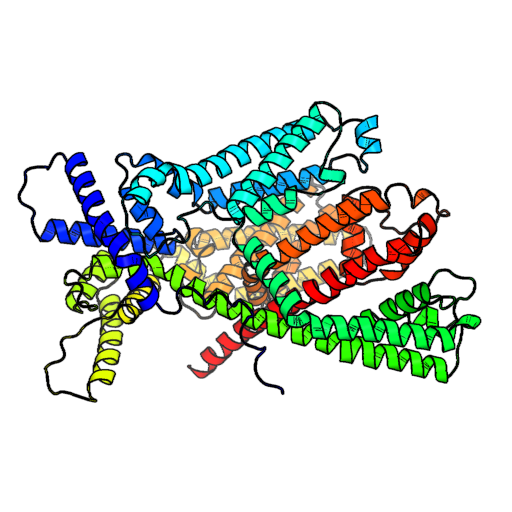.655 1.00 84.19 593 ARG A CA 1
ATOM 4664 C C . ARG A 1 593 ? 5.213 -1.042 12.729 1.00 84.19 593 ARG A C 1
ATOM 4666 O O . ARG A 1 593 ? 4.250 -0.297 12.899 1.00 84.19 593 ARG A O 1
ATOM 4673 N N . VAL A 1 594 ? 6.084 -0.880 11.730 1.00 86.81 594 VAL A N 1
ATOM 4674 C CA . VAL A 1 594 ? 5.976 0.171 10.707 1.00 86.81 594 VAL A CA 1
ATOM 4675 C C . VAL A 1 594 ? 4.878 -0.146 9.686 1.00 86.81 594 VAL A C 1
ATOM 4677 O O . VAL A 1 594 ? 4.209 0.774 9.216 1.00 86.81 594 VAL A O 1
ATOM 4680 N N . VAL A 1 595 ? 4.621 -1.425 9.378 1.00 88.06 595 VAL A N 1
ATOM 4681 C CA . VAL A 1 595 ? 3.689 -1.841 8.306 1.00 88.06 595 VAL A CA 1
ATOM 4682 C C . VAL A 1 595 ? 2.301 -1.187 8.426 1.00 88.06 595 VAL A C 1
ATOM 4684 O O . VAL A 1 595 ? 1.862 -0.558 7.459 1.00 88.06 595 VAL A O 1
ATOM 4687 N N . PRO A 1 596 ? 1.605 -1.210 9.586 1.00 85.62 596 PRO A N 1
ATOM 4688 C CA . PRO A 1 596 ? 0.304 -0.550 9.719 1.00 85.62 596 PRO A CA 1
ATOM 4689 C C . PRO A 1 596 ? 0.361 0.973 9.539 1.00 85.62 596 PRO A C 1
ATOM 4691 O O . PRO A 1 596 ? -0.647 1.584 9.187 1.00 85.62 596 PRO A O 1
ATOM 4694 N N . VAL A 1 597 ? 1.525 1.582 9.789 1.00 83.75 597 VAL A N 1
ATOM 4695 C CA . VAL A 1 597 ? 1.759 3.032 9.742 1.00 83.75 597 VAL A CA 1
ATOM 4696 C C . VAL A 1 597 ? 1.972 3.528 8.311 1.00 83.75 597 VAL A C 1
ATOM 4698 O O . VAL A 1 597 ? 1.624 4.674 8.012 1.00 83.75 597 VAL A O 1
ATOM 4701 N N . ILE A 1 598 ? 2.519 2.676 7.435 1.00 87.69 598 ILE A N 1
ATOM 4702 C CA . ILE A 1 598 ? 2.802 2.992 6.025 1.00 87.69 598 ILE A CA 1
ATOM 4703 C C . ILE A 1 598 ? 1.800 2.385 5.046 1.00 87.69 598 ILE A C 1
ATOM 4705 O O . ILE A 1 598 ? 1.821 2.752 3.875 1.00 87.69 598 ILE A O 1
ATOM 4709 N N . LYS A 1 599 ? 0.908 1.490 5.495 1.00 90.94 599 LYS A N 1
ATOM 4710 C CA . LYS A 1 599 ? -0.021 0.755 4.619 1.00 90.94 599 LYS A CA 1
ATOM 4711 C C . LYS A 1 599 ? -0.758 1.656 3.622 1.00 90.94 599 LYS A C 1
ATOM 4713 O O . LYS A 1 599 ? -0.875 1.315 2.454 1.00 90.94 599 LYS A O 1
ATOM 4718 N N . ASP A 1 600 ? -1.225 2.825 4.063 1.00 91.38 600 ASP A N 1
ATOM 4719 C CA . ASP A 1 600 ? -2.018 3.722 3.219 1.00 91.38 600 ASP A CA 1
ATOM 4720 C C . ASP A 1 600 ? -1.152 4.457 2.186 1.00 91.38 600 ASP A C 1
ATOM 4722 O O . ASP A 1 600 ? -1.665 4.864 1.147 1.00 91.38 600 ASP A O 1
ATOM 4726 N N . LEU A 1 601 ? 0.146 4.621 2.463 1.00 91.62 601 LEU A N 1
ATOM 4727 C CA . LEU A 1 601 ? 1.129 5.177 1.534 1.00 91.62 601 LEU A CA 1
ATOM 4728 C C . LEU A 1 601 ? 1.590 4.127 0.514 1.00 91.62 601 LEU A C 1
ATOM 4730 O O . LEU A 1 601 ? 1.665 4.432 -0.668 1.00 91.62 601 LEU A O 1
ATOM 4734 N N . VAL A 1 602 ? 1.817 2.881 0.944 1.00 92.62 602 VAL A N 1
ATOM 4735 C CA . VAL A 1 602 ? 2.134 1.762 0.036 1.00 92.62 602 VAL A CA 1
ATOM 4736 C C . VAL A 1 602 ? 0.965 1.484 -0.907 1.00 92.62 602 VAL A C 1
ATOM 4738 O O . VAL A 1 602 ? 1.156 1.309 -2.102 1.00 92.62 602 VAL A O 1
ATOM 4741 N N . VAL A 1 603 ? -0.272 1.511 -0.407 1.00 94.31 603 VAL A N 1
ATOM 4742 C CA . VAL A 1 603 ? -1.445 1.386 -1.280 1.00 94.31 603 VAL A CA 1
ATOM 4743 C C . VAL A 1 603 ? -1.533 2.557 -2.259 1.00 94.31 603 VAL A C 1
ATOM 4745 O O . VAL A 1 603 ? -1.845 2.339 -3.423 1.00 94.31 603 VAL A O 1
ATOM 4748 N N . LEU A 1 604 ? -1.227 3.788 -1.832 1.00 94.56 604 LEU A N 1
ATOM 4749 C CA . LEU A 1 604 ? -1.153 4.927 -2.751 1.00 94.56 604 LEU A CA 1
ATOM 4750 C C . LEU A 1 604 ? -0.110 4.696 -3.858 1.00 94.56 604 LEU A C 1
ATOM 4752 O O . LEU A 1 604 ? -0.427 4.926 -5.021 1.00 94.56 604 LEU A O 1
ATOM 4756 N N . LEU A 1 605 ? 1.084 4.202 -3.510 1.00 94.69 605 LEU A N 1
ATOM 4757 C CA . LEU A 1 605 ? 2.128 3.831 -4.469 1.00 94.69 605 LEU A CA 1
ATOM 4758 C C . LEU A 1 605 ? 1.593 2.843 -5.516 1.00 94.69 605 LEU A C 1
ATOM 4760 O O . LEU A 1 605 ? 1.658 3.123 -6.709 1.00 94.69 605 LEU A O 1
ATOM 4764 N N . LEU A 1 606 ? 0.997 1.735 -5.066 1.00 94.88 606 LEU A N 1
ATOM 4765 C CA . LEU A 1 606 ? 0.456 0.696 -5.948 1.00 94.88 606 LEU A CA 1
ATOM 4766 C C . LEU A 1 606 ? -0.677 1.217 -6.845 1.00 94.88 606 LEU A C 1
ATOM 4768 O O . LEU A 1 606 ? -0.755 0.837 -8.008 1.00 94.88 606 LEU A O 1
ATOM 4772 N N . LEU A 1 607 ? -1.539 2.107 -6.341 1.00 95.50 607 LEU A N 1
ATOM 4773 C CA . LEU A 1 607 ? -2.605 2.716 -7.146 1.00 95.50 607 LEU A CA 1
ATOM 4774 C C . LEU A 1 607 ? -2.054 3.666 -8.216 1.00 95.50 607 LEU A C 1
ATOM 4776 O O . LEU A 1 607 ? -2.571 3.684 -9.330 1.00 95.50 607 LEU A O 1
ATOM 4780 N N . VAL A 1 608 ? -1.012 4.444 -7.906 1.00 95.56 608 VAL A N 1
ATOM 4781 C CA . VAL A 1 608 ? -0.340 5.287 -8.907 1.00 95.56 608 VAL A CA 1
ATOM 4782 C C . VAL A 1 608 ? 0.348 4.410 -9.950 1.00 95.56 608 VAL A C 1
ATOM 4784 O O . VAL A 1 608 ? 0.165 4.646 -11.141 1.00 95.56 608 VAL A O 1
ATOM 4787 N N . MET A 1 609 ? 1.056 3.358 -9.527 1.00 95.19 609 MET A N 1
ATOM 4788 C CA . MET A 1 609 ? 1.657 2.380 -10.441 1.00 95.19 609 MET A CA 1
ATOM 4789 C C . MET A 1 609 ? 0.612 1.716 -11.338 1.00 95.19 609 MET A C 1
ATOM 4791 O O . MET A 1 609 ? 0.852 1.584 -12.529 1.00 95.19 609 MET A O 1
ATOM 4795 N N . TYR A 1 610 ? -0.563 1.359 -10.811 1.00 94.81 610 TYR A N 1
ATOM 4796 C CA . TYR A 1 610 ? -1.665 0.816 -11.610 1.00 94.81 610 TYR A CA 1
ATOM 4797 C C . TYR A 1 610 ? -2.124 1.792 -12.703 1.00 94.81 610 TYR A C 1
ATOM 4799 O O . TYR A 1 610 ? -2.307 1.391 -13.849 1.00 94.81 610 TYR A O 1
ATOM 4807 N N . ILE A 1 611 ? -2.292 3.078 -12.370 1.00 94.94 611 ILE A N 1
ATOM 4808 C CA . ILE A 1 611 ? -2.686 4.103 -13.351 1.00 94.94 611 ILE A CA 1
ATOM 4809 C C . ILE A 1 611 ? -1.621 4.219 -14.446 1.00 94.94 611 ILE A C 1
ATOM 4811 O O . ILE A 1 611 ? -1.964 4.223 -15.626 1.00 94.94 611 ILE A O 1
ATOM 4815 N N . TYR A 1 612 ? -0.341 4.261 -14.066 1.00 95.69 612 TYR A N 1
ATOM 4816 C CA . TYR A 1 612 ? 0.760 4.250 -15.028 1.00 95.69 612 TYR A CA 1
ATOM 4817 C C . TYR A 1 612 ? 0.762 2.974 -15.872 1.00 95.69 612 TYR A C 1
ATOM 4819 O O . TYR A 1 612 ? 0.923 3.071 -17.078 1.00 95.69 612 TYR A O 1
ATOM 4827 N N . ALA A 1 613 ? 0.508 1.802 -15.286 1.00 94.75 613 ALA A N 1
ATOM 4828 C CA . ALA A 1 613 ? 0.479 0.538 -16.014 1.00 94.75 613 ALA A CA 1
ATOM 4829 C C . ALA A 1 613 ? -0.610 0.552 -17.095 1.00 94.75 613 ALA A C 1
ATOM 4831 O O . ALA A 1 613 ? -0.321 0.244 -18.245 1.00 94.75 613 ALA A O 1
ATOM 4832 N N . MET A 1 614 ? -1.826 0.997 -16.758 1.00 92.94 614 MET A N 1
ATOM 4833 C CA . MET A 1 614 ? -2.932 1.124 -17.716 1.00 92.94 614 MET A CA 1
ATOM 4834 C C . MET A 1 614 ? -2.596 2.076 -18.870 1.00 92.94 614 MET A C 1
ATOM 4836 O O . MET A 1 614 ? -2.818 1.738 -20.032 1.00 92.94 614 MET A O 1
ATOM 4840 N N . VAL A 1 615 ? -2.030 3.248 -18.562 1.00 93.19 615 VAL A N 1
ATOM 4841 C CA . VAL A 1 615 ? -1.598 4.217 -19.583 1.00 93.19 615 VAL A CA 1
ATOM 4842 C C . VAL A 1 615 ? -0.460 3.639 -20.434 1.00 93.19 615 VAL A C 1
ATOM 4844 O O . VAL A 1 615 ? -0.485 3.751 -21.656 1.00 93.19 615 VAL A O 1
ATOM 4847 N N . GLY A 1 616 ? 0.510 2.968 -19.811 1.00 93.56 616 GLY A N 1
ATOM 4848 C CA . GLY A 1 616 ? 1.646 2.341 -20.481 1.00 93.56 616 GLY A CA 1
ATOM 4849 C C . GLY A 1 616 ? 1.221 1.267 -21.478 1.00 93.56 616 GLY A C 1
ATOM 4850 O O . GLY A 1 616 ? 1.676 1.301 -22.617 1.00 93.56 616 GLY A O 1
ATOM 4851 N N . VAL A 1 617 ? 0.298 0.375 -21.098 1.00 93.00 617 VAL A N 1
ATOM 4852 C CA . VAL A 1 617 ? -0.259 -0.650 -22.002 1.00 93.00 617 VAL A CA 1
ATOM 4853 C C . VAL A 1 617 ? -0.915 0.007 -23.220 1.00 93.00 617 VAL A C 1
ATOM 4855 O O . VAL A 1 617 ? -0.625 -0.365 -24.351 1.00 93.00 617 VAL A O 1
ATOM 4858 N N . GLN A 1 618 ? -1.728 1.050 -23.033 1.00 90.50 618 GLN A N 1
ATOM 4859 C CA . GLN A 1 618 ? -2.370 1.749 -24.159 1.00 90.50 618 GLN A CA 1
ATOM 4860 C C . GLN A 1 618 ? -1.362 2.407 -25.108 1.00 90.50 618 GLN A C 1
ATOM 4862 O O . GLN A 1 618 ? -1.589 2.485 -26.317 1.00 90.50 618 GLN A O 1
ATOM 4867 N N . MET A 1 619 ? -0.251 2.905 -24.565 1.00 90.56 619 MET A N 1
ATOM 4868 C CA . MET A 1 619 ? 0.783 3.570 -25.350 1.00 90.56 619 MET A CA 1
ATOM 4869 C C . MET A 1 619 ? 1.726 2.583 -26.053 1.00 90.56 619 MET A C 1
ATOM 4871 O O . MET A 1 619 ? 2.213 2.913 -27.136 1.00 90.56 619 MET A O 1
ATOM 4875 N N . LEU A 1 620 ? 1.990 1.405 -25.470 1.00 91.81 620 LEU A N 1
ATOM 4876 C CA . LEU A 1 620 ? 3.111 0.531 -25.850 1.00 91.81 620 LEU A CA 1
ATOM 4877 C C . LEU A 1 620 ? 2.753 -0.912 -26.225 1.00 91.81 620 LEU A C 1
ATOM 4879 O O . LEU A 1 620 ? 3.599 -1.556 -26.846 1.00 91.81 620 LEU A O 1
ATOM 4883 N N . ALA A 1 621 ? 1.559 -1.416 -25.906 1.00 89.75 621 ALA A N 1
ATOM 4884 C CA . ALA A 1 621 ? 1.202 -2.808 -26.189 1.00 89.75 621 ALA A CA 1
ATOM 4885 C C . ALA A 1 621 ? 1.405 -3.164 -27.669 1.00 89.75 621 ALA A C 1
ATOM 4887 O O . ALA A 1 621 ? 1.037 -2.385 -28.558 1.00 89.75 621 ALA A O 1
ATOM 4888 N N . HIS A 1 622 ? 2.018 -4.325 -27.919 1.00 86.69 622 HIS A N 1
ATOM 4889 C CA . HIS A 1 622 ? 2.339 -4.873 -29.244 1.00 86.69 622 HIS A CA 1
ATOM 4890 C C . HIS A 1 622 ? 3.301 -4.009 -30.081 1.00 86.69 622 HIS A C 1
ATOM 4892 O O . HIS A 1 622 ? 3.537 -4.272 -31.260 1.00 86.69 622 HIS A O 1
ATOM 4898 N N . ARG A 1 623 ? 3.873 -2.930 -29.521 1.00 87.06 623 ARG A N 1
ATOM 4899 C CA . ARG A 1 623 ? 4.787 -2.044 -30.266 1.00 87.06 623 ARG A CA 1
ATOM 4900 C C . ARG A 1 623 ? 6.233 -2.506 -30.213 1.00 87.06 623 ARG A C 1
ATOM 4902 O O . ARG A 1 623 ? 6.960 -2.267 -31.176 1.00 87.06 623 ARG A O 1
ATOM 4909 N N . PHE A 1 624 ? 6.648 -3.160 -29.130 1.00 85.62 624 PHE A N 1
ATOM 4910 C CA . PHE A 1 624 ? 8.013 -3.674 -28.999 1.00 85.62 624 PHE A CA 1
ATOM 4911 C C . PHE A 1 624 ? 8.304 -4.856 -29.930 1.00 85.62 624 PHE A C 1
ATOM 4913 O O . PHE A 1 624 ? 9.463 -5.072 -30.263 1.00 85.62 624 PHE A O 1
ATOM 4920 N N . GLU A 1 625 ? 7.283 -5.539 -30.453 1.00 82.19 625 GLU A N 1
ATOM 4921 C CA . GLU A 1 625 ? 7.432 -6.571 -31.496 1.00 82.19 625 GLU A CA 1
ATOM 4922 C C . GLU A 1 625 ? 8.085 -6.044 -32.784 1.00 82.19 625 GLU A C 1
ATOM 4924 O O . GLU A 1 625 ? 8.621 -6.809 -33.579 1.00 82.19 625 GLU A O 1
ATOM 4929 N N . ARG A 1 626 ? 8.069 -4.721 -32.994 1.00 80.25 626 ARG A N 1
ATOM 4930 C CA . ARG A 1 626 ? 8.720 -4.065 -34.138 1.00 80.25 626 ARG A CA 1
ATOM 4931 C C . ARG A 1 626 ? 10.239 -3.970 -33.990 1.00 80.25 626 ARG A C 1
ATOM 4933 O O . ARG A 1 626 ? 10.906 -3.527 -34.922 1.00 80.25 626 ARG A O 1
ATOM 4940 N N . MET A 1 627 ? 10.780 -4.311 -32.822 1.00 81.56 627 MET A N 1
ATOM 4941 C CA . MET A 1 627 ? 12.219 -4.333 -32.585 1.00 81.56 627 MET A CA 1
ATOM 4942 C C . MET A 1 627 ? 12.861 -5.605 -33.128 1.00 81.56 627 MET A C 1
ATOM 4944 O O . MET A 1 627 ? 12.223 -6.644 -33.271 1.00 81.56 627 MET A O 1
ATOM 4948 N N . LEU A 1 628 ? 14.166 -5.529 -33.390 1.00 75.31 628 LEU A N 1
ATOM 4949 C CA . LEU A 1 628 ? 14.962 -6.704 -33.730 1.00 75.31 628 LEU A CA 1
ATOM 4950 C C . LEU A 1 628 ? 14.958 -7.713 -32.568 1.00 75.31 628 LEU A C 1
ATOM 4952 O O . LEU A 1 628 ? 14.990 -7.337 -31.393 1.00 75.31 628 LEU A O 1
ATOM 4956 N N . VAL A 1 629 ? 14.955 -9.005 -32.906 1.00 69.38 629 VAL A N 1
ATOM 4957 C CA . VAL A 1 629 ? 15.036 -10.105 -31.933 1.00 69.38 629 VAL A CA 1
ATOM 4958 C C . VAL A 1 629 ? 16.292 -9.927 -31.071 1.00 69.38 629 VAL A C 1
ATOM 4960 O O . VAL A 1 629 ? 17.395 -9.816 -31.599 1.00 69.38 629 VAL A O 1
ATOM 4963 N N . GLY A 1 630 ? 16.118 -9.869 -29.746 1.00 64.38 630 GLY A N 1
ATOM 4964 C CA . GLY A 1 630 ? 17.195 -9.617 -28.776 1.00 64.38 630 GLY A CA 1
ATOM 4965 C C . GLY A 1 630 ? 17.344 -8.158 -28.317 1.00 64.38 630 GLY A C 1
ATOM 4966 O O . GLY A 1 630 ? 18.035 -7.917 -27.335 1.00 64.38 630 GLY A O 1
ATOM 4967 N N . ALA A 1 631 ? 16.665 -7.201 -28.963 1.00 70.81 631 ALA A N 1
ATOM 4968 C CA . ALA A 1 631 ? 16.604 -5.798 -28.525 1.00 70.81 631 ALA A CA 1
ATOM 4969 C C . ALA A 1 631 ? 15.328 -5.461 -27.726 1.00 70.81 631 ALA A C 1
ATOM 4971 O O . ALA A 1 631 ? 15.207 -4.363 -27.184 1.00 70.81 631 ALA A O 1
ATOM 4972 N N . VAL A 1 632 ? 14.375 -6.397 -27.653 1.00 72.94 632 VAL A N 1
ATOM 4973 C CA . VAL A 1 632 ? 13.122 -6.242 -26.902 1.00 72.94 632 VAL A CA 1
ATOM 4974 C C . VAL A 1 632 ? 13.430 -6.199 -25.401 1.00 72.94 632 VAL A C 1
ATOM 4976 O O . VAL A 1 632 ? 14.022 -7.150 -24.882 1.00 72.94 632 VAL A O 1
ATOM 4979 N N . PRO A 1 633 ? 13.020 -5.140 -24.678 1.00 71.56 633 PRO A N 1
ATOM 4980 C CA . PRO A 1 633 ? 13.132 -5.114 -23.228 1.00 71.56 633 PRO A CA 1
ATOM 4981 C C . PRO A 1 633 ? 12.377 -6.301 -22.611 1.00 71.56 633 PRO A C 1
ATOM 4983 O O . PRO A 1 633 ? 11.271 -6.611 -23.058 1.00 71.56 633 PRO A O 1
ATOM 4986 N N . PRO A 1 634 ? 12.901 -6.935 -21.547 1.00 70.25 634 PRO A N 1
ATOM 4987 C CA . PRO A 1 634 ? 12.219 -8.049 -20.884 1.00 70.25 634 PRO A CA 1
ATOM 4988 C C . PRO A 1 634 ? 10.828 -7.667 -20.338 1.00 70.25 634 PRO A C 1
ATOM 4990 O O . PRO A 1 634 ? 9.992 -8.538 -20.114 1.00 70.25 634 PRO A O 1
ATOM 4993 N N . SER A 1 635 ? 10.556 -6.371 -20.151 1.00 76.50 635 SER A N 1
ATOM 4994 C CA . SER A 1 635 ? 9.253 -5.816 -19.783 1.00 76.50 635 SER A CA 1
ATOM 4995 C C . SER A 1 635 ? 8.583 -5.108 -20.973 1.00 76.50 635 SER A C 1
ATOM 4997 O O . SER A 1 635 ? 8.751 -3.914 -21.201 1.00 76.50 635 SER A O 1
ATOM 4999 N N . ASN A 1 636 ? 7.785 -5.849 -21.741 1.00 80.06 636 ASN A N 1
ATOM 5000 C CA . ASN A 1 636 ? 7.249 -5.405 -23.034 1.00 80.06 636 ASN A CA 1
ATOM 5001 C C . ASN A 1 636 ? 5.872 -4.698 -22.992 1.00 80.06 636 ASN A C 1
ATOM 5003 O O . ASN A 1 636 ? 5.338 -4.362 -24.037 1.00 80.06 636 ASN A O 1
ATOM 5007 N N . PHE A 1 637 ? 5.281 -4.429 -21.819 1.00 91.31 637 PHE A N 1
ATOM 5008 C CA . PHE A 1 637 ? 3.992 -3.708 -21.680 1.00 91.31 637 PHE A CA 1
ATOM 5009 C C . PHE A 1 637 ? 2.801 -4.279 -22.493 1.00 91.31 637 PHE A C 1
ATOM 5011 O O . PHE A 1 637 ? 1.767 -3.621 -22.593 1.00 91.31 637 PHE A O 1
ATOM 5018 N N . ASP A 1 638 ? 2.893 -5.509 -23.010 1.00 89.81 638 ASP A N 1
ATOM 5019 C CA . ASP A 1 638 ? 1.851 -6.118 -23.856 1.00 89.81 638 ASP A CA 1
ATOM 5020 C C . ASP A 1 638 ? 0.570 -6.455 -23.099 1.00 89.81 638 ASP A C 1
ATOM 5022 O O . ASP A 1 638 ? -0.466 -6.694 -23.699 1.00 89.81 638 ASP A O 1
ATOM 5026 N N . ASN A 1 639 ? 0.622 -6.498 -21.773 1.00 90.50 639 ASN A N 1
ATOM 5027 C CA . ASN A 1 639 ? -0.541 -6.643 -20.913 1.00 90.50 639 ASN A CA 1
ATOM 5028 C C . ASN A 1 639 ? -0.275 -5.961 -19.566 1.00 90.50 639 ASN A C 1
ATOM 5030 O O . ASN A 1 639 ? 0.852 -5.560 -19.255 1.00 90.50 639 ASN A O 1
ATOM 5034 N N . LEU A 1 640 ? -1.319 -5.850 -18.743 1.00 91.44 640 LEU A N 1
ATOM 5035 C CA . LEU A 1 640 ? -1.242 -5.137 -17.470 1.00 91.44 640 LEU A CA 1
ATOM 5036 C C . LEU A 1 640 ? -0.230 -5.756 -16.492 1.00 91.44 640 LEU A C 1
ATOM 5038 O O . LEU A 1 640 ? 0.430 -5.017 -15.764 1.00 91.44 640 LEU A O 1
ATOM 5042 N N . ALA A 1 641 ? -0.065 -7.083 -16.487 1.00 91.81 641 ALA A N 1
ATOM 5043 C CA . ALA A 1 641 ? 0.907 -7.758 -15.627 1.00 91.81 641 ALA A CA 1
ATOM 5044 C C . ALA A 1 641 ? 2.350 -7.433 -16.045 1.00 91.81 641 ALA A C 1
ATOM 5046 O O . ALA A 1 641 ? 3.148 -7.015 -15.206 1.00 91.81 641 ALA A O 1
ATOM 5047 N N . ASN A 1 642 ? 2.661 -7.533 -17.341 1.00 91.06 642 ASN A N 1
ATOM 5048 C CA . ASN A 1 642 ? 3.976 -7.192 -17.891 1.00 91.06 642 ASN A CA 1
ATOM 5049 C C . ASN A 1 642 ? 4.303 -5.707 -17.687 1.00 91.06 642 ASN A C 1
ATOM 5051 O O . ASN A 1 642 ? 5.425 -5.368 -17.313 1.00 91.06 642 ASN A O 1
ATOM 5055 N N . ALA A 1 643 ? 3.319 -4.821 -17.864 1.00 93.69 643 ALA A N 1
ATOM 5056 C CA . ALA A 1 643 ? 3.470 -3.399 -17.575 1.00 93.69 643 ALA A CA 1
ATOM 5057 C C . ALA A 1 643 ? 3.741 -3.143 -16.086 1.00 93.69 643 ALA A C 1
ATOM 5059 O O . ALA A 1 643 ? 4.615 -2.349 -15.746 1.00 93.69 643 ALA A O 1
ATOM 5060 N N . PHE A 1 644 ? 3.039 -3.833 -15.182 1.00 93.25 644 PHE A N 1
ATOM 5061 C CA . PHE A 1 644 ? 3.262 -3.693 -13.743 1.00 93.25 644 PHE A CA 1
ATOM 5062 C C . PHE A 1 644 ? 4.654 -4.193 -13.324 1.00 93.25 644 PHE A C 1
ATOM 5064 O O . PHE A 1 644 ? 5.317 -3.549 -12.509 1.00 93.25 644 PHE A O 1
ATOM 5071 N N . LEU A 1 645 ? 5.131 -5.298 -13.908 1.00 91.69 645 LEU A N 1
ATOM 5072 C CA . LEU A 1 645 ? 6.495 -5.803 -13.712 1.00 91.69 645 LEU A CA 1
ATOM 5073 C C . LEU A 1 645 ? 7.545 -4.811 -14.229 1.00 91.69 645 LEU A C 1
ATOM 5075 O O . LEU A 1 645 ? 8.474 -4.479 -13.495 1.00 91.69 645 LEU A O 1
ATOM 5079 N N . GLY A 1 646 ? 7.354 -4.265 -15.434 1.00 92.12 646 GLY A N 1
ATOM 5080 C CA . GLY A 1 646 ? 8.216 -3.216 -15.985 1.00 92.12 646 GLY A CA 1
ATOM 5081 C C . GLY A 1 646 ? 8.267 -1.983 -15.091 1.00 92.12 646 GLY A C 1
ATOM 5082 O O . GLY A 1 646 ? 9.337 -1.536 -14.695 1.00 92.12 646 GLY A O 1
ATOM 5083 N N . LEU A 1 647 ? 7.116 -1.471 -14.660 1.00 94.88 647 LEU A N 1
ATOM 5084 C CA . LEU A 1 647 ? 7.072 -0.341 -13.730 1.00 94.88 647 LEU A CA 1
ATOM 5085 C C . LEU A 1 647 ? 7.702 -0.663 -12.368 1.00 94.88 647 LEU A C 1
ATOM 5087 O O . LEU A 1 647 ? 8.267 0.227 -11.733 1.00 94.88 647 LEU A O 1
ATOM 5091 N N . THR A 1 648 ? 7.648 -1.918 -11.921 1.00 93.62 648 THR A N 1
ATOM 5092 C CA . THR A 1 648 ? 8.346 -2.357 -10.705 1.00 93.62 648 THR A CA 1
ATOM 5093 C C . THR A 1 648 ? 9.864 -2.324 -10.890 1.00 93.62 648 THR A C 1
ATOM 5095 O O . THR A 1 648 ? 10.561 -1.865 -9.990 1.00 93.62 648 THR A O 1
ATOM 5098 N N . GLN A 1 649 ? 10.384 -2.708 -12.060 1.00 91.88 649 GLN A N 1
ATOM 5099 C CA . GLN A 1 649 ? 11.800 -2.519 -12.396 1.00 91.88 649 GLN A CA 1
ATOM 5100 C C . GLN A 1 649 ? 12.178 -1.027 -12.358 1.00 91.88 649 GLN A C 1
ATOM 5102 O O . GLN A 1 649 ? 13.140 -0.642 -11.696 1.00 91.88 649 GLN A O 1
ATOM 5107 N N . LEU A 1 650 ? 11.356 -0.163 -12.965 1.00 92.75 650 LEU A N 1
ATOM 5108 C CA . LEU A 1 650 ? 11.565 1.289 -12.946 1.00 92.75 650 LEU A CA 1
ATOM 5109 C C . LEU A 1 650 ? 11.475 1.890 -11.530 1.00 92.75 650 LEU A C 1
ATOM 5111 O O . LEU A 1 650 ? 12.154 2.871 -11.242 1.00 92.75 650 LEU A O 1
ATOM 5115 N N . LEU A 1 651 ? 10.658 1.323 -10.633 1.00 93.31 651 LEU A N 1
ATOM 5116 C CA . LEU A 1 651 ? 10.560 1.751 -9.229 1.00 93.31 651 LEU A CA 1
ATOM 5117 C C . LEU A 1 651 ? 11.881 1.536 -8.475 1.00 93.31 651 LEU A C 1
ATOM 5119 O O . LEU A 1 651 ? 12.210 2.328 -7.593 1.00 93.31 651 LEU A O 1
ATOM 5123 N N . VAL A 1 652 ? 12.626 0.483 -8.823 1.00 91.25 652 VAL A N 1
ATOM 5124 C CA . VAL A 1 652 ? 13.969 0.202 -8.286 1.00 91.25 652 VAL A CA 1
ATOM 5125 C C . VAL A 1 652 ? 15.032 1.099 -8.943 1.00 91.25 652 VAL A C 1
ATOM 5127 O O . VAL A 1 652 ? 16.172 1.126 -8.495 1.00 91.25 652 VAL A O 1
ATOM 5130 N N . SER A 1 653 ? 14.650 1.898 -9.947 1.00 88.75 653 SER A N 1
ATOM 5131 C CA . SER A 1 653 ? 15.499 2.773 -10.769 1.00 88.75 653 SER A CA 1
ATOM 5132 C C . SER A 1 653 ? 16.563 2.069 -11.609 1.00 88.75 653 SER A C 1
ATOM 5134 O O . SER A 1 653 ? 17.371 2.741 -12.241 1.00 88.75 653 SER A O 1
ATOM 5136 N N . ASP A 1 654 ? 16.521 0.742 -11.693 1.00 85.19 654 ASP A N 1
ATOM 5137 C CA . ASP A 1 654 ? 17.505 -0.034 -12.442 1.00 85.19 654 ASP A CA 1
ATOM 5138 C C . ASP A 1 654 ? 17.208 -0.023 -13.947 1.00 85.19 654 ASP A C 1
ATOM 5140 O O . ASP A 1 654 ? 16.099 -0.357 -14.384 1.00 85.19 654 ASP A O 1
ATOM 5144 N N . ASN A 1 655 ? 18.203 0.387 -14.738 1.00 86.69 655 ASN A N 1
ATOM 5145 C CA . ASN A 1 655 ? 18.183 0.412 -16.203 1.00 86.69 655 ASN A CA 1
ATOM 5146 C C . ASN A 1 655 ? 16.901 1.014 -16.833 1.00 86.69 655 ASN A C 1
ATOM 5148 O O . ASN A 1 655 ? 16.432 0.626 -17.909 1.00 86.69 655 ASN A O 1
ATOM 5152 N N . TRP A 1 656 ? 16.291 1.979 -16.144 1.00 91.69 656 TRP A N 1
ATOM 5153 C CA . TRP A 1 656 ? 14.990 2.538 -16.521 1.00 91.69 656 TRP A CA 1
ATOM 5154 C C . TRP A 1 656 ? 15.046 3.333 -17.837 1.00 91.69 656 TRP A C 1
ATOM 5156 O O . TRP A 1 656 ? 14.094 3.343 -18.623 1.00 91.69 656 TRP A O 1
ATOM 5166 N N . HIS A 1 657 ? 16.181 3.988 -18.088 1.00 91.69 657 HIS A N 1
ATOM 5167 C CA . HIS A 1 657 ? 16.422 4.824 -19.258 1.00 91.69 657 HIS A CA 1
ATOM 5168 C C . HIS A 1 657 ? 16.522 3.992 -20.543 1.00 91.69 657 HIS A C 1
ATOM 5170 O O . HIS A 1 657 ? 16.030 4.436 -21.577 1.00 91.69 657 HIS A O 1
ATOM 5176 N N . ALA A 1 658 ? 17.046 2.762 -20.486 1.00 90.06 658 ALA A N 1
ATOM 5177 C CA . ALA A 1 658 ? 17.050 1.853 -21.632 1.00 90.06 658 ALA A CA 1
ATOM 5178 C C . ALA A 1 658 ? 15.625 1.489 -22.074 1.00 90.06 658 ALA A C 1
ATOM 5180 O O . ALA A 1 658 ? 15.315 1.536 -23.263 1.00 90.06 658 ALA A O 1
ATOM 5181 N N . THR A 1 659 ? 14.722 1.225 -21.122 1.00 90.62 659 THR A N 1
ATOM 5182 C CA . THR A 1 659 ? 13.299 0.976 -21.425 1.00 90.62 659 THR A CA 1
ATOM 5183 C C . THR A 1 659 ? 12.640 2.207 -22.056 1.00 90.62 659 THR A C 1
ATOM 5185 O O . THR A 1 659 ? 11.877 2.087 -23.015 1.00 90.62 659 THR A O 1
ATOM 5188 N N . MET A 1 660 ? 12.979 3.410 -21.576 1.00 93.19 660 MET A N 1
ATOM 5189 C CA . MET A 1 660 ? 12.522 4.665 -22.179 1.00 93.19 660 MET A CA 1
ATOM 5190 C C . MET A 1 660 ? 13.035 4.831 -23.619 1.00 93.19 660 MET A C 1
ATOM 5192 O O . MET A 1 660 ? 12.244 5.136 -24.511 1.00 93.19 660 MET A O 1
ATOM 5196 N N . TYR A 1 661 ? 14.331 4.624 -23.870 1.00 91.44 661 TYR A N 1
ATOM 5197 C CA . TYR A 1 661 ? 14.905 4.732 -25.215 1.00 91.44 661 TYR A CA 1
ATOM 5198 C C . TYR A 1 661 ? 14.351 3.674 -26.166 1.00 91.44 661 TYR A C 1
ATOM 5200 O O . TYR A 1 661 ? 14.068 3.986 -27.324 1.00 91.44 661 TYR A O 1
ATOM 5208 N N . ALA A 1 662 ? 14.102 2.462 -25.672 1.00 91.00 662 ALA A N 1
ATOM 5209 C CA . ALA A 1 662 ? 13.422 1.435 -26.439 1.00 91.00 662 ALA A CA 1
ATOM 5210 C C . ALA A 1 662 ? 12.006 1.893 -26.837 1.00 91.00 662 ALA A C 1
ATOM 5212 O O . ALA A 1 662 ? 11.636 1.863 -28.009 1.00 91.00 662 ALA A O 1
ATOM 5213 N N . ALA A 1 663 ? 11.223 2.419 -25.894 1.00 92.25 663 ALA A N 1
ATOM 5214 C CA . ALA A 1 663 ? 9.897 2.963 -26.188 1.00 92.25 663 ALA A CA 1
ATOM 5215 C C . ALA A 1 663 ? 9.941 4.105 -27.222 1.00 92.25 663 ALA A C 1
ATOM 5217 O O . ALA A 1 663 ? 9.073 4.180 -28.097 1.00 92.25 663 ALA A O 1
ATOM 5218 N N . ILE A 1 664 ? 10.957 4.973 -27.166 1.00 92.19 664 ILE A N 1
ATOM 5219 C CA . ILE A 1 664 ? 11.164 6.053 -28.142 1.00 92.19 664 ILE A CA 1
ATOM 5220 C C . ILE A 1 664 ? 11.379 5.493 -29.553 1.00 92.19 664 ILE A C 1
ATOM 5222 O O . ILE A 1 664 ? 10.796 6.028 -30.496 1.00 92.19 664 ILE A O 1
ATOM 5226 N N . GLN A 1 665 ? 12.167 4.421 -29.705 1.00 90.69 665 GLN A N 1
ATOM 5227 C CA . GLN A 1 665 ? 12.450 3.801 -31.007 1.00 90.69 665 GLN A CA 1
ATOM 5228 C C . GLN A 1 665 ? 11.182 3.314 -31.721 1.00 90.69 665 GLN A C 1
ATOM 5230 O O . GLN A 1 665 ? 11.068 3.459 -32.935 1.00 90.69 665 GLN A O 1
ATOM 5235 N N . VAL A 1 666 ? 10.215 2.770 -30.976 1.00 90.69 666 VAL A N 1
ATOM 5236 C CA . VAL A 1 666 ? 8.966 2.221 -31.540 1.00 90.69 666 VAL A CA 1
ATOM 5237 C C . VAL A 1 666 ? 7.806 3.225 -31.572 1.00 90.69 666 VAL A C 1
ATOM 5239 O O . VAL A 1 666 ? 6.729 2.914 -32.093 1.00 90.69 666 VAL A O 1
ATOM 5242 N N . THR A 1 667 ? 7.997 4.431 -31.023 1.00 92.00 667 THR A N 1
ATOM 5243 C CA . THR A 1 667 ? 6.976 5.490 -30.985 1.00 92.00 667 THR A CA 1
ATOM 5244 C C . THR A 1 667 ? 7.517 6.857 -31.424 1.00 92.00 667 THR A C 1
ATOM 5246 O O . THR A 1 667 ? 7.514 7.171 -32.610 1.00 92.00 667 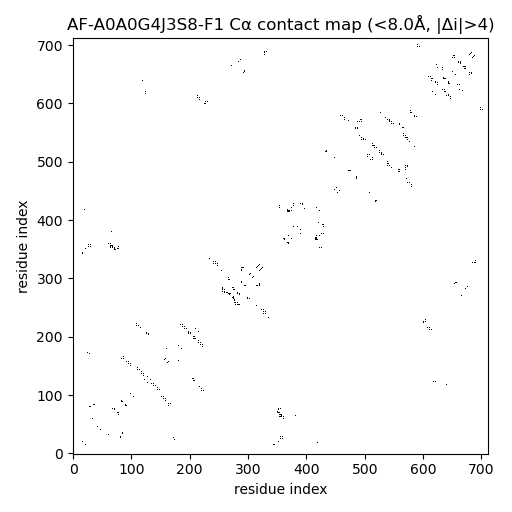THR A O 1
ATOM 5249 N N . SER A 1 668 ? 7.886 7.718 -30.473 1.00 91.31 668 SER A N 1
ATOM 5250 C CA . SER A 1 668 ? 8.412 9.069 -30.670 1.00 91.31 668 SER A CA 1
ATOM 5251 C C . SER A 1 668 ? 9.036 9.586 -29.371 1.00 91.31 668 SER A C 1
ATOM 5253 O O . SER A 1 668 ? 8.773 9.052 -28.296 1.00 91.31 668 SER A O 1
ATOM 5255 N N . TRP A 1 669 ? 9.787 10.690 -29.430 1.00 90.00 669 TRP A N 1
ATOM 5256 C CA . TRP A 1 669 ? 10.415 11.276 -28.237 1.00 90.00 669 TRP A CA 1
ATOM 5257 C C . TRP A 1 669 ? 9.416 11.764 -27.169 1.00 90.00 669 TRP A C 1
ATOM 5259 O O . TRP A 1 669 ? 9.767 11.872 -25.998 1.00 90.00 669 TRP A O 1
ATOM 5269 N N . ASN A 1 670 ? 8.151 12.009 -27.533 1.00 91.31 670 ASN A N 1
ATOM 5270 C CA . ASN A 1 670 ? 7.119 12.451 -26.588 1.00 91.31 670 ASN A CA 1
ATOM 5271 C C . ASN A 1 670 ? 6.863 11.428 -25.472 1.00 91.31 670 ASN A C 1
ATOM 5273 O O . ASN A 1 670 ? 6.484 11.812 -24.366 1.00 91.31 670 ASN A O 1
ATOM 5277 N N . ILE A 1 671 ? 7.110 10.139 -25.730 1.00 93.50 671 ILE A N 1
ATOM 5278 C CA . ILE A 1 671 ? 6.941 9.089 -24.722 1.00 93.50 671 ILE A CA 1
ATOM 5279 C C . ILE A 1 671 ? 7.944 9.208 -23.570 1.00 93.50 671 ILE A C 1
ATOM 5281 O O . ILE A 1 671 ? 7.670 8.727 -22.475 1.00 93.50 671 ILE A O 1
ATOM 5285 N N . ALA A 1 672 ? 9.063 9.914 -23.767 1.00 93.56 672 ALA A N 1
ATOM 5286 C CA . ALA A 1 672 ? 10.018 10.196 -22.700 1.00 93.56 672 ALA A CA 1
ATOM 5287 C C . ALA A 1 672 ? 9.347 10.910 -21.515 1.00 93.56 672 ALA A C 1
ATOM 5289 O O . ALA A 1 672 ? 9.689 10.647 -20.366 1.00 93.56 672 ALA A O 1
ATOM 5290 N N . LEU A 1 673 ? 8.343 11.763 -21.773 1.00 94.38 673 LEU A N 1
ATOM 5291 C CA . LEU A 1 673 ? 7.601 12.464 -20.721 1.00 94.38 673 LEU A CA 1
ATOM 5292 C C . LEU A 1 673 ? 6.879 11.500 -19.775 1.00 94.38 673 LEU A C 1
ATOM 5294 O O . LEU A 1 673 ? 6.844 11.771 -18.581 1.00 94.38 673 LEU A O 1
ATOM 5298 N N . TYR A 1 674 ? 6.356 10.378 -20.282 1.00 95.75 674 TYR A N 1
ATOM 5299 C CA . TYR A 1 674 ? 5.702 9.351 -19.465 1.00 95.75 674 TYR A CA 1
ATOM 5300 C C . TYR A 1 674 ? 6.694 8.693 -18.491 1.00 95.75 674 TYR A C 1
ATOM 5302 O O . TYR A 1 674 ? 6.418 8.581 -17.296 1.00 95.75 674 TYR A O 1
ATOM 5310 N N . PHE A 1 675 ? 7.881 8.317 -18.974 1.00 95.88 675 PHE A N 1
ATOM 5311 C CA . PHE A 1 675 ? 8.920 7.710 -18.137 1.00 95.88 675 PHE A CA 1
ATOM 5312 C C . PHE A 1 675 ? 9.512 8.716 -17.144 1.00 95.88 675 PHE A C 1
ATOM 5314 O O . PHE A 1 675 ? 9.624 8.423 -15.957 1.00 95.88 675 PHE A O 1
ATOM 5321 N N . MET A 1 676 ? 9.824 9.936 -17.588 1.00 95.69 676 MET A N 1
ATOM 5322 C CA . MET A 1 676 ? 10.350 10.982 -16.706 1.00 95.69 676 MET A CA 1
ATOM 5323 C C . MET A 1 676 ? 9.328 11.405 -15.642 1.00 95.69 676 MET A C 1
ATOM 5325 O O . MET A 1 676 ? 9.695 11.577 -14.479 1.00 95.69 676 MET A O 1
ATOM 5329 N N . SER A 1 677 ? 8.036 11.521 -15.983 1.00 96.00 677 SER A N 1
ATOM 5330 C CA . SER A 1 677 ? 6.997 11.828 -14.993 1.00 96.00 677 SER A CA 1
ATOM 5331 C C . SER A 1 677 ? 6.817 10.695 -13.985 1.00 96.00 677 SER A C 1
ATOM 5333 O O . SER A 1 677 ? 6.590 10.974 -12.805 1.00 96.00 677 SER A O 1
ATOM 5335 N N . TYR A 1 678 ? 6.963 9.436 -14.415 1.00 96.88 678 TYR A N 1
ATOM 5336 C CA . TYR A 1 678 ? 6.995 8.286 -13.513 1.00 96.88 678 TYR A CA 1
ATOM 5337 C C . TYR A 1 678 ? 8.167 8.394 -12.533 1.00 96.88 678 TYR A C 1
ATOM 5339 O O . TYR A 1 678 ? 7.953 8.313 -11.323 1.00 96.88 678 TYR A O 1
ATOM 5347 N N . MET A 1 679 ? 9.381 8.672 -13.022 1.00 95.69 679 MET A N 1
ATOM 5348 C CA . MET A 1 679 ? 10.553 8.821 -12.154 1.00 95.69 679 MET A CA 1
ATOM 5349 C C . MET A 1 679 ? 10.384 9.973 -11.158 1.00 95.69 679 MET A C 1
ATOM 5351 O O . MET A 1 679 ? 10.695 9.809 -9.984 1.00 95.69 679 MET A O 1
ATOM 5355 N N . ILE A 1 680 ? 9.820 11.113 -11.563 1.00 94.31 680 ILE A N 1
ATOM 5356 C CA . ILE A 1 680 ? 9.565 12.227 -10.637 1.00 94.31 680 ILE A CA 1
ATOM 5357 C C . ILE A 1 680 ? 8.517 11.834 -9.587 1.00 94.31 680 ILE A C 1
ATOM 5359 O O . ILE A 1 680 ? 8.757 11.939 -8.386 1.00 94.31 680 ILE A O 1
ATOM 5363 N N . ILE A 1 681 ? 7.335 11.392 -10.021 1.00 94.75 681 ILE A N 1
ATOM 5364 C CA . ILE A 1 681 ? 6.197 11.199 -9.115 1.00 94.75 681 ILE A CA 1
ATOM 5365 C C . ILE A 1 681 ? 6.408 9.978 -8.224 1.00 94.75 681 ILE A C 1
ATOM 5367 O O . ILE A 1 681 ? 6.181 10.065 -7.019 1.00 94.75 681 ILE A O 1
ATOM 5371 N N . VAL A 1 682 ? 6.812 8.848 -8.800 1.00 95.62 682 VAL A N 1
ATOM 5372 C CA . VAL A 1 682 ? 6.862 7.554 -8.114 1.00 95.62 682 VAL A CA 1
ATOM 5373 C C . VAL A 1 682 ? 8.206 7.340 -7.433 1.00 95.62 682 VAL A C 1
ATOM 5375 O O . VAL A 1 682 ? 8.232 7.101 -6.226 1.00 95.62 682 VAL A O 1
ATOM 5378 N N . TYR A 1 683 ? 9.312 7.466 -8.167 1.00 93.12 683 TYR A N 1
ATOM 5379 C CA . TYR A 1 683 ? 10.645 7.203 -7.623 1.00 93.12 683 TYR A CA 1
ATOM 5380 C C . TYR A 1 683 ? 11.135 8.352 -6.721 1.00 93.12 683 TYR A C 1
ATOM 5382 O O . TYR A 1 683 ? 11.351 8.151 -5.526 1.00 93.12 683 TYR A O 1
ATOM 5390 N N . ILE A 1 684 ? 11.224 9.581 -7.240 1.00 92.69 684 ILE A N 1
ATOM 5391 C CA . ILE A 1 684 ? 11.787 10.725 -6.507 1.00 92.69 684 ILE A CA 1
ATOM 5392 C C . ILE A 1 684 ? 10.886 11.155 -5.345 1.00 92.69 684 ILE A C 1
ATOM 5394 O O . ILE A 1 684 ? 11.395 11.397 -4.252 1.00 92.69 684 ILE A O 1
ATOM 5398 N N . LEU A 1 685 ? 9.570 11.265 -5.547 1.00 93.38 685 LEU A N 1
ATOM 5399 C CA . LEU A 1 685 ? 8.667 11.768 -4.505 1.00 93.38 685 LEU A CA 1
ATOM 5400 C C . LEU A 1 685 ? 8.088 10.645 -3.631 1.00 93.38 685 LEU A C 1
ATOM 5402 O O . LEU A 1 685 ? 8.289 10.646 -2.417 1.00 93.38 685 LEU A O 1
ATOM 5406 N N . LEU A 1 686 ? 7.352 9.691 -4.209 1.00 93.38 686 LEU A N 1
ATOM 5407 C CA . LEU A 1 686 ? 6.577 8.704 -3.440 1.00 93.38 686 LEU A CA 1
ATOM 5408 C C . LEU A 1 686 ? 7.453 7.660 -2.725 1.00 93.38 686 LEU A C 1
ATOM 5410 O O . LEU A 1 686 ? 7.223 7.389 -1.543 1.00 93.38 686 LEU A O 1
ATOM 5414 N N . SER A 1 687 ? 8.460 7.103 -3.405 1.00 92.00 687 SER A N 1
ATOM 5415 C CA . SER A 1 687 ? 9.366 6.092 -2.839 1.00 92.00 687 SER A CA 1
ATOM 5416 C C . SER A 1 687 ? 10.248 6.684 -1.737 1.00 92.00 687 SER A C 1
ATOM 5418 O O . SER A 1 687 ? 10.269 6.174 -0.611 1.00 92.00 687 SER A O 1
ATOM 5420 N N . ASN A 1 688 ? 10.879 7.838 -1.990 1.00 90.31 688 ASN A N 1
ATOM 5421 C CA . ASN A 1 688 ? 11.673 8.528 -0.967 1.00 90.31 688 ASN A CA 1
ATOM 5422 C C . ASN A 1 688 ? 10.825 8.993 0.220 1.00 90.31 688 ASN A C 1
ATOM 5424 O O . ASN A 1 688 ? 11.292 8.969 1.362 1.00 90.31 688 ASN A O 1
ATOM 5428 N N . LEU A 1 689 ? 9.564 9.371 -0.002 1.00 90.75 689 LEU A N 1
ATOM 5429 C CA . LEU A 1 689 ? 8.639 9.649 1.092 1.00 90.75 689 LEU A CA 1
ATOM 5430 C C . LEU A 1 689 ? 8.369 8.398 1.939 1.00 90.75 689 LEU A C 1
ATOM 5432 O O . LEU A 1 689 ? 8.391 8.476 3.169 1.00 90.75 689 LEU A O 1
ATOM 5436 N N . ALA A 1 690 ? 8.116 7.251 1.304 1.00 89.12 690 ALA A N 1
ATOM 5437 C CA . ALA A 1 690 ? 7.894 5.995 2.012 1.00 89.12 690 ALA A CA 1
ATOM 5438 C C . ALA A 1 690 ? 9.113 5.611 2.858 1.00 89.12 690 ALA A C 1
ATOM 5440 O O . ALA A 1 690 ? 8.956 5.345 4.050 1.00 89.12 690 ALA A O 1
ATOM 5441 N N . SER A 1 691 ? 10.316 5.686 2.286 1.00 88.00 691 SER A N 1
ATOM 5442 C CA . SER A 1 691 ? 11.577 5.447 2.997 1.00 88.00 691 SER A CA 1
ATOM 5443 C C . SER A 1 691 ? 11.770 6.391 4.194 1.00 88.00 691 SER A C 1
ATOM 5445 O O . SER A 1 691 ? 12.055 5.940 5.310 1.00 88.00 691 SER A O 1
ATOM 5447 N N . GLY A 1 692 ? 11.519 7.693 4.010 1.00 87.50 692 GLY A N 1
ATOM 5448 C CA . GLY A 1 692 ? 11.611 8.684 5.086 1.00 87.50 692 GLY A CA 1
ATOM 5449 C C . GLY A 1 692 ? 10.652 8.380 6.238 1.00 87.50 692 GLY A C 1
ATOM 5450 O O . GLY A 1 692 ? 11.054 8.333 7.399 1.00 87.50 692 GLY A O 1
ATOM 5451 N N . VAL A 1 693 ? 9.391 8.064 5.927 1.00 85.88 693 VAL A N 1
ATOM 5452 C CA . VAL A 1 693 ? 8.397 7.686 6.941 1.00 85.88 693 VAL A CA 1
ATOM 5453 C C . VAL A 1 693 ? 8.799 6.409 7.678 1.00 85.88 693 VAL A C 1
ATOM 5455 O O . VAL A 1 693 ? 8.670 6.358 8.904 1.00 85.88 693 VAL A O 1
ATOM 5458 N N . ILE A 1 694 ? 9.259 5.382 6.958 1.00 86.38 694 ILE A N 1
ATOM 5459 C CA . ILE A 1 694 ? 9.713 4.117 7.552 1.00 86.38 694 ILE A CA 1
ATOM 5460 C C . ILE A 1 694 ? 10.828 4.393 8.556 1.00 86.38 694 ILE A C 1
ATOM 5462 O O . ILE A 1 694 ? 10.735 3.966 9.708 1.00 86.38 694 ILE A O 1
ATOM 5466 N N . THR A 1 695 ? 11.824 5.174 8.144 1.00 84.69 695 THR A N 1
ATOM 5467 C CA . THR A 1 695 ? 12.976 5.541 8.969 1.00 84.69 695 THR A CA 1
ATOM 5468 C C . THR A 1 695 ? 12.547 6.325 10.207 1.00 84.69 695 THR A C 1
ATOM 5470 O O . THR A 1 695 ? 12.907 5.956 11.325 1.00 84.69 695 THR A O 1
ATOM 5473 N N . THR A 1 696 ? 11.698 7.346 10.057 1.00 84.00 696 THR A N 1
ATOM 5474 C CA . THR A 1 696 ? 11.189 8.141 11.186 1.00 84.00 696 THR A CA 1
ATOM 5475 C C . THR A 1 696 ? 10.415 7.281 12.193 1.00 84.00 696 THR A C 1
ATOM 5477 O O . THR A 1 696 ? 10.549 7.466 13.405 1.00 84.00 696 THR A O 1
ATOM 5480 N N . VAL A 1 697 ? 9.601 6.327 11.732 1.00 80.69 697 VAL A N 1
ATOM 5481 C CA . VAL A 1 697 ? 8.832 5.439 12.621 1.00 80.69 697 VAL A CA 1
ATOM 5482 C C . VAL A 1 697 ? 9.743 4.422 13.307 1.00 80.69 697 VAL A C 1
ATOM 5484 O O . VAL A 1 697 ? 9.627 4.233 14.519 1.00 80.69 697 VAL A O 1
ATOM 5487 N N . ALA A 1 698 ? 10.674 3.817 12.568 1.00 79.38 698 ALA A N 1
ATOM 5488 C CA . ALA A 1 698 ? 11.652 2.886 13.120 1.00 79.38 698 ALA A CA 1
ATOM 5489 C C . ALA A 1 698 ? 12.525 3.561 14.194 1.00 79.38 698 ALA A C 1
ATOM 5491 O O . ALA A 1 698 ? 12.698 3.010 15.279 1.00 79.38 698 ALA A O 1
ATOM 5492 N N . LEU A 1 699 ? 12.984 4.795 13.953 1.00 80.38 699 LEU A N 1
ATOM 5493 C CA . LEU A 1 699 ? 13.763 5.574 14.922 1.00 80.38 699 LEU A CA 1
ATOM 5494 C C . LEU A 1 699 ? 12.965 5.948 16.176 1.00 80.38 699 LEU A C 1
ATOM 5496 O O . LEU A 1 699 ? 13.509 5.965 17.279 1.00 80.38 699 LEU A O 1
ATOM 5500 N N . LYS A 1 700 ? 11.670 6.257 16.040 1.00 78.25 700 LYS A N 1
ATOM 5501 C CA . LYS A 1 700 ? 10.804 6.500 17.207 1.00 78.25 700 LYS A CA 1
ATOM 5502 C C . LYS A 1 700 ? 10.672 5.253 18.074 1.00 78.25 700 LYS A C 1
ATOM 5504 O O . LYS A 1 700 ? 10.655 5.377 19.295 1.00 78.25 700 LYS A O 1
ATOM 5509 N N . TYR A 1 701 ? 10.600 4.078 17.453 1.00 72.25 701 TYR A N 1
ATOM 5510 C CA . TYR A 1 701 ? 10.534 2.811 18.170 1.00 72.25 701 TYR A CA 1
ATOM 5511 C C . TYR A 1 701 ? 11.833 2.535 18.940 1.00 72.25 701 TYR A C 1
ATOM 5513 O O . TYR A 1 701 ? 11.789 2.282 20.140 1.00 72.25 701 TYR A O 1
ATOM 5521 N N . THR A 1 702 ? 12.994 2.698 18.299 1.00 70.69 702 THR A N 1
ATOM 5522 C CA . THR A 1 702 ? 14.290 2.484 18.967 1.00 70.69 702 THR A CA 1
ATOM 5523 C C . THR A 1 702 ? 14.572 3.510 20.072 1.00 70.69 702 THR A C 1
ATOM 5525 O O . THR A 1 702 ? 15.132 3.154 21.108 1.00 70.69 702 THR A O 1
ATOM 5528 N N . ARG A 1 703 ? 14.155 4.777 19.907 1.00 67.88 703 ARG A N 1
ATOM 5529 C CA . ARG A 1 703 ? 14.312 5.829 20.935 1.00 67.88 703 ARG A CA 1
ATOM 5530 C C . ARG A 1 703 ? 13.337 5.708 22.107 1.00 67.88 703 ARG A C 1
ATOM 5532 O O . ARG A 1 703 ? 13.726 6.028 23.228 1.00 67.88 703 ARG A O 1
ATOM 5539 N N . GLY A 1 704 ? 12.102 5.252 21.880 1.00 59.06 704 GLY A N 1
ATOM 5540 C CA . GLY A 1 704 ? 11.137 4.995 22.960 1.00 59.06 704 GLY A CA 1
ATOM 5541 C C . GLY A 1 704 ? 11.689 4.018 24.004 1.00 59.06 704 GLY A C 1
ATOM 5542 O O . GLY A 1 704 ? 11.526 4.226 25.203 1.00 59.06 704 GLY A O 1
ATOM 5543 N N . ASP A 1 705 ? 12.462 3.037 23.543 1.00 50.66 705 ASP A N 1
ATOM 5544 C CA . ASP A 1 705 ? 13.172 2.071 24.381 1.00 50.66 705 ASP A CA 1
ATOM 5545 C C . ASP A 1 705 ? 14.425 2.629 25.072 1.00 50.66 705 ASP A C 1
ATOM 5547 O O . ASP A 1 705 ? 14.847 2.088 26.098 1.00 50.66 705 ASP A O 1
ATOM 5551 N N . ALA A 1 706 ? 15.037 3.687 24.530 1.00 42.50 706 ALA A N 1
ATOM 5552 C CA . ALA A 1 706 ? 16.197 4.347 25.129 1.00 42.50 706 ALA A CA 1
ATOM 5553 C C . ALA A 1 706 ? 15.796 5.215 26.331 1.00 42.50 706 ALA A C 1
ATOM 5555 O O . ALA A 1 706 ? 16.465 5.167 27.357 1.00 42.50 706 ALA A O 1
ATOM 5556 N N . HIS A 1 707 ? 14.668 5.929 26.251 1.00 33.25 707 HIS A N 1
ATOM 5557 C CA . HIS A 1 707 ? 14.126 6.667 27.399 1.00 33.25 707 HIS A CA 1
ATOM 5558 C C . HIS A 1 707 ? 13.591 5.743 28.501 1.00 33.25 707 HIS A C 1
ATOM 5560 O O . HIS A 1 707 ? 13.684 6.087 29.675 1.00 33.25 707 HIS A O 1
ATOM 5566 N N . ALA A 1 708 ? 13.099 4.551 28.145 1.00 39.25 708 ALA A N 1
ATOM 5567 C CA . ALA A 1 708 ? 12.771 3.516 29.124 1.00 39.25 708 ALA A CA 1
ATOM 5568 C C . ALA A 1 708 ? 14.025 2.937 29.813 1.00 39.25 708 ALA A C 1
ATOM 5570 O O . ALA A 1 708 ? 13.953 2.566 30.972 1.00 39.25 708 ALA A O 1
ATOM 5571 N N . LYS A 1 709 ? 15.188 2.900 29.137 1.00 34.59 709 LYS A N 1
ATOM 5572 C CA . LYS A 1 709 ? 16.469 2.454 29.728 1.00 34.59 709 LYS A CA 1
ATOM 5573 C C . LYS A 1 709 ? 17.087 3.439 30.722 1.00 34.59 709 LYS A C 1
ATOM 5575 O O . LYS A 1 709 ? 17.957 3.028 31.470 1.00 34.59 709 LYS A O 1
ATOM 5580 N N . THR A 1 710 ? 16.717 4.717 30.676 1.00 33.38 710 THR A N 1
ATOM 5581 C CA . THR A 1 710 ? 17.214 5.747 31.609 1.00 33.38 710 THR A CA 1
ATOM 5582 C C . THR A 1 710 ? 16.274 5.986 32.792 1.00 33.38 710 THR A C 1
ATOM 5584 O O . THR A 1 710 ? 16.551 6.854 33.612 1.00 33.38 710 THR A O 1
ATOM 5587 N N . ALA A 1 711 ? 15.123 5.305 32.814 1.00 32.16 711 ALA A N 1
ATOM 5588 C CA . ALA A 1 711 ? 14.102 5.418 33.855 1.00 32.16 711 ALA A CA 1
ATOM 5589 C C . ALA A 1 711 ? 14.053 4.194 34.795 1.00 32.16 711 ALA A C 1
ATOM 5591 O O . ALA A 1 711 ? 13.332 4.249 35.789 1.00 32.16 711 ALA A O 1
ATOM 5592 N N . ASP A 1 712 ? 14.812 3.143 34.470 1.00 28.44 712 ASP A N 1
ATOM 5593 C CA . ASP A 1 712 ? 15.282 2.100 35.394 1.00 28.44 712 ASP A CA 1
ATOM 5594 C C . ASP A 1 712 ? 16.689 2.491 35.877 1.00 28.44 712 ASP A C 1
ATOM 5596 O O . ASP A 1 712 ? 17.036 2.152 37.031 1.00 28.44 712 ASP A O 1
#

Nearest PDB structures (foldseek):
  7fho-assembly1_C  TM=7.298E-01  e=3.421E-12  Arabidopsis thaliana
  5dqq-assembly1_A  TM=7.248E-01  e=3.685E-12  Arabidopsis thaliana
  9ayk-assembly1_A  TM=2.859E-01  e=5.371E-06  Homo sapiens
  7l2w-assembly1_D  TM=4.332E-01  e=1.533E+00  Rattus norvegicus
  8t3l-assembly1_A  TM=3.938E-01  e=1.533E+00  Rattus norvegicus

InterPro domains:
  IPR005821 Ion transport domain [PF00520] (188-338)
  IPR005821 Ion transport domain [PF00520] (482-696)
  IPR011992 EF-hand domain pair [SSF47473] (355-442)
  IPR018247 EF-Hand 1, calcium-binding site [PS00018] (362-374)